Protein AF-A0A388P6Q3-F1 (afdb_monomer_lite)

Foldseek 3Di:
DDDDDDDDDPDPDPPPPPFFFAWAEAPQAPDIDQKGFPAFLKGKYFLYKAQGAAPNDGRFAQWAAKDWDFPPPQKMKMKIKRQFAADPPPRHGFADQFQQGDGAMFIKIWIARLPRSHTHDIGTLQRYLQLEQEDPPPGTGRDPHRDHQHGFHHKDFDDQLLAADPVVRFGARFTWIKTWAQPALQIWIKTATCDGDPVNHSHIYTLLLQAGGRWQYKYWQRAQDDQAAPQQSQWIKIWTWHQDQFTWIKIWIFGAGPDDHRCVNSRSQQTFMWTWKFQDFPPDDGTALEAAQVGGWGWTFTQTQDGSSPRSPDTSVSSVVSCSVSSRYIYQGWAEKDALHNQKIKTKHLWDQHPNHGHFIFIKIFRFDADNHNGGDRRGGTMDTLEGQQLAADLLRDTGGRWHAWDQEPVSWIKTWHQPAQDQDWIFIWIFNSPDPDSNNRRVRIDTGITGDCCDQHPPRPNDQGVGKTKHNWDWCCVNSPVVAPPKTKIKIKIHRQRQDDDDNSSNNGGIITIMIMMRHPDQDFDDDPLETEGERANEDEEEAEEAAGAYEAEHQGYEYAYAEEYEYAHEYAYNHEYHYHHQYEYEYNHHYHYAYEYEFSAHEYEYAEEDAEEYEYTQRYEYEYAYEYNYHYHDSHYDDDYPYDYPDDDDDDDDDDDDDDDDDDD

pLDDT: mean 90.09, std 16.13, range [23.91, 98.88]

Sequence (667 aa):
MQNITRLFLVAAATTVSLSAQSLIQGPSSSQSSYLTPTAPGWSATSLLTVGDSIGGYLMIGIPDGLGAYSNGDGTMTVLANHEIGNDFTTGVLKGTARAHGAAGGAVSKWVINTSTWQVVSGGDFVTSRLNQMMWNGTTWAAPATAYAYLRPCSADLPALSAFYDASTSTGYNGRIFLNGEETGAEGKAFAFVATGDVNEVGKAYELPHLGKYSWENAVARSNYGAIPGAANLLQTVVVGTDDSTPGEVYVYIGTKTNTGNAIQKAGLTNGTKYGIKVTSAAGYTGAVATENATGINGTFQLAQIFTNGTIAGKTGAQLQTESTVLGVTQFARPEDSQWLDTDSLIFVTTGATVNSVLVSSKIYQLDFNSDAANGILTTGGSIRVLVDSNNITGLDGQKARSFDNLTVGDDGMLYIQEDPGNSSYVAKHWIVNPTLGTQTLREQSAVQIFESDRSRFTTGATQFQTIDEEYSGIIDITSIVNDGITGSKWFLVAAQNHAAATGANAATLVEGGQFIALNYKANSASGIVSNLMTLDNGGTIVASGAAITHNVALTGTGGVFNTTAATSVSGAIGGSGGLWKNGTGTLTLTGVNTYAGNTNVEVGKLVVNGSLASSVRILKNGTLGGTVTIAGSLTNLGILAPVTRRVRSPSTATTSKPARSTLKSK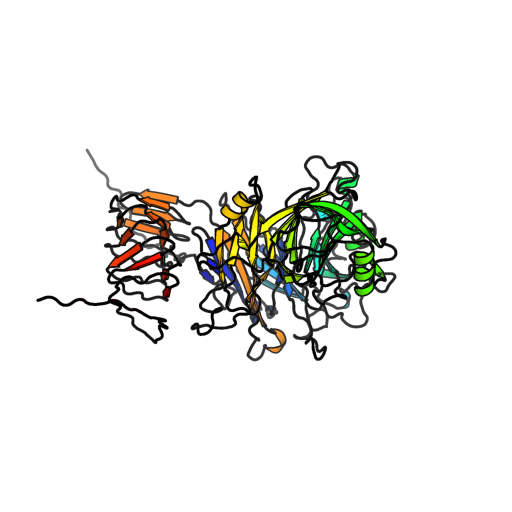G

Secondary structure (DSSP, 8-state):
---------------------SEEE-TT-SS--SEEE-STTEEEEEEEETT-EETTEE--S-EEEEEEEE-SSSEEEEEEEE---B-TTT-PBPS---TTS-SSBEEEEEEEETTT--EEEEEES--SGGGEEEE-SSSEE--SS---B--EEEEE---GGGTEETTTTEE--S-EEEEEE-SSTT-BEEEEE-SS-TTTTT-EEE-GGG-BS-EEEEEE-----SS--HHHHHEEEEEEEE-SSSEEEEEEEEE--SSSSHHHHTTSSS-EEEEEEEEEETT-SSS-SB--TT---EEEEEEEEE-HHHHTT--HHHHHHHHHHHTPPEES-EEEEEE-SSSEEEEEE--EEETTEEE--EEEEEEEEEETTTEEEEEEEEEEEEEEGGG-B-TTSPBP--EEEEEE-TTS-EEEEE---BSSSPPEEEEE-TTSSSHHHHHHT-EEEEEE-TTTSSTT-TT---SBEEEEEEEE-HHHH--S-TT-EEEEEEEEEEEEP-STTHHHH-EEEEEEEEEE----EEEEETTEEEEETTEEEEEES--B-SEEEEETT-EEEEEEE-EEE-S-EESSS-EEEESSSEEEE-S-B---S-EEEEEEEEEESEEE-S-EEEEEEEEEESSEEESS-EEESSEE-S------PPP----------PPPP--

Structure (mmCIF, N/CA/C/O backbone):
data_AF-A0A388P6Q3-F1
#
_entry.id   AF-A0A388P6Q3-F1
#
loop_
_atom_site.group_PDB
_atom_site.id
_atom_site.type_symbol
_atom_site.label_atom_id
_atom_site.label_alt_id
_atom_site.label_comp_id
_atom_site.label_asym_id
_atom_site.label_entity_id
_atom_site.label_seq_id
_atom_site.pdbx_PDB_ins_code
_atom_site.Cartn_x
_atom_site.Cartn_y
_atom_site.Cartn_z
_atom_site.occupancy
_atom_site.B_iso_or_equiv
_atom_site.auth_seq_id
_atom_site.auth_comp_id
_atom_site.auth_asym_id
_atom_site.auth_atom_id
_atom_site.pdbx_PDB_model_num
ATOM 1 N N . MET A 1 1 ? -68.942 -7.029 10.460 1.00 35.09 1 MET A N 1
ATOM 2 C CA . MET A 1 1 ? -69.061 -8.486 10.707 1.00 35.09 1 MET A CA 1
ATOM 3 C C . MET A 1 1 ? -68.584 -9.166 9.428 1.00 35.09 1 MET A C 1
ATOM 5 O O . MET A 1 1 ? -69.153 -8.850 8.404 1.00 35.09 1 MET A O 1
ATOM 9 N N . GLN A 1 2 ? -67.518 -9.957 9.341 1.00 32.31 2 GLN A N 1
ATOM 10 C CA . GLN A 1 2 ? -66.814 -10.789 10.314 1.00 32.31 2 GLN A CA 1
ATOM 11 C C . GLN A 1 2 ? -65.303 -10.824 10.020 1.00 32.31 2 GLN A C 1
ATOM 13 O O . GLN A 1 2 ? -64.869 -10.714 8.877 1.00 32.31 2 GLN A O 1
ATOM 18 N N . ASN A 1 3 ? -64.547 -11.015 11.099 1.00 34.22 3 ASN A N 1
ATOM 19 C CA . ASN A 1 3 ? -63.136 -11.378 11.149 1.00 34.22 3 ASN A CA 1
ATOM 20 C C . ASN A 1 3 ? -62.856 -12.691 10.409 1.00 34.22 3 ASN A C 1
ATOM 22 O O . ASN A 1 3 ? -63.571 -13.660 10.653 1.00 34.22 3 ASN A O 1
ATOM 26 N N . ILE A 1 4 ? -61.744 -12.775 9.671 1.00 30.64 4 ILE A N 1
ATOM 27 C CA . ILE A 1 4 ? -60.972 -14.023 9.573 1.00 30.64 4 ILE A CA 1
ATOM 28 C C . ILE A 1 4 ? -59.486 -13.699 9.740 1.00 30.64 4 ILE A C 1
ATOM 30 O O . ILE A 1 4 ? -58.812 -13.173 8.858 1.00 30.64 4 ILE A O 1
ATOM 34 N N . THR A 1 5 ? -59.015 -14.033 10.934 1.00 31.34 5 THR A N 1
ATOM 35 C CA . THR A 1 5 ? -57.637 -14.126 11.401 1.00 31.34 5 THR A CA 1
ATOM 36 C C . THR A 1 5 ? -56.812 -15.016 10.466 1.00 31.34 5 THR A C 1
ATOM 38 O O . THR A 1 5 ? -57.150 -16.184 10.278 1.00 31.34 5 THR A O 1
ATOM 41 N N . ARG A 1 6 ? -55.701 -14.512 9.913 1.00 29.78 6 ARG A N 1
ATOM 42 C CA . ARG A 1 6 ? -54.643 -15.374 9.364 1.00 29.78 6 ARG A CA 1
ATOM 43 C C . ARG A 1 6 ? -53.549 -15.545 10.407 1.00 29.78 6 ARG A C 1
ATOM 45 O O . ARG A 1 6 ? -52.720 -14.672 10.633 1.00 29.78 6 ARG A O 1
ATOM 52 N N . LEU A 1 7 ? -53.637 -16.699 11.051 1.00 26.27 7 LEU A N 1
ATOM 53 C CA . LEU A 1 7 ? -52.631 -17.344 11.875 1.00 26.27 7 LEU A CA 1
ATOM 54 C C . LEU A 1 7 ? -51.352 -17.520 11.032 1.00 26.27 7 LEU A C 1
ATOM 56 O O . LEU A 1 7 ? -51.358 -18.294 10.076 1.00 26.27 7 LEU A O 1
ATOM 60 N N . PHE A 1 8 ? -50.274 -16.796 11.343 1.00 27.70 8 PHE A N 1
ATOM 61 C CA . PHE A 1 8 ? -48.959 -17.113 10.782 1.00 27.70 8 PHE A CA 1
ATOM 62 C C . PHE A 1 8 ? -48.348 -18.250 11.598 1.00 27.70 8 PHE A C 1
ATOM 64 O O . PHE A 1 8 ? -47.999 -18.097 12.768 1.00 27.70 8 PHE A O 1
ATOM 71 N N . LEU A 1 9 ? -48.291 -19.412 10.954 1.00 23.91 9 LEU A N 1
ATOM 72 C CA . L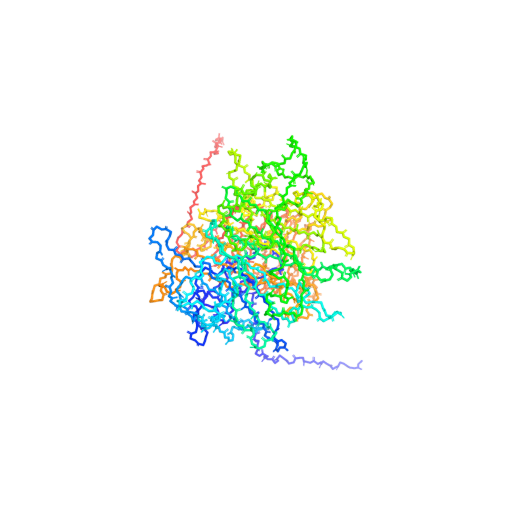EU A 1 9 ? -47.606 -20.607 11.411 1.00 23.91 9 LEU A CA 1
ATOM 73 C C . LEU A 1 9 ? -46.103 -20.296 11.505 1.00 23.91 9 LEU A C 1
ATOM 75 O O . LEU A 1 9 ? -45.480 -19.921 10.512 1.00 23.91 9 LEU A O 1
ATOM 79 N N . VAL A 1 10 ? -45.529 -20.458 12.697 1.00 31.64 10 VAL A N 1
ATOM 80 C CA . VAL A 1 10 ? -44.079 -20.478 12.910 1.00 31.64 10 VAL A CA 1
ATOM 81 C C . VAL A 1 10 ? -43.551 -21.760 12.269 1.00 31.64 10 VAL A C 1
ATOM 83 O O . VAL A 1 10 ? -43.573 -22.828 12.875 1.00 31.64 10 VAL A O 1
ATOM 86 N N . ALA A 1 11 ? -43.117 -21.666 11.015 1.00 26.70 11 ALA A N 1
ATOM 87 C CA . ALA A 1 11 ? -42.226 -22.654 10.435 1.00 26.70 11 ALA A CA 1
ATOM 88 C C . ALA A 1 11 ? -40.810 -22.291 10.884 1.00 26.70 11 ALA A C 1
ATOM 90 O O . ALA A 1 11 ? -40.303 -21.218 10.553 1.00 26.70 11 ALA A O 1
ATOM 91 N N . ALA A 1 12 ? -40.197 -23.176 11.670 1.00 34.12 12 ALA A N 1
ATOM 92 C CA . ALA A 1 12 ? -38.778 -23.146 11.977 1.00 34.12 12 ALA A CA 1
ATOM 93 C C . ALA A 1 12 ? -37.995 -23.304 10.666 1.00 34.12 12 ALA A C 1
ATOM 95 O O . ALA A 1 12 ? -37.671 -24.411 10.241 1.00 34.12 12 ALA A O 1
ATOM 96 N N . ALA A 1 13 ? -37.739 -22.183 9.996 1.00 27.14 13 ALA A N 1
ATOM 97 C CA . ALA A 1 13 ? -36.677 -22.102 9.018 1.00 27.14 13 ALA A CA 1
ATOM 98 C C . ALA A 1 13 ? -35.377 -22.336 9.784 1.00 27.14 13 ALA A C 1
ATOM 100 O O . ALA A 1 13 ? -35.102 -21.657 10.774 1.00 27.14 13 ALA A O 1
ATOM 101 N N . THR A 1 14 ? -34.606 -23.324 9.344 1.00 27.33 14 THR A N 1
ATOM 102 C CA . THR A 1 14 ? -33.192 -23.480 9.670 1.00 27.33 14 THR A CA 1
ATOM 103 C C . THR A 1 14 ? -32.506 -22.136 9.465 1.00 27.33 14 THR A C 1
ATOM 105 O O . THR A 1 14 ? -32.175 -21.754 8.344 1.00 27.33 14 THR A O 1
ATOM 108 N N . THR A 1 15 ? -32.352 -21.384 10.550 1.00 25.72 15 THR A N 1
ATOM 109 C CA . THR A 1 15 ? -31.564 -20.166 10.576 1.00 25.72 15 THR A CA 1
ATOM 110 C C . THR A 1 15 ? -30.126 -20.593 10.361 1.00 25.72 15 THR A C 1
ATOM 112 O O . THR A 1 15 ? -29.475 -21.076 11.287 1.00 25.72 15 THR A O 1
ATOM 115 N N . VAL A 1 16 ? -29.621 -20.419 9.141 1.00 24.72 16 VAL A N 1
ATOM 116 C CA . VAL A 1 16 ? -28.201 -20.128 8.982 1.00 24.72 16 VAL A CA 1
ATOM 117 C C . VAL A 1 16 ? -27.999 -18.827 9.747 1.00 24.72 16 VAL A C 1
ATOM 119 O O . VAL A 1 16 ? -28.404 -17.752 9.311 1.00 24.72 16 VAL A O 1
ATOM 122 N N . SER A 1 17 ? -27.509 -18.952 10.972 1.00 27.59 17 SER A N 1
ATOM 123 C CA . SER A 1 17 ? -27.142 -17.835 11.821 1.00 27.59 17 SER A CA 1
ATOM 124 C C . SER A 1 17 ? -25.973 -17.110 11.160 1.00 27.59 17 SER A C 1
ATOM 126 O O . SER A 1 17 ? -24.824 -17.514 11.319 1.00 27.59 17 SER A O 1
ATOM 128 N N . LEU A 1 18 ? -26.278 -16.063 10.388 1.00 29.81 18 LEU A N 1
ATOM 129 C CA . LEU A 1 18 ? -25.297 -15.085 9.923 1.00 29.81 18 LEU A CA 1
ATOM 130 C C . LEU A 1 18 ? -24.769 -14.352 11.163 1.00 29.81 18 LEU A C 1
ATOM 132 O O . LEU A 1 18 ? -25.493 -13.620 11.843 1.00 29.81 18 LEU A O 1
ATOM 136 N N . SER A 1 19 ? -23.528 -14.677 11.514 1.00 36.38 19 SER A N 1
ATOM 137 C CA . SER A 1 19 ? -22.847 -14.289 12.742 1.00 36.38 19 SER A CA 1
ATOM 138 C C . SER A 1 19 ? -22.560 -12.791 12.820 1.00 36.38 19 SER A C 1
ATOM 140 O O . SER A 1 19 ? -22.452 -12.098 11.816 1.00 36.38 19 SER A O 1
ATOM 142 N N . ALA A 1 20 ? -22.401 -12.328 14.057 1.00 40.88 20 ALA A N 1
ATOM 143 C CA . ALA A 1 20 ? -21.875 -11.033 14.477 1.00 40.88 20 ALA A CA 1
ATOM 144 C C . ALA A 1 20 ? -20.617 -10.636 13.690 1.00 40.88 20 ALA A C 1
ATOM 146 O O . ALA A 1 20 ? -19.589 -11.293 13.838 1.00 40.88 20 ALA A O 1
ATOM 147 N N . GLN A 1 21 ? -20.668 -9.593 12.859 1.00 53.31 21 GLN A N 1
ATOM 148 C CA . GLN A 1 21 ? -19.518 -9.203 12.036 1.00 53.31 21 GLN A CA 1
ATOM 149 C C . GLN A 1 21 ? -18.814 -7.982 12.624 1.00 53.31 21 GLN A C 1
ATOM 151 O O . GLN A 1 21 ? -19.234 -6.848 12.433 1.00 53.31 21 GLN A O 1
ATOM 156 N N . SER A 1 22 ? -17.702 -8.223 13.314 1.00 60.03 22 SER A N 1
ATOM 157 C CA . SER A 1 22 ? -16.646 -7.211 13.482 1.00 60.03 22 SER A CA 1
ATOM 158 C C . SER A 1 22 ? -15.255 -7.803 13.230 1.00 60.03 22 SER A C 1
ATOM 160 O O . SER A 1 22 ? -14.386 -7.118 12.710 1.00 60.03 22 SER A O 1
ATOM 162 N N . LEU A 1 23 ? -15.061 -9.092 13.519 1.00 66.38 23 LEU A N 1
ATOM 163 C CA . LEU A 1 23 ? -13.877 -9.875 13.164 1.00 66.38 23 LEU A CA 1
ATOM 164 C C . LEU A 1 23 ? -14.352 -11.203 12.585 1.00 66.38 23 LEU A C 1
ATOM 166 O O . LEU A 1 23 ? -15.015 -11.967 13.286 1.00 66.38 23 LEU A O 1
ATOM 170 N N . ILE A 1 24 ? -14.055 -11.466 11.318 1.00 76.31 24 ILE A N 1
ATOM 171 C CA . ILE A 1 24 ? -14.525 -12.656 10.613 1.00 76.31 24 ILE A CA 1
ATOM 172 C C . ILE A 1 24 ? -13.308 -13.497 10.263 1.00 76.31 24 ILE A C 1
ATOM 174 O O . ILE A 1 24 ? -12.382 -13.027 9.612 1.00 76.31 24 ILE A O 1
ATOM 178 N N . GLN A 1 25 ? -13.307 -14.748 10.705 1.00 89.44 25 GLN A N 1
ATOM 179 C CA . GLN A 1 25 ? -12.375 -15.731 10.181 1.00 89.44 25 GLN A CA 1
ATOM 180 C C . GLN A 1 25 ? -12.969 -16.292 8.892 1.00 89.44 25 GLN A C 1
ATOM 182 O O . GLN A 1 25 ? -14.016 -16.942 8.925 1.00 89.44 25 GLN A O 1
ATOM 187 N N . GLY A 1 26 ? -12.344 -15.979 7.760 1.00 91.25 26 GLY A N 1
ATOM 188 C CA . GLY A 1 26 ? -12.722 -16.527 6.465 1.00 91.25 26 GLY A CA 1
ATOM 189 C C . GLY A 1 26 ? -12.514 -18.043 6.428 1.00 91.25 26 GLY A C 1
ATOM 190 O O . GLY A 1 26 ? -11.750 -18.594 7.224 1.00 91.25 26 GLY A O 1
ATOM 191 N N . PRO A 1 27 ? -13.175 -18.747 5.499 1.00 94.50 27 PRO A N 1
ATOM 192 C CA . PRO A 1 27 ? -13.212 -20.211 5.493 1.00 94.50 27 PRO A CA 1
ATOM 193 C C . PRO A 1 27 ? -11.858 -20.861 5.167 1.00 94.50 27 PRO A C 1
ATOM 195 O O . PRO A 1 27 ? -11.693 -22.062 5.364 1.00 94.50 27 PRO A O 1
ATOM 198 N N . SER A 1 28 ? -10.897 -20.087 4.655 1.00 97.31 28 SER A N 1
ATOM 199 C CA . SER A 1 28 ? -9.545 -20.547 4.318 1.00 97.31 28 SER A CA 1
ATOM 200 C C . SER A 1 28 ? -8.476 -20.118 5.322 1.00 97.31 28 SER A C 1
ATOM 202 O O . SER A 1 28 ? -7.356 -20.605 5.220 1.00 97.31 28 SER A O 1
ATOM 204 N N . SER A 1 29 ? -8.808 -19.239 6.274 1.00 97.38 29 SER A N 1
ATOM 205 C CA . SER A 1 29 ? -7.855 -18.724 7.256 1.00 97.38 29 SER A CA 1
ATOM 206 C C . SER A 1 29 ? -7.838 -19.598 8.506 1.00 97.38 29 SER A C 1
ATOM 208 O O . SER A 1 29 ? -8.897 -19.881 9.071 1.00 97.38 29 SER A O 1
ATOM 210 N N . SER A 1 30 ? -6.664 -19.974 9.013 1.00 95.88 30 SER A N 1
ATOM 211 C CA . SER A 1 30 ? -6.529 -20.673 10.305 1.00 95.88 30 SER A CA 1
ATOM 212 C C . SER A 1 30 ? -6.641 -19.760 11.526 1.00 95.88 30 SER A C 1
ATOM 214 O O . SER A 1 30 ? -6.868 -20.254 12.633 1.00 95.88 30 SER A O 1
ATOM 216 N N . GLN A 1 31 ? -6.529 -18.440 11.348 1.00 93.81 31 GLN A N 1
ATOM 217 C CA . GLN A 1 31 ? -6.593 -17.466 12.441 1.00 93.81 31 GLN A CA 1
ATOM 218 C C . GLN A 1 31 ? -7.630 -16.367 12.191 1.00 93.81 31 GLN A C 1
ATOM 220 O O . GLN A 1 31 ? -8.000 -16.068 11.052 1.00 93.81 31 GLN A O 1
ATOM 225 N N . SER A 1 32 ? -8.090 -15.738 13.275 1.00 92.00 32 SER A N 1
ATOM 226 C CA . SER A 1 32 ? -8.878 -14.503 13.209 1.00 92.00 32 SER A CA 1
ATOM 227 C C . SER A 1 32 ? -8.051 -13.342 12.648 1.00 92.00 32 SER A C 1
ATOM 229 O O . SER A 1 32 ? -6.821 -13.386 12.681 1.00 92.00 32 SER A O 1
ATOM 231 N N . SER A 1 33 ? -8.730 -12.287 12.191 1.00 93.94 33 SER A N 1
ATOM 232 C CA . SER A 1 33 ? -8.084 -11.061 11.703 1.00 93.94 33 SER A CA 1
ATOM 233 C C . SER A 1 33 ? -7.072 -10.481 12.702 1.00 93.94 33 SER A C 1
ATOM 235 O O . SER A 1 33 ? -7.346 -10.409 13.904 1.00 93.94 33 SER A O 1
ATOM 237 N N . TYR A 1 34 ? -5.918 -10.052 12.191 1.00 95.50 34 TYR A N 1
ATOM 238 C CA . TYR A 1 34 ? -4.910 -9.273 12.915 1.00 95.50 34 TYR A CA 1
ATOM 239 C C . TYR A 1 34 ? -5.331 -7.817 13.123 1.00 95.50 34 TYR A C 1
ATOM 241 O O . TYR A 1 34 ? -4.810 -7.168 14.019 1.00 95.50 34 TYR A O 1
ATOM 249 N N . LEU A 1 35 ? -6.327 -7.332 12.380 1.00 95.00 35 LEU A N 1
ATOM 250 C CA . LEU A 1 35 ? -6.893 -5.993 12.526 1.00 95.00 35 LEU A CA 1
ATOM 251 C C . LEU A 1 35 ? -8.210 -6.019 13.288 1.00 95.00 35 LEU A C 1
ATOM 253 O O . LEU A 1 35 ? -9.101 -6.805 12.963 1.00 95.00 35 LEU A O 1
ATOM 257 N N . THR A 1 36 ? -8.353 -5.107 14.250 1.00 90.62 36 THR A N 1
ATOM 258 C CA . THR A 1 36 ? -9.579 -4.856 15.014 1.00 90.62 36 THR A CA 1
ATOM 259 C C . THR A 1 36 ? -10.246 -3.560 14.563 1.00 90.62 36 THR A C 1
ATOM 261 O O . THR A 1 36 ? -9.607 -2.511 14.661 1.00 90.62 36 THR A O 1
ATOM 264 N N . PRO A 1 37 ? -11.528 -3.578 14.137 1.00 90.06 37 PRO A N 1
ATOM 265 C CA . PRO A 1 37 ? -12.242 -2.351 13.804 1.00 90.06 37 PRO A CA 1
ATOM 266 C C . PRO A 1 37 ? -12.347 -1.420 15.008 1.00 90.06 37 PRO A C 1
ATOM 268 O O . PRO A 1 37 ? -12.648 -1.846 16.129 1.00 90.06 37 PRO A O 1
ATOM 271 N N . THR A 1 38 ? -12.138 -0.135 14.762 1.00 89.44 38 THR A N 1
ATOM 272 C CA . THR A 1 38 ? -12.200 0.931 15.770 1.00 89.44 38 THR A CA 1
ATOM 273 C C . THR A 1 38 ? -13.250 1.984 15.463 1.00 89.44 38 THR A C 1
ATOM 275 O O . THR A 1 38 ? -13.418 2.897 16.262 1.00 89.44 38 THR A O 1
ATOM 278 N N . ALA A 1 39 ? -13.967 1.835 14.350 1.00 87.00 39 ALA A N 1
ATOM 279 C CA . ALA A 1 39 ? -15.072 2.695 13.969 1.00 87.00 39 ALA A CA 1
ATOM 280 C C . ALA A 1 39 ? -16.323 1.864 13.610 1.00 87.00 39 ALA A C 1
ATOM 282 O O . ALA A 1 39 ? -16.202 0.753 13.081 1.00 87.00 39 ALA A O 1
ATOM 283 N N . PRO A 1 40 ? -17.538 2.385 13.859 1.00 82.00 40 PRO A N 1
ATOM 284 C CA . PRO A 1 40 ? -18.781 1.752 13.421 1.00 82.00 40 PRO A CA 1
ATOM 285 C C . PRO A 1 40 ? -18.854 1.586 11.893 1.00 82.00 40 PRO A C 1
ATOM 287 O O . PRO A 1 40 ? -18.313 2.398 11.148 1.00 82.00 40 PRO A O 1
ATOM 290 N N . GLY A 1 41 ? -19.564 0.556 11.424 1.00 85.56 41 GLY A N 1
ATOM 291 C CA . GLY A 1 41 ? -19.738 0.261 9.992 1.00 85.56 41 GLY A CA 1
ATOM 292 C C . GLY A 1 41 ? -18.584 -0.524 9.360 1.00 85.56 41 GLY A C 1
ATOM 293 O O . GLY A 1 41 ? -18.748 -1.051 8.261 1.00 85.56 41 GLY A O 1
ATOM 294 N N . TRP A 1 42 ? -17.452 -0.643 10.061 1.00 90.06 42 TRP A N 1
ATOM 295 C CA . TRP A 1 42 ? -16.265 -1.351 9.593 1.00 90.06 42 TRP A CA 1
ATOM 296 C C . TRP A 1 42 ? -16.174 -2.785 10.123 1.00 90.06 42 TRP A C 1
ATOM 298 O O . TRP A 1 42 ? -16.508 -3.073 11.276 1.00 90.06 42 TRP A O 1
ATOM 308 N N . SER A 1 43 ? -15.670 -3.687 9.284 1.00 89.06 43 SER A N 1
ATOM 309 C CA . SER A 1 43 ? -15.346 -5.070 9.640 1.00 89.06 43 SER A CA 1
ATOM 310 C C . SER A 1 43 ? -14.068 -5.540 8.944 1.00 89.06 43 SER A C 1
ATOM 312 O O . SER A 1 43 ? -13.687 -4.995 7.908 1.00 89.06 43 SER A O 1
ATOM 314 N N . ALA A 1 44 ? -13.410 -6.547 9.523 1.00 93.25 44 ALA A N 1
ATOM 315 C CA . ALA A 1 44 ? -12.238 -7.197 8.942 1.00 93.25 44 ALA A CA 1
ATOM 316 C C . ALA A 1 44 ? -12.456 -8.712 8.831 1.00 93.25 44 ALA A C 1
ATOM 318 O O . ALA A 1 44 ? -12.866 -9.357 9.803 1.00 93.25 44 ALA A O 1
ATOM 319 N N . THR A 1 45 ? -12.160 -9.272 7.657 1.00 93.31 45 THR A N 1
ATOM 320 C CA . THR A 1 45 ? -12.224 -10.708 7.362 1.00 93.31 45 THR A CA 1
ATOM 321 C C . THR A 1 45 ? -10.833 -11.237 7.050 1.00 93.31 45 THR A C 1
ATOM 323 O O . THR A 1 45 ? -10.262 -10.856 6.032 1.00 93.31 45 THR A O 1
ATOM 326 N N . SER A 1 46 ? -10.291 -12.136 7.871 1.00 96.25 46 SER A N 1
ATOM 327 C CA . SER A 1 46 ? -9.056 -12.842 7.522 1.00 96.25 46 SER A CA 1
ATOM 328 C C . SER A 1 46 ? -9.331 -13.860 6.422 1.00 96.25 46 SER A C 1
ATOM 330 O O . SER A 1 46 ? -10.117 -14.786 6.604 1.00 96.25 46 SER A O 1
ATOM 332 N N . LEU A 1 47 ? -8.706 -13.682 5.263 1.00 97.56 47 LEU A N 1
ATOM 333 C CA . LEU A 1 47 ? -8.891 -14.556 4.106 1.00 97.56 47 LEU A CA 1
ATOM 334 C C . LEU A 1 47 ? -7.943 -15.750 4.155 1.00 97.56 47 LEU A C 1
ATOM 336 O O . LEU A 1 47 ? -8.350 -16.872 3.867 1.00 97.56 47 LEU A O 1
ATOM 340 N N . LEU A 1 48 ? -6.689 -15.497 4.529 1.00 97.56 48 LEU A N 1
ATOM 341 C CA . LEU A 1 48 ? -5.616 -16.482 4.545 1.00 97.56 48 LEU A CA 1
ATOM 342 C C . LEU A 1 48 ? -4.537 -16.042 5.538 1.00 97.56 48 LEU A C 1
ATOM 344 O O . LEU A 1 48 ? -4.173 -14.866 5.546 1.00 97.56 48 LEU A O 1
ATOM 348 N N . THR A 1 49 ? -4.024 -16.959 6.350 1.00 97.94 49 THR A N 1
ATOM 349 C CA . THR A 1 49 ? -2.907 -16.733 7.273 1.00 97.94 49 THR A CA 1
ATOM 350 C C . THR A 1 49 ? -1.696 -17.548 6.831 1.00 97.94 49 THR A C 1
ATOM 352 O O . THR A 1 49 ? -1.819 -18.658 6.315 1.00 97.94 49 THR A O 1
ATOM 355 N N . VAL A 1 50 ? -0.498 -17.007 7.043 1.00 98.12 50 VAL A N 1
ATOM 356 C CA . VAL A 1 50 ? 0.752 -17.701 6.719 1.00 98.12 50 VAL A CA 1
ATOM 357 C C . VAL A 1 50 ? 0.794 -19.086 7.367 1.00 98.12 50 VAL A C 1
ATOM 359 O O . VAL A 1 50 ? 0.534 -19.244 8.560 1.00 98.12 50 VAL A O 1
ATOM 362 N N . GLY A 1 51 ? 1.119 -20.097 6.559 1.00 97.19 51 GLY A N 1
ATOM 363 C CA . GLY A 1 51 ? 1.035 -21.512 6.919 1.00 97.19 51 GLY A CA 1
ATOM 364 C C . GLY A 1 51 ? -0.232 -22.222 6.433 1.00 97.19 51 GLY A C 1
ATOM 365 O O . GLY A 1 51 ? -0.221 -23.453 6.352 1.00 97.19 51 GLY A O 1
ATOM 366 N N . ASP A 1 52 ? -1.284 -21.494 6.046 1.00 98.06 52 ASP A N 1
ATOM 367 C CA . ASP A 1 52 ? -2.465 -22.088 5.417 1.00 98.06 52 ASP A CA 1
ATOM 368 C C . ASP A 1 52 ? -2.119 -22.657 4.036 1.00 98.06 52 ASP A C 1
ATOM 370 O O . ASP A 1 52 ? -1.299 -22.106 3.294 1.00 98.06 52 ASP A O 1
ATOM 374 N N . SER A 1 53 ? -2.741 -23.789 3.693 1.00 96.88 53 SER A N 1
ATOM 375 C CA . SER A 1 53 ? -2.469 -24.524 2.457 1.00 96.88 53 SER A CA 1
ATOM 376 C C . SER A 1 53 ? -3.713 -24.649 1.590 1.00 96.88 53 SER A C 1
ATOM 378 O O . SER A 1 53 ? -4.727 -25.195 2.026 1.00 96.88 53 SER A O 1
ATOM 380 N N . ILE A 1 54 ? -3.613 -24.215 0.333 1.00 98.06 54 ILE A N 1
ATOM 381 C CA . ILE A 1 54 ? -4.677 -24.333 -0.669 1.00 98.06 54 ILE A CA 1
ATOM 382 C C . ILE A 1 54 ? -4.153 -25.176 -1.825 1.00 98.06 54 ILE A C 1
ATOM 384 O O . ILE A 1 54 ? -3.191 -24.804 -2.493 1.00 98.06 54 ILE A O 1
ATOM 388 N N . GLY A 1 55 ? -4.748 -26.350 -2.047 1.00 94.56 55 GLY A N 1
ATOM 389 C CA . GLY A 1 55 ? -4.288 -27.271 -3.094 1.00 94.56 55 GLY A CA 1
ATOM 390 C C . GLY A 1 55 ? -2.835 -27.742 -2.922 1.00 94.56 55 GLY A C 1
ATOM 391 O O . GLY A 1 55 ? -2.189 -28.083 -3.907 1.00 94.56 55 GLY A O 1
ATOM 392 N N . GLY A 1 56 ? -2.307 -27.735 -1.690 1.00 94.38 56 GLY A N 1
ATOM 393 C CA . GLY A 1 56 ? -0.914 -28.083 -1.382 1.00 94.38 56 GLY A CA 1
ATOM 394 C C . GLY A 1 56 ? 0.071 -26.911 -1.456 1.00 94.38 56 GLY A C 1
ATOM 395 O O . GLY A 1 56 ? 1.221 -27.068 -1.054 1.00 94.38 56 GLY A O 1
ATOM 396 N N . TYR A 1 57 ? -0.361 -25.731 -1.906 1.00 97.25 57 TYR A N 1
ATOM 397 C CA . TYR A 1 57 ? 0.461 -24.524 -1.918 1.00 97.25 57 TYR A CA 1
ATOM 398 C C . TYR A 1 57 ? 0.302 -23.746 -0.607 1.00 97.25 57 TYR A C 1
ATOM 400 O O . TYR A 1 57 ? -0.820 -23.443 -0.204 1.00 97.25 57 TYR A O 1
ATOM 408 N N . LEU A 1 58 ? 1.417 -23.458 0.071 1.00 96.62 58 LEU A N 1
ATOM 409 C CA . LEU A 1 58 ? 1.444 -22.731 1.345 1.00 96.62 58 LEU A CA 1
ATOM 410 C C . LEU A 1 58 ? 1.489 -21.217 1.121 1.00 96.62 58 LEU A C 1
ATOM 412 O O . LEU A 1 58 ? 2.286 -20.742 0.309 1.00 96.62 58 LEU A O 1
ATOM 416 N N . MET A 1 59 ? 0.718 -20.465 1.908 1.00 97.75 59 MET A N 1
ATOM 417 C CA . MET A 1 59 ? 0.973 -19.037 2.099 1.00 97.75 59 MET A CA 1
ATOM 418 C C . MET A 1 59 ? 2.276 -18.875 2.884 1.00 97.75 59 MET A C 1
ATOM 420 O O . MET A 1 59 ? 2.358 -19.328 4.026 1.00 97.75 59 MET A O 1
ATOM 424 N N . ILE A 1 60 ? 3.292 -18.279 2.260 1.00 97.50 60 ILE A N 1
ATOM 425 C CA . ILE A 1 60 ? 4.581 -17.963 2.894 1.00 97.50 60 ILE A CA 1
ATOM 426 C C . ILE A 1 60 ? 4.541 -16.582 3.556 1.00 97.50 60 ILE A C 1
ATOM 428 O O . ILE A 1 60 ? 3.637 -15.796 3.276 1.00 97.50 60 ILE A O 1
ATOM 432 N N . GLY A 1 61 ? 5.489 -16.332 4.458 1.00 97.69 61 GLY A N 1
ATOM 433 C CA . GLY A 1 61 ? 5.544 -15.147 5.308 1.00 97.69 61 GLY A CA 1
ATOM 434 C C . GLY A 1 61 ? 5.844 -13.847 4.591 1.00 97.69 61 GLY A C 1
ATOM 435 O O . GLY A 1 61 ? 6.103 -13.833 3.385 1.00 97.69 61 GLY A O 1
ATOM 436 N N . ILE A 1 62 ? 5.812 -12.780 5.391 1.00 97.56 62 ILE A N 1
ATOM 437 C CA . ILE A 1 62 ? 6.165 -11.415 4.991 1.00 97.56 62 ILE A CA 1
ATOM 438 C C . ILE A 1 62 ? 5.351 -10.961 3.756 1.00 97.56 62 ILE A C 1
ATOM 440 O O . ILE A 1 62 ? 5.937 -10.592 2.742 1.00 97.56 62 ILE A O 1
ATOM 444 N N . PRO A 1 63 ? 4.007 -11.146 3.736 1.00 98.12 63 PRO A N 1
ATOM 445 C CA . PRO A 1 63 ? 3.194 -10.691 2.617 1.00 98.12 63 PRO A CA 1
ATOM 446 C C . PRO A 1 63 ? 3.132 -9.164 2.602 1.00 98.12 63 PRO A C 1
ATOM 448 O O . PRO A 1 63 ? 2.882 -8.559 3.639 1.00 98.12 63 PRO A O 1
ATOM 451 N N . ASP A 1 64 ? 3.259 -8.585 1.418 1.00 97.62 64 ASP A N 1
ATOM 452 C CA . ASP A 1 64 ? 3.455 -7.146 1.249 1.00 97.62 64 ASP A CA 1
ATOM 453 C C . ASP A 1 64 ? 2.578 -6.622 0.092 1.00 97.62 64 ASP A C 1
ATOM 455 O O . ASP A 1 64 ? 1.432 -7.068 -0.050 1.00 97.62 64 ASP A O 1
ATOM 459 N N . GLY A 1 65 ? 3.102 -5.738 -0.761 1.00 97.50 65 GLY A N 1
ATOM 460 C CA . GLY A 1 65 ? 2.446 -5.128 -1.911 1.00 97.50 65 GLY A CA 1
ATOM 461 C C . GLY A 1 65 ? 1.487 -6.054 -2.657 1.00 97.50 65 GLY A C 1
ATOM 462 O O . GLY A 1 65 ? 1.846 -7.152 -3.107 1.00 97.50 65 GLY A O 1
ATOM 463 N N . LEU A 1 66 ? 0.244 -5.593 -2.812 1.00 98.56 66 LEU A N 1
ATOM 464 C CA . LEU A 1 66 ? -0.850 -6.355 -3.409 1.00 98.56 66 LEU A CA 1
ATOM 465 C C . LEU A 1 66 ? -1.305 -5.773 -4.747 1.00 98.56 66 LEU A C 1
ATOM 467 O O . LEU A 1 66 ? -1.237 -4.579 -5.011 1.00 98.56 66 LEU A O 1
ATOM 471 N N . GLY A 1 67 ? -1.874 -6.635 -5.586 1.00 98.19 67 GLY A N 1
ATOM 472 C CA . GLY A 1 67 ? -2.613 -6.240 -6.779 1.00 98.19 67 GLY A CA 1
ATOM 473 C C . GLY A 1 67 ? -3.757 -7.205 -7.053 1.00 98.19 67 GLY A C 1
ATOM 474 O O . GLY A 1 67 ? -3.580 -8.415 -6.933 1.00 98.19 67 GLY A O 1
ATOM 475 N N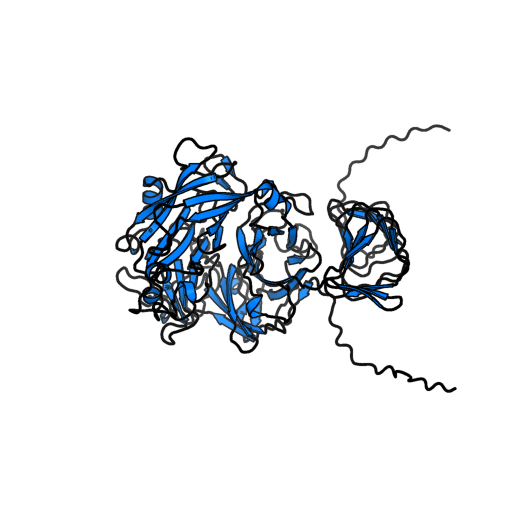 . ALA A 1 68 ? -4.934 -6.715 -7.447 1.00 98.38 68 ALA A N 1
ATOM 476 C CA . ALA A 1 68 ? -6.082 -7.581 -7.717 1.00 98.38 68 ALA A CA 1
ATOM 477 C C . ALA A 1 68 ? -6.818 -7.248 -9.018 1.00 98.38 68 ALA A C 1
ATOM 479 O O . ALA A 1 68 ? -6.896 -6.100 -9.456 1.00 98.38 68 ALA A O 1
ATOM 480 N N . TYR A 1 69 ? -7.397 -8.272 -9.643 1.00 98.19 69 TYR A N 1
ATOM 481 C CA . TYR A 1 69 ? -8.295 -8.108 -10.783 1.00 98.19 69 TYR A CA 1
ATOM 482 C C . TYR A 1 69 ? -9.415 -9.148 -10.784 1.00 98.19 69 TYR A C 1
ATOM 484 O O . TYR A 1 69 ? -9.229 -10.293 -10.373 1.00 98.19 69 TYR A O 1
ATOM 492 N N . SER A 1 70 ? -10.590 -8.746 -11.272 1.00 97.75 70 SER A N 1
ATOM 493 C CA . SER A 1 70 ? -11.722 -9.655 -11.469 1.00 97.75 70 SER A CA 1
ATOM 494 C C . SER A 1 70 ? -11.426 -10.668 -12.576 1.00 97.75 70 SER A C 1
ATOM 496 O O . SER A 1 70 ? -10.904 -10.301 -13.631 1.00 97.75 70 SER A O 1
ATOM 498 N N . ASN A 1 71 ? -11.819 -11.923 -12.357 1.00 97.56 71 ASN A N 1
ATOM 499 C CA . ASN A 1 71 ? -11.779 -12.975 -13.374 1.00 97.56 71 ASN A CA 1
ATOM 500 C C . ASN A 1 71 ? -13.079 -13.036 -14.206 1.00 97.56 71 ASN A C 1
ATOM 502 O O . ASN A 1 71 ? -13.162 -13.800 -15.163 1.00 97.56 71 ASN A O 1
ATOM 506 N N . GLY A 1 72 ? -14.096 -12.232 -13.863 1.00 96.19 72 GLY A N 1
ATOM 507 C CA . GLY A 1 72 ? -15.384 -12.186 -14.568 1.00 96.19 72 GLY A CA 1
ATOM 508 C C . GLY A 1 72 ? -16.358 -13.325 -14.236 1.00 96.19 72 GLY A C 1
ATOM 509 O O . GLY A 1 72 ? -17.435 -13.387 -14.821 1.00 96.19 72 GLY A O 1
ATOM 510 N N . ASP A 1 73 ? -16.013 -14.202 -13.294 1.00 96.38 73 ASP A N 1
ATOM 511 C CA . ASP A 1 73 ? -16.772 -15.409 -12.929 1.00 96.38 73 ASP A CA 1
ATOM 512 C C . ASP A 1 73 ? -17.188 -15.450 -11.443 1.00 96.38 73 ASP A C 1
ATOM 514 O O . ASP A 1 73 ? -17.526 -16.504 -10.907 1.00 96.38 73 ASP A O 1
ATOM 518 N N . GLY A 1 74 ? -17.159 -14.299 -10.759 1.00 95.38 74 GLY A N 1
ATOM 519 C CA . GLY A 1 74 ? -17.388 -14.210 -9.310 1.00 95.38 74 GLY A CA 1
ATOM 520 C C . GLY A 1 74 ? -16.149 -14.528 -8.463 1.00 95.38 74 GLY A C 1
ATOM 521 O O . GLY A 1 74 ? -16.240 -14.630 -7.236 1.00 95.38 74 GLY A O 1
ATOM 522 N N . THR A 1 75 ? -14.985 -14.676 -9.097 1.00 98.25 75 THR A N 1
ATOM 523 C CA . THR A 1 75 ? -13.690 -14.732 -8.419 1.00 98.25 75 THR A CA 1
ATOM 524 C C . THR A 1 75 ? -12.803 -13.547 -8.795 1.00 98.25 75 THR A C 1
ATOM 526 O O . THR A 1 75 ? -12.987 -12.885 -9.823 1.00 98.25 75 THR A O 1
ATOM 529 N N . MET A 1 76 ? -11.816 -13.282 -7.947 1.00 98.56 76 MET A N 1
ATOM 530 C CA . MET A 1 76 ? -10.723 -12.359 -8.220 1.00 98.56 76 MET A CA 1
ATOM 531 C C . MET A 1 76 ? -9.390 -13.091 -8.163 1.00 98.56 76 MET A C 1
ATOM 533 O O . MET A 1 76 ? -9.221 -14.029 -7.381 1.00 98.56 76 MET A O 1
ATOM 537 N N . THR A 1 77 ? -8.441 -12.645 -8.976 1.00 98.75 77 THR A N 1
ATOM 538 C CA . THR A 1 77 ? -7.033 -12.993 -8.813 1.00 98.75 77 THR A CA 1
ATOM 539 C C . THR A 1 77 ? -6.361 -11.925 -7.959 1.00 98.75 77 THR A C 1
ATOM 541 O O . THR A 1 77 ? -6.475 -10.744 -8.278 1.00 98.75 77 THR A O 1
ATOM 544 N N . VAL A 1 78 ? -5.636 -12.345 -6.924 1.00 98.81 78 VAL A N 1
ATOM 545 C CA . VAL A 1 78 ? -4.756 -11.508 -6.098 1.00 98.81 78 VAL A CA 1
ATOM 546 C C . VAL A 1 78 ? -3.309 -11.904 -6.364 1.00 98.81 78 VAL A C 1
ATOM 548 O O . VAL A 1 78 ? -2.971 -13.089 -6.343 1.00 98.81 78 VAL A O 1
ATOM 551 N N . LEU A 1 79 ? -2.471 -10.912 -6.624 1.00 98.81 79 LEU A N 1
ATOM 552 C CA . LEU A 1 79 ? -1.021 -11.001 -6.678 1.00 98.81 79 LEU A CA 1
ATOM 553 C C . LEU A 1 79 ? -0.470 -10.378 -5.402 1.00 98.81 79 LEU A C 1
ATOM 555 O O . LEU A 1 79 ? -0.967 -9.333 -4.989 1.00 98.81 79 LEU A O 1
ATOM 559 N N . ALA A 1 80 ? 0.506 -11.028 -4.784 1.00 98.69 80 ALA A N 1
ATOM 560 C CA . ALA A 1 80 ? 1.088 -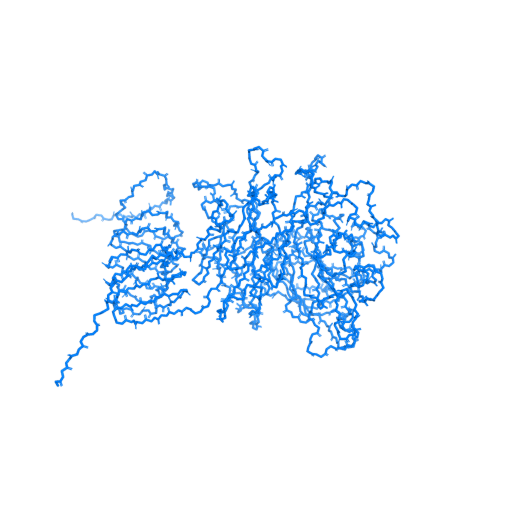10.549 -3.539 1.00 98.69 80 ALA A CA 1
ATOM 561 C C . ALA A 1 80 ? 2.598 -10.721 -3.556 1.00 98.69 80 ALA A C 1
ATOM 563 O O . ALA A 1 80 ? 3.091 -11.823 -3.833 1.00 98.69 80 ALA A O 1
ATOM 564 N N . ASN A 1 81 ? 3.307 -9.647 -3.236 1.00 98.62 81 ASN A N 1
ATOM 565 C CA . ASN A 1 81 ? 4.709 -9.721 -2.883 1.00 98.62 81 ASN A CA 1
ATOM 566 C C . ASN A 1 81 ? 4.881 -10.491 -1.573 1.00 98.62 81 ASN A C 1
ATOM 568 O O . ASN A 1 81 ? 4.016 -10.488 -0.697 1.00 98.62 81 ASN A O 1
ATOM 572 N N . HIS A 1 82 ? 6.008 -11.181 -1.481 1.00 98.31 82 HIS A N 1
ATOM 573 C CA . HIS A 1 82 ? 6.530 -11.733 -0.247 1.00 98.31 82 HIS A CA 1
ATOM 574 C C . HIS A 1 82 ? 7.926 -11.164 -0.056 1.00 98.31 82 HIS A C 1
ATOM 576 O O . HIS A 1 82 ? 8.848 -11.571 -0.776 1.00 98.31 82 HIS A O 1
ATOM 582 N N . GLU A 1 83 ? 8.075 -10.252 0.898 1.00 97.25 83 GLU A N 1
ATOM 583 C CA . GLU A 1 83 ? 9.243 -9.390 1.112 1.00 97.25 83 GLU A CA 1
ATOM 584 C C . GLU A 1 83 ? 10.420 -10.141 1.787 1.00 97.25 83 GLU A C 1
ATOM 586 O O . GLU A 1 83 ? 11.276 -9.628 2.507 1.00 97.25 83 GLU A O 1
ATOM 591 N N . ILE A 1 84 ? 10.518 -11.437 1.500 1.00 97.69 84 ILE A N 1
ATOM 592 C CA . ILE A 1 84 ? 11.593 -12.300 1.968 1.00 97.69 84 ILE A CA 1
ATOM 593 C C . ILE A 1 84 ? 12.889 -11.919 1.239 1.00 97.69 84 ILE A C 1
ATOM 595 O O . ILE A 1 84 ? 12.953 -11.817 0.014 1.00 97.69 84 ILE A O 1
ATOM 599 N N . GLY A 1 85 ? 13.962 -11.744 2.002 1.00 95.75 85 GLY A N 1
ATOM 600 C CA . GLY A 1 85 ? 15.297 -11.467 1.477 1.00 95.75 85 GLY A CA 1
ATOM 601 C C . GLY A 1 85 ? 16.323 -12.534 1.840 1.00 95.75 85 GLY A C 1
ATOM 602 O O . GLY A 1 85 ? 16.028 -13.713 2.058 1.00 95.75 85 GLY A O 1
ATOM 603 N N . ASN A 1 86 ? 17.567 -12.093 1.943 1.00 94.88 86 ASN A N 1
ATOM 604 C CA . ASN A 1 86 ? 18.648 -12.831 2.574 1.00 94.88 86 ASN A CA 1
ATOM 605 C C . ASN A 1 86 ? 18.837 -12.386 4.027 1.00 94.88 86 ASN A C 1
ATOM 607 O O . ASN A 1 86 ? 18.400 -11.322 4.454 1.00 94.88 86 ASN A O 1
ATOM 611 N N . ASP A 1 87 ? 19.539 -13.201 4.800 1.00 92.19 87 ASP A N 1
ATOM 612 C CA . ASP A 1 87 ? 20.163 -12.732 6.026 1.00 92.19 87 ASP A CA 1
ATOM 613 C C . ASP A 1 87 ? 21.237 -11.687 5.672 1.00 92.19 87 ASP A C 1
ATOM 615 O O . ASP A 1 87 ? 22.153 -11.957 4.888 1.00 92.19 87 ASP A O 1
ATOM 619 N N . PHE A 1 88 ? 21.110 -10.479 6.224 1.00 85.88 88 PHE A N 1
ATOM 620 C CA . PHE A 1 88 ? 21.991 -9.352 5.901 1.00 85.88 88 PHE A CA 1
ATOM 621 C C . PHE A 1 88 ? 23.443 -9.552 6.357 1.00 85.88 88 PHE A C 1
ATOM 623 O O . PHE A 1 88 ? 24.343 -8.906 5.828 1.00 85.88 88 PHE A O 1
ATOM 630 N N . THR A 1 89 ? 23.697 -10.443 7.322 1.00 90.00 89 THR A N 1
ATOM 631 C CA . THR A 1 89 ? 25.047 -10.677 7.861 1.00 90.00 89 THR A CA 1
ATOM 632 C C . THR A 1 89 ? 25.790 -11.744 7.064 1.00 90.00 89 THR A C 1
ATOM 634 O O . THR A 1 89 ? 26.982 -11.619 6.791 1.00 90.00 89 THR A O 1
ATOM 637 N N . THR A 1 90 ? 25.095 -12.819 6.703 1.00 93.50 90 THR A N 1
ATOM 638 C CA . THR A 1 90 ? 25.679 -14.009 6.073 1.00 93.50 90 THR A CA 1
ATOM 639 C C . THR A 1 90 ? 25.483 -14.046 4.560 1.00 93.50 90 THR A C 1
ATOM 641 O O . THR A 1 90 ? 26.167 -14.810 3.882 1.00 93.50 90 THR A O 1
ATOM 644 N N . GLY A 1 91 ? 24.546 -13.259 4.021 1.00 91.50 91 GLY A N 1
ATOM 645 C CA . GLY A 1 91 ? 24.159 -13.293 2.609 1.00 91.50 91 GLY A CA 1
ATOM 646 C C . GLY A 1 91 ? 23.349 -14.535 2.217 1.00 91.50 91 GLY A C 1
ATOM 647 O O . GLY A 1 91 ? 23.052 -14.725 1.040 1.00 91.50 91 GLY A O 1
ATOM 648 N N . VAL A 1 92 ? 22.995 -15.398 3.175 1.00 95.31 92 VAL A N 1
ATOM 649 C CA . VAL A 1 92 ? 22.239 -16.629 2.912 1.00 95.31 92 VAL A CA 1
ATOM 650 C C . VAL A 1 92 ? 20.777 -16.286 2.639 1.00 95.31 92 VAL A C 1
ATOM 652 O O . VAL A 1 92 ? 20.139 -15.605 3.440 1.00 95.31 92 VAL A O 1
ATOM 655 N N . LEU A 1 93 ? 20.236 -16.774 1.520 1.00 97.00 93 LEU A N 1
ATOM 656 C CA . LEU A 1 93 ? 18.823 -16.604 1.167 1.00 97.00 93 LEU A CA 1
ATOM 657 C C . LEU A 1 93 ? 17.917 -17.237 2.235 1.00 97.00 93 LEU A C 1
ATOM 659 O O . LEU A 1 93 ? 18.127 -18.392 2.616 1.00 97.00 93 LEU A O 1
ATOM 663 N N . LYS A 1 94 ? 16.901 -16.497 2.692 1.00 97.25 94 LYS A N 1
ATOM 664 C CA . LYS A 1 94 ? 15.843 -17.031 3.558 1.00 97.25 94 LYS A CA 1
ATOM 665 C C . LYS A 1 94 ? 14.784 -17.743 2.710 1.00 97.25 94 LYS A C 1
ATOM 667 O O . LYS A 1 94 ? 14.690 -17.542 1.500 1.00 97.25 94 LYS A O 1
ATOM 672 N N . GLY A 1 95 ? 13.954 -18.561 3.350 1.00 96.69 95 GLY A N 1
ATOM 673 C CA . GLY A 1 95 ? 12.908 -19.303 2.653 1.00 96.69 95 GLY A CA 1
ATOM 674 C C . GLY A 1 95 ? 13.412 -20.600 2.019 1.00 96.69 95 GLY A C 1
ATOM 675 O O . GLY A 1 95 ? 14.562 -21.015 2.171 1.00 96.69 95 GLY A O 1
ATOM 676 N N . THR A 1 96 ? 12.529 -21.248 1.267 1.00 95.75 96 THR A N 1
ATOM 677 C CA . THR A 1 96 ? 12.861 -22.395 0.414 1.00 95.75 96 THR A CA 1
ATOM 678 C C . THR A 1 96 ? 12.729 -22.021 -1.054 1.00 95.75 96 THR A C 1
ATOM 680 O O . THR A 1 96 ? 12.077 -21.036 -1.400 1.00 95.75 96 THR A O 1
ATOM 683 N N . ALA A 1 97 ? 13.368 -22.802 -1.930 1.00 96.75 97 ALA A N 1
ATOM 684 C CA . ALA A 1 97 ? 13.304 -22.548 -3.361 1.00 96.75 97 ALA A CA 1
ATOM 685 C C . ALA A 1 97 ? 11.854 -22.585 -3.872 1.00 96.75 97 ALA A C 1
ATOM 687 O O . ALA A 1 97 ? 11.120 -23.544 -3.623 1.00 96.75 97 ALA A O 1
ATOM 688 N N . ARG A 1 98 ? 11.464 -21.536 -4.596 1.00 96.00 98 ARG A N 1
ATOM 689 C CA . ARG A 1 98 ? 10.146 -21.370 -5.221 1.00 96.00 98 ARG A CA 1
ATOM 690 C C . ARG A 1 98 ? 10.125 -21.978 -6.621 1.00 96.00 98 ARG A C 1
ATOM 692 O O . ARG A 1 98 ? 11.159 -22.418 -7.125 1.00 96.00 98 ARG A O 1
ATOM 699 N N . ALA A 1 99 ? 8.978 -21.964 -7.296 1.00 97.00 99 ALA A N 1
ATOM 700 C CA . ALA A 1 99 ? 8.836 -22.519 -8.645 1.00 97.00 99 ALA A CA 1
ATOM 701 C C . ALA A 1 99 ? 9.794 -21.886 -9.675 1.00 97.00 99 ALA A C 1
ATOM 703 O O . ALA A 1 99 ? 10.243 -22.560 -10.602 1.00 97.00 99 ALA A O 1
ATOM 704 N N . HIS A 1 100 ? 10.180 -20.618 -9.496 1.00 96.50 100 HIS A N 1
ATOM 705 C CA . HIS A 1 100 ? 11.192 -19.978 -10.340 1.00 96.50 100 HIS A CA 1
ATOM 706 C C . HIS A 1 100 ? 12.614 -20.537 -10.124 1.00 96.50 100 HIS A C 1
ATOM 708 O O . HIS A 1 100 ? 13.479 -20.336 -10.972 1.00 96.50 100 HIS A O 1
ATOM 714 N N . GLY A 1 101 ? 12.856 -21.281 -9.042 1.00 97.38 101 GLY A N 1
ATOM 715 C CA . GLY A 1 101 ? 14.084 -22.038 -8.793 1.00 97.38 101 GLY A CA 1
ATOM 716 C C . GLY A 1 101 ? 15.056 -21.419 -7.787 1.00 97.38 101 GLY A C 1
ATOM 717 O O . GLY A 1 101 ? 16.138 -21.975 -7.608 1.00 97.38 101 GLY A O 1
ATOM 718 N N . ALA A 1 102 ? 14.704 -20.310 -7.133 1.00 97.19 102 ALA A N 1
ATOM 719 C CA . ALA A 1 102 ? 15.504 -19.685 -6.080 1.00 97.19 102 ALA A CA 1
ATOM 720 C C . ALA A 1 102 ? 14.681 -19.490 -4.797 1.00 97.19 102 ALA A C 1
ATOM 722 O O . ALA A 1 102 ? 13.451 -19.501 -4.827 1.00 97.19 102 ALA A O 1
ATOM 723 N N . ALA A 1 103 ? 15.377 -19.405 -3.661 1.00 97.56 103 ALA A N 1
ATOM 724 C CA . ALA A 1 103 ? 14.809 -18.943 -2.395 1.00 97.56 103 ALA A CA 1
ATOM 725 C C . ALA A 1 103 ? 14.856 -17.403 -2.338 1.00 97.56 103 ALA A C 1
ATOM 727 O O . ALA A 1 103 ? 15.405 -16.777 -3.246 1.00 97.56 103 ALA A O 1
ATOM 728 N N . GLY A 1 104 ? 14.322 -16.804 -1.276 1.00 96.94 104 GLY A N 1
ATOM 729 C CA . GLY A 1 104 ? 14.119 -15.361 -1.167 1.00 96.94 104 GLY A CA 1
ATOM 730 C C . GLY A 1 104 ? 12.678 -14.963 -1.480 1.00 96.94 104 GLY A C 1
ATOM 731 O O . GLY A 1 104 ? 11.740 -15.729 -1.239 1.00 96.94 104 GLY A O 1
ATOM 732 N N . GLY A 1 105 ? 12.521 -13.756 -2.006 1.00 97.06 105 GLY A N 1
ATOM 733 C CA . GLY A 1 105 ? 11.242 -13.137 -2.305 1.00 97.06 105 GLY A CA 1
ATOM 734 C C . GLY A 1 105 ? 10.540 -13.780 -3.493 1.00 97.06 105 GLY A C 1
ATOM 735 O O . GLY A 1 105 ? 11.135 -14.467 -4.333 1.00 97.06 105 GLY A O 1
ATOM 736 N N . ALA A 1 106 ? 9.234 -13.560 -3.569 1.00 97.50 106 ALA A N 1
ATOM 737 C CA . ALA A 1 106 ? 8.408 -14.061 -4.657 1.00 97.50 106 ALA A CA 1
ATOM 738 C C . ALA A 1 106 ? 7.129 -13.243 -4.807 1.00 97.50 106 ALA A C 1
ATOM 740 O O . ALA A 1 106 ? 6.681 -12.599 -3.867 1.00 97.50 106 ALA A O 1
ATOM 741 N N . VAL A 1 107 ? 6.503 -13.363 -5.976 1.00 98.69 107 VAL A N 1
ATOM 742 C CA . VAL A 1 107 ? 5.108 -12.964 -6.172 1.00 98.69 107 VAL A CA 1
ATOM 743 C C . VAL A 1 107 ? 4.254 -14.222 -6.158 1.00 98.69 107 VAL A C 1
ATOM 745 O O . VAL A 1 107 ? 4.468 -15.130 -6.970 1.00 98.69 107 VAL A O 1
ATOM 748 N N . SER A 1 108 ? 3.291 -14.296 -5.246 1.00 98.56 108 SER A N 1
ATOM 749 C CA . SER A 1 108 ? 2.280 -15.350 -5.231 1.00 98.56 108 SER A CA 1
ATOM 750 C C . SER A 1 108 ? 1.028 -14.922 -5.999 1.00 98.56 108 SER A C 1
ATOM 752 O O . SER A 1 108 ? 0.753 -13.738 -6.169 1.00 98.56 108 SER A O 1
ATOM 754 N N . LYS A 1 109 ? 0.278 -15.903 -6.506 1.00 98.62 109 LYS A N 1
ATOM 755 C CA . LYS A 1 109 ? -0.991 -15.733 -7.216 1.00 98.62 109 LYS A CA 1
ATOM 756 C C . LYS A 1 109 ? -2.070 -16.556 -6.523 1.00 98.62 109 LYS A C 1
ATOM 758 O O . LYS A 1 109 ? -1.957 -17.779 -6.438 1.00 98.62 109 LYS A O 1
ATOM 763 N N . TRP A 1 110 ? -3.148 -15.898 -6.121 1.00 98.75 110 TRP A N 1
ATOM 764 C CA . TRP A 1 110 ? -4.284 -16.501 -5.429 1.00 98.75 110 TRP A CA 1
ATOM 765 C C . TRP A 1 110 ? -5.578 -16.235 -6.181 1.00 98.75 110 TRP A C 1
ATOM 767 O O . TRP A 1 110 ? -5.772 -15.146 -6.709 1.00 98.75 110 TRP A O 1
ATOM 777 N N . VAL A 1 111 ? -6.478 -17.215 -6.215 1.00 98.75 111 VAL A N 1
ATOM 778 C CA . VAL A 1 111 ? -7.843 -17.034 -6.731 1.00 98.75 111 VAL A CA 1
ATOM 779 C C . VAL A 1 111 ? -8.803 -17.095 -5.556 1.00 98.75 111 VAL A C 1
ATOM 781 O O . VAL A 1 111 ? -8.789 -18.071 -4.809 1.00 98.75 111 VAL A O 1
ATOM 784 N N . ILE A 1 112 ? -9.625 -16.064 -5.388 1.00 98.62 112 ILE A N 1
ATOM 785 C CA . ILE A 1 112 ? -10.506 -15.892 -4.229 1.00 98.62 112 ILE A CA 1
ATOM 786 C C . ILE A 1 112 ? -11.934 -15.660 -4.714 1.00 98.62 112 ILE A C 1
ATOM 788 O O . ILE A 1 112 ? -12.171 -14.824 -5.584 1.00 98.62 112 ILE A O 1
ATOM 792 N N . ASN A 1 113 ? -12.899 -16.390 -4.154 1.00 97.50 113 ASN A N 1
ATOM 793 C CA . ASN A 1 113 ? -14.316 -16.131 -4.389 1.00 97.50 113 ASN A CA 1
ATOM 794 C C . ASN A 1 113 ? -14.745 -14.866 -3.632 1.00 97.50 113 ASN A C 1
ATOM 796 O O . ASN A 1 113 ? -14.618 -14.807 -2.409 1.00 97.50 113 ASN A O 1
ATOM 800 N N . THR A 1 114 ? -15.282 -13.873 -4.339 1.00 93.56 114 THR A N 1
ATOM 801 C CA . THR A 1 114 ? -15.575 -12.549 -3.761 1.00 93.56 114 THR A CA 1
ATOM 802 C C . THR A 1 114 ? -16.842 -12.518 -2.905 1.00 93.56 114 THR A C 1
ATOM 804 O O . THR A 1 114 ? -17.033 -11.593 -2.125 1.00 93.56 114 THR A O 1
ATOM 807 N N . SER A 1 115 ? -17.702 -13.535 -3.013 1.00 89.31 115 SER A N 1
ATOM 808 C CA . SER A 1 115 ? -18.946 -13.631 -2.236 1.00 89.31 115 SER A CA 1
ATOM 809 C C . SER A 1 115 ? -18.803 -14.460 -0.958 1.00 89.31 115 SER A C 1
ATOM 811 O O . SER A 1 115 ? -19.494 -14.205 0.027 1.00 89.31 115 SER A O 1
ATOM 813 N N . THR A 1 116 ? -17.916 -15.461 -0.964 1.00 91.38 116 THR A N 1
ATOM 814 C CA . THR A 1 116 ? -17.730 -16.389 0.164 1.00 91.38 116 THR A CA 1
ATOM 815 C C . THR A 1 116 ? -16.406 -16.212 0.890 1.00 91.38 116 THR A C 1
ATOM 817 O O . THR A 1 116 ? -16.228 -16.809 1.950 1.00 91.38 116 THR A O 1
ATOM 820 N N . TRP A 1 117 ? -15.473 -15.440 0.323 1.00 94.88 117 TRP A N 1
ATOM 821 C CA . TRP A 1 117 ? -14.103 -15.280 0.818 1.00 94.88 117 TRP A CA 1
ATOM 822 C C . TRP A 1 117 ? -13.282 -16.576 0.857 1.00 94.88 117 TRP A C 1
ATOM 824 O O . TRP A 1 117 ? -12.208 -16.621 1.450 1.00 94.88 117 TRP A O 1
ATOM 834 N N . GLN A 1 118 ? -13.757 -17.635 0.195 1.00 96.38 118 GLN A N 1
ATOM 835 C CA . GLN A 1 118 ? -13.000 -18.867 0.018 1.00 96.38 118 GLN A CA 1
ATOM 836 C C . GLN A 1 118 ? -11.851 -18.645 -0.963 1.00 96.38 118 GLN A C 1
ATOM 838 O O . GLN A 1 118 ? -12.067 -18.261 -2.115 1.00 96.38 118 GLN A O 1
ATOM 843 N N . VAL A 1 119 ? -10.638 -18.970 -0.528 1.00 98.25 119 VAL A N 1
ATOM 844 C CA . VAL A 1 119 ? -9.475 -19.089 -1.402 1.00 98.25 119 VAL A CA 1
ATOM 845 C C . VAL A 1 119 ? -9.576 -20.423 -2.145 1.00 98.25 119 VAL A C 1
ATOM 847 O O . VAL A 1 119 ? -9.702 -21.489 -1.539 1.00 98.25 119 VAL A O 1
ATOM 850 N N . VAL A 1 120 ? -9.592 -20.346 -3.473 1.00 98.25 120 VAL A N 1
ATOM 851 C CA . VAL A 1 120 ? -9.851 -21.457 -4.400 1.00 98.25 120 VAL A CA 1
ATOM 852 C C . VAL A 1 120 ? -8.550 -22.131 -4.828 1.00 98.25 120 VAL A C 1
ATOM 854 O O . VAL A 1 120 ? -8.480 -23.355 -4.909 1.00 98.25 120 VAL A O 1
ATOM 857 N N . SER A 1 121 ? -7.508 -21.343 -5.088 1.00 98.56 121 SER A N 1
ATOM 858 C CA . SER A 1 121 ? -6.187 -21.841 -5.477 1.00 98.56 121 SER A CA 1
ATOM 859 C C . SER A 1 121 ? -5.088 -20.857 -5.095 1.00 98.56 121 SER A C 1
ATOM 861 O O . SER A 1 121 ? -5.341 -19.652 -5.053 1.00 98.56 121 SER A O 1
ATOM 863 N N . GLY A 1 122 ? -3.870 -21.364 -4.910 1.00 98.25 122 GLY A N 1
ATOM 864 C CA . GLY A 1 122 ? -2.650 -20.577 -4.747 1.00 98.25 122 GLY A CA 1
ATOM 865 C C . GLY A 1 122 ? -1.493 -21.158 -5.557 1.00 98.25 122 GLY A C 1
ATOM 866 O O . GLY A 1 122 ? -1.474 -22.359 -5.833 1.00 98.25 122 GLY A O 1
ATOM 867 N N . GLY A 1 123 ? -0.536 -20.318 -5.939 1.00 98.31 123 GLY A N 1
ATOM 868 C CA . GLY A 1 123 ? 0.698 -20.732 -6.605 1.00 98.31 123 GLY A CA 1
ATOM 869 C C . GLY A 1 123 ? 1.722 -19.604 -6.690 1.00 98.31 123 GLY A C 1
ATOM 870 O O . GLY A 1 123 ? 1.389 -18.442 -6.462 1.00 98.31 123 GLY A O 1
ATOM 871 N N . ASP A 1 124 ? 2.965 -19.931 -7.041 1.00 98.44 124 ASP A N 1
ATOM 872 C CA . ASP A 1 124 ? 3.946 -18.914 -7.427 1.00 98.44 124 ASP A CA 1
ATOM 873 C C . ASP A 1 124 ? 3.540 -18.322 -8.788 1.00 98.44 124 ASP A C 1
ATOM 875 O O . ASP A 1 124 ? 3.149 -19.054 -9.702 1.00 98.44 124 ASP A O 1
ATOM 879 N N . PHE A 1 125 ? 3.653 -17.005 -8.950 1.00 98.62 125 PHE A N 1
ATOM 880 C CA . PHE A 1 125 ? 3.356 -16.343 -10.219 1.00 98.62 125 PHE A CA 1
ATOM 881 C C . PHE A 1 125 ? 4.360 -16.738 -11.310 1.00 98.62 125 PHE A C 1
ATOM 883 O O . PHE A 1 125 ? 3.976 -17.112 -12.419 1.00 98.62 125 PHE A O 1
ATOM 890 N N . VAL A 1 126 ? 5.657 -16.679 -10.987 1.00 98.44 126 VAL A N 1
ATOM 891 C CA . VAL A 1 126 ? 6.739 -17.090 -11.890 1.00 98.44 126 VAL A CA 1
ATOM 892 C C . VAL A 1 126 ? 7.039 -18.565 -11.654 1.00 98.44 126 VAL A C 1
ATOM 894 O O . VAL A 1 126 ? 7.610 -18.949 -10.636 1.00 98.44 126 VAL A O 1
ATOM 897 N N . THR A 1 127 ? 6.673 -19.401 -12.619 1.00 97.44 127 THR A N 1
ATOM 898 C CA . THR A 1 127 ? 6.700 -20.867 -12.478 1.00 97.44 127 THR A CA 1
ATOM 899 C C . THR A 1 127 ? 7.988 -21.537 -12.964 1.00 97.44 127 THR A C 1
ATOM 901 O O . THR A 1 127 ? 8.103 -22.758 -12.917 1.00 97.44 127 THR A O 1
ATOM 904 N N . SER A 1 128 ? 8.947 -20.763 -13.480 1.00 97.81 128 SER A N 1
ATOM 905 C CA . SER A 1 128 ? 10.225 -21.269 -13.990 1.00 97.81 128 SER A CA 1
ATOM 906 C C . SER A 1 128 ? 11.245 -20.142 -14.128 1.00 97.81 128 SER A C 1
ATOM 908 O O . SER A 1 128 ? 10.882 -19.034 -14.524 1.00 97.81 128 SER A O 1
ATOM 910 N N . ARG A 1 129 ? 12.540 -20.435 -13.931 1.00 97.94 129 ARG A N 1
ATOM 911 C CA . ARG A 1 129 ? 13.636 -19.499 -14.264 1.00 97.94 129 ARG A CA 1
ATOM 912 C C . ARG A 1 129 ? 13.602 -19.036 -15.721 1.00 97.94 129 ARG A C 1
ATOM 914 O O . ARG A 1 129 ? 14.109 -17.973 -16.049 1.00 97.94 129 ARG A O 1
ATOM 921 N N . LEU A 1 130 ? 13.003 -19.833 -16.611 1.00 98.19 130 LEU A N 1
ATOM 922 C CA . LEU A 1 130 ? 12.855 -19.484 -18.023 1.00 98.19 130 LEU A CA 1
ATOM 923 C C . LEU A 1 130 ? 11.855 -18.350 -18.255 1.00 98.19 130 LEU A C 1
ATOM 925 O O . LEU A 1 130 ? 11.826 -17.822 -19.357 1.00 98.19 130 LEU A O 1
ATOM 929 N N . ASN A 1 131 ? 11.072 -17.977 -17.242 1.00 98.44 131 ASN A N 1
ATOM 930 C CA . ASN A 1 131 ? 10.149 -16.845 -17.270 1.00 98.44 131 ASN A CA 1
ATOM 931 C C . ASN A 1 131 ? 10.728 -15.598 -16.578 1.00 98.44 131 ASN A C 1
ATOM 933 O O . ASN A 1 131 ? 10.088 -14.549 -16.581 1.00 98.44 131 ASN A O 1
ATOM 937 N N . GLN A 1 132 ? 11.938 -15.687 -16.016 1.00 98.56 132 GLN A N 1
ATOM 938 C CA . GLN A 1 132 ? 12.665 -14.542 -15.471 1.00 98.56 132 GLN A CA 1
ATOM 939 C C . GLN A 1 132 ? 13.423 -13.861 -16.607 1.00 98.56 132 GLN A C 1
ATOM 941 O O . GLN A 1 132 ? 14.398 -14.391 -17.119 1.00 98.56 132 GLN A O 1
ATOM 946 N N . MET A 1 133 ? 12.958 -12.707 -17.051 1.00 98.62 133 MET A N 1
ATOM 947 C CA . MET A 1 133 ? 13.510 -11.961 -18.172 1.00 98.62 133 MET A CA 1
ATOM 948 C C . MET A 1 133 ? 14.454 -10.888 -17.625 1.00 98.62 133 MET A C 1
ATOM 950 O O . MET A 1 133 ? 14.050 -9.752 -17.383 1.00 98.62 133 MET A O 1
ATOM 954 N N . MET A 1 134 ? 15.712 -11.263 -17.397 1.00 98.12 134 MET A N 1
ATOM 955 C CA . MET A 1 134 ? 16.713 -10.397 -16.765 1.00 98.12 134 MET A CA 1
ATOM 956 C C . MET A 1 134 ? 17.479 -9.592 -17.811 1.00 98.12 134 MET A C 1
ATOM 958 O O . MET A 1 134 ? 17.732 -10.081 -18.918 1.00 98.12 134 MET A O 1
ATOM 962 N N . TRP A 1 135 ? 17.868 -8.368 -17.464 1.00 96.31 135 TRP A N 1
ATOM 963 C CA . TRP A 1 135 ? 18.639 -7.517 -18.359 1.00 96.31 135 TRP A CA 1
ATOM 964 C C . TRP A 1 135 ? 20.105 -7.952 -18.383 1.00 96.31 135 TRP A C 1
ATOM 966 O O . TRP A 1 135 ? 20.762 -8.042 -17.350 1.00 96.31 135 TRP A O 1
ATOM 976 N N . ASN A 1 136 ? 20.649 -8.196 -19.576 1.00 93.75 136 ASN A N 1
ATOM 977 C CA . ASN A 1 136 ? 22.050 -8.604 -19.745 1.00 93.75 136 ASN A CA 1
ATOM 978 C C . ASN A 1 136 ? 22.967 -7.489 -20.280 1.00 93.75 136 ASN A C 1
ATOM 980 O O . ASN A 1 136 ? 24.088 -7.767 -20.702 1.00 93.75 136 ASN A O 1
ATOM 984 N N . GLY A 1 137 ? 22.486 -6.241 -20.307 1.00 91.81 137 GLY A N 1
ATOM 985 C CA . GLY A 1 137 ? 23.184 -5.105 -20.917 1.00 91.81 137 GLY A CA 1
ATOM 986 C C . GLY A 1 137 ? 22.784 -4.822 -22.368 1.00 91.81 137 GLY A C 1
ATOM 987 O O . GLY A 1 137 ? 23.164 -3.788 -22.911 1.00 91.81 137 GLY A O 1
ATOM 988 N N . THR A 1 138 ? 22.030 -5.711 -23.019 1.00 90.81 138 THR A N 1
ATOM 989 C CA . THR A 1 138 ? 21.599 -5.529 -24.419 1.00 90.81 138 THR A CA 1
ATOM 990 C C . THR A 1 138 ? 20.158 -5.963 -24.662 1.00 90.81 138 THR A C 1
ATOM 992 O O . THR A 1 138 ? 19.440 -5.323 -25.426 1.00 90.81 138 THR A O 1
ATOM 995 N N . THR A 1 139 ? 19.723 -7.053 -24.036 1.00 93.38 139 THR A N 1
ATOM 996 C CA . THR A 1 139 ? 18.370 -7.595 -24.168 1.00 93.38 139 THR A CA 1
ATOM 997 C C . THR A 1 139 ? 17.909 -8.222 -22.853 1.00 93.38 139 THR A C 1
ATOM 999 O O . THR A 1 139 ? 18.685 -8.363 -21.904 1.00 93.38 139 THR A O 1
ATOM 1002 N N . TRP A 1 140 ? 16.643 -8.625 -22.817 1.00 97.31 140 TRP A N 1
ATOM 1003 C CA . TRP A 1 140 ? 16.067 -9.414 -21.739 1.00 97.31 140 TRP A CA 1
ATOM 1004 C C . TRP A 1 140 ? 16.118 -10.895 -22.097 1.00 97.31 140 TRP A C 1
ATOM 1006 O O . TRP A 1 140 ? 15.630 -11.302 -23.154 1.00 97.31 140 TRP A O 1
ATOM 1016 N N . ALA A 1 141 ? 16.716 -11.702 -21.226 1.00 97.69 141 ALA A N 1
ATOM 1017 C CA . ALA A 1 141 ? 16.853 -13.136 -21.433 1.00 97.69 141 ALA A CA 1
ATOM 1018 C C . ALA A 1 141 ? 16.725 -13.907 -20.118 1.00 97.69 141 ALA A C 1
ATOM 1020 O O . ALA A 1 141 ? 16.998 -13.378 -19.040 1.00 97.69 141 ALA A O 1
ATOM 1021 N N . ALA A 1 142 ? 16.351 -15.183 -20.231 1.00 98.06 142 ALA A N 1
ATOM 1022 C CA . ALA A 1 142 ? 16.367 -16.100 -19.101 1.00 98.06 142 ALA A CA 1
ATOM 1023 C C . ALA A 1 142 ? 17.787 -16.218 -18.518 1.00 98.06 142 ALA A C 1
ATOM 1025 O O . ALA A 1 142 ? 18.726 -16.496 -19.275 1.00 98.06 142 ALA A O 1
ATOM 1026 N N . PRO A 1 143 ? 17.971 -16.052 -17.198 1.00 97.38 143 PRO A N 1
ATOM 1027 C CA . PRO A 1 143 ? 19.275 -16.197 -16.583 1.00 97.38 143 PRO A CA 1
ATOM 1028 C C . PRO A 1 143 ? 19.698 -17.676 -16.566 1.00 97.38 143 PRO A C 1
ATOM 1030 O O . PRO A 1 143 ? 18.874 -18.603 -16.578 1.00 97.38 143 PRO A O 1
ATOM 1033 N N . ALA A 1 144 ? 21.014 -17.906 -16.557 1.00 96.62 144 ALA A N 1
ATOM 1034 C CA . ALA A 1 144 ? 21.584 -19.254 -16.520 1.00 96.62 144 ALA A CA 1
ATOM 1035 C C . ALA A 1 144 ? 21.207 -19.987 -15.220 1.00 96.62 144 ALA A C 1
ATOM 1037 O O . ALA A 1 144 ? 20.816 -21.155 -15.247 1.00 96.62 144 ALA A O 1
ATOM 1038 N N . THR A 1 145 ? 21.270 -19.268 -14.101 1.00 96.69 145 THR A N 1
ATOM 1039 C CA . THR A 1 145 ? 20.768 -19.668 -12.784 1.00 96.69 145 THR A CA 1
ATOM 1040 C C . THR A 1 145 ? 19.508 -18.879 -12.468 1.00 96.69 145 THR A C 1
ATOM 1042 O O . THR A 1 145 ? 19.382 -17.744 -12.915 1.00 96.69 145 THR A O 1
ATOM 1045 N N . ALA A 1 146 ? 18.584 -19.457 -11.698 1.00 97.50 146 ALA A N 1
ATOM 1046 C CA . ALA A 1 146 ? 17.423 -18.708 -11.226 1.00 97.50 146 ALA A CA 1
ATOM 1047 C C . ALA A 1 146 ? 17.877 -17.434 -10.498 1.00 97.50 146 ALA A C 1
ATOM 1049 O O . ALA A 1 146 ? 18.809 -17.477 -9.692 1.00 97.50 146 ALA A O 1
ATOM 1050 N N . TYR A 1 147 ? 17.243 -16.310 -10.816 1.00 97.62 147 TYR A N 1
ATOM 1051 C CA . TYR A 1 147 ? 17.427 -15.071 -10.075 1.00 97.62 147 TYR A CA 1
ATOM 1052 C C . TYR A 1 147 ? 16.627 -15.155 -8.774 1.00 97.62 147 TYR A C 1
ATOM 1054 O O . TYR A 1 147 ? 15.460 -15.547 -8.805 1.00 97.62 147 TYR A O 1
ATOM 1062 N N . ALA A 1 148 ? 17.256 -14.818 -7.651 1.00 97.19 148 ALA A N 1
ATOM 1063 C CA . ALA A 1 148 ? 16.577 -14.670 -6.372 1.00 97.19 148 ALA A CA 1
ATOM 1064 C C . ALA A 1 148 ? 16.066 -13.235 -6.277 1.00 97.19 148 ALA A C 1
ATOM 1066 O O . ALA A 1 148 ? 16.881 -12.316 -6.267 1.00 97.19 148 ALA A O 1
ATOM 1067 N N . TYR A 1 149 ? 14.747 -13.056 -6.229 1.00 96.88 149 TYR A N 1
ATOM 1068 C CA . TYR A 1 149 ? 14.180 -11.766 -5.847 1.00 96.88 149 TYR A CA 1
ATOM 1069 C C . TYR A 1 149 ? 14.480 -11.528 -4.371 1.00 96.88 149 TYR A C 1
ATOM 1071 O O . TYR A 1 149 ? 14.421 -12.467 -3.572 1.00 96.88 149 TYR A O 1
ATOM 1079 N N . LEU A 1 150 ? 14.811 -10.300 -3.999 1.00 96.12 150 LEU A N 1
ATOM 1080 C CA . LEU A 1 150 ? 15.159 -9.963 -2.624 1.00 96.12 150 LEU A CA 1
ATOM 1081 C C . LEU A 1 150 ? 14.293 -8.809 -2.140 1.00 96.12 150 LEU A C 1
ATOM 1083 O O . LEU A 1 150 ? 14.333 -7.740 -2.732 1.00 96.12 150 LEU A O 1
ATOM 1087 N N . ARG A 1 151 ? 13.534 -9.040 -1.066 1.00 97.00 151 ARG A N 1
ATOM 1088 C CA . ARG A 1 151 ? 12.676 -8.031 -0.430 1.00 97.00 151 ARG A CA 1
ATOM 1089 C C . ARG A 1 151 ? 11.808 -7.228 -1.417 1.00 97.00 151 ARG A C 1
ATOM 1091 O O . ARG A 1 151 ? 11.950 -6.015 -1.498 1.00 97.00 151 ARG A O 1
ATOM 1098 N N . PRO A 1 152 ? 10.972 -7.872 -2.255 1.00 97.12 152 PRO A N 1
ATOM 1099 C CA . PRO A 1 152 ? 9.981 -7.114 -3.004 1.00 97.12 152 PRO A CA 1
ATOM 1100 C C . PRO A 1 152 ? 8.978 -6.503 -2.013 1.00 97.12 152 PRO A C 1
ATOM 1102 O O . PRO A 1 152 ? 8.236 -7.279 -1.414 1.00 97.12 152 PRO A O 1
ATOM 1105 N N . CYS A 1 153 ? 8.990 -5.179 -1.843 1.00 95.69 153 CYS A N 1
ATOM 1106 C CA . CYS A 1 153 ? 8.171 -4.471 -0.849 1.00 95.69 153 CYS A CA 1
ATOM 1107 C C . CYS A 1 153 ? 6.753 -4.197 -1.377 1.00 95.69 153 CYS A C 1
ATOM 1109 O O . CYS A 1 153 ? 6.045 -5.144 -1.749 1.00 95.69 153 CYS A O 1
ATOM 1111 N N . SER A 1 154 ? 6.345 -2.936 -1.512 1.00 96.19 154 SER A N 1
ATOM 1112 C CA . SER A 1 154 ? 5.055 -2.556 -2.076 1.00 96.19 154 SER A CA 1
ATOM 1113 C C . SER A 1 154 ? 4.950 -2.840 -3.592 1.00 96.19 154 SER A C 1
ATOM 1115 O O . SER A 1 154 ? 5.859 -3.352 -4.266 1.00 96.19 154 SER A O 1
ATOM 1117 N N . ALA A 1 155 ? 3.766 -2.610 -4.160 1.00 97.31 155 ALA A N 1
ATOM 1118 C CA . ALA A 1 155 ? 3.457 -2.914 -5.547 1.00 97.31 155 ALA A CA 1
ATOM 1119 C C . ALA A 1 155 ? 2.340 -2.051 -6.145 1.00 97.31 155 ALA A C 1
ATOM 1121 O O . ALA A 1 155 ? 1.511 -1.480 -5.447 1.00 97.31 155 ALA A O 1
ATOM 1122 N N . ASP A 1 156 ? 2.266 -2.054 -7.476 1.00 98.06 156 ASP A N 1
ATOM 1123 C CA . ASP A 1 156 ? 1.162 -1.477 -8.239 1.00 98.06 156 ASP A CA 1
ATOM 1124 C C . ASP A 1 156 ? 0.605 -2.495 -9.243 1.00 98.06 156 ASP A C 1
ATOM 1126 O O . ASP A 1 156 ? 1.339 -3.137 -10.002 1.00 98.06 156 ASP A O 1
ATOM 1130 N N . LEU A 1 157 ? -0.722 -2.615 -9.295 1.00 97.88 157 LEU A N 1
ATOM 1131 C CA . LEU A 1 157 ? -1.428 -3.221 -10.421 1.00 97.88 157 LEU A CA 1
ATOM 1132 C C . LEU A 1 157 ? -2.321 -2.159 -11.065 1.00 97.88 157 LEU A C 1
ATOM 1134 O O . LEU A 1 157 ? -3.533 -2.131 -10.810 1.00 97.88 157 LEU A O 1
ATOM 1138 N N . PRO A 1 158 ? -1.761 -1.313 -11.938 1.00 96.31 158 PRO A N 1
ATOM 1139 C CA . PRO A 1 158 ? -2.480 -0.167 -12.446 1.00 96.31 158 PRO A CA 1
ATOM 1140 C C . PRO A 1 158 ? -3.641 -0.600 -13.345 1.00 96.31 158 PRO A C 1
ATOM 1142 O O . PRO A 1 158 ? -3.715 -1.723 -13.873 1.00 96.31 158 PRO A O 1
ATOM 1145 N N . ALA A 1 159 ? -4.569 0.329 -13.570 1.00 94.69 159 ALA A N 1
ATOM 1146 C CA . ALA A 1 159 ? -5.581 0.145 -14.597 1.00 94.69 159 ALA A CA 1
ATOM 1147 C C . ALA A 1 159 ? -4.926 -0.024 -15.980 1.00 94.69 159 ALA A C 1
ATOM 1149 O O . ALA A 1 159 ? -3.849 0.503 -16.256 1.00 94.69 159 ALA A O 1
ATOM 1150 N N . LEU A 1 160 ? -5.619 -0.729 -16.880 1.00 94.94 160 LEU A N 1
ATOM 1151 C CA . LEU A 1 160 ? -5.125 -1.049 -18.224 1.00 94.94 160 LEU A CA 1
ATOM 1152 C C . LEU A 1 160 ? -4.657 0.196 -19.006 1.00 94.94 160 LEU A C 1
ATOM 1154 O O . LEU A 1 160 ? -3.686 0.124 -19.757 1.00 94.94 160 LEU A O 1
ATOM 1158 N N . SER A 1 161 ? -5.310 1.340 -18.784 1.00 94.50 161 SER A N 1
ATOM 1159 C CA . SER A 1 161 ? -4.991 2.624 -19.417 1.00 94.50 161 SER A CA 1
ATOM 1160 C C . SER A 1 161 ? -3.567 3.120 -19.153 1.00 94.50 161 SER A C 1
ATOM 1162 O O . SER A 1 161 ? -3.029 3.861 -19.975 1.00 94.50 161 SER A O 1
ATOM 1164 N N . ALA A 1 162 ? -2.921 2.685 -18.065 1.00 96.62 162 ALA A N 1
ATOM 1165 C CA . ALA A 1 162 ? -1.540 3.065 -17.772 1.00 96.62 162 ALA A CA 1
ATOM 1166 C C . ALA A 1 162 ? -0.559 2.597 -18.858 1.00 96.62 162 ALA A C 1
ATOM 1168 O O . ALA A 1 162 ? 0.383 3.312 -19.203 1.00 96.62 162 ALA A O 1
ATOM 1169 N N . PHE A 1 163 ? -0.816 1.429 -19.460 1.00 97.94 163 PHE A N 1
ATOM 1170 C CA . PHE A 1 163 ? 0.077 0.806 -20.445 1.00 97.94 163 PHE A CA 1
ATOM 1171 C C . PHE A 1 163 ? -0.561 0.556 -21.810 1.00 97.94 163 PHE A C 1
ATOM 1173 O O . PHE A 1 163 ? 0.150 0.171 -22.738 1.00 97.94 163 PHE A O 1
ATOM 1180 N N . TYR A 1 164 ? -1.860 0.816 -21.965 1.00 97.56 164 TYR A N 1
ATOM 1181 C CA . TYR A 1 164 ? -2.582 0.634 -23.219 1.00 97.56 164 TYR A CA 1
ATOM 1182 C C . TYR A 1 164 ? -3.594 1.744 -23.471 1.00 97.56 164 TYR A C 1
ATOM 1184 O O . TYR A 1 164 ? -4.500 1.975 -22.675 1.00 97.56 164 TYR A O 1
ATOM 1192 N N . ASP A 1 165 ? -3.483 2.381 -24.630 1.00 95.81 165 ASP A N 1
ATOM 1193 C CA . ASP A 1 165 ? -4.520 3.255 -25.152 1.00 95.81 165 ASP A CA 1
ATOM 1194 C C . ASP A 1 165 ? -5.425 2.479 -26.118 1.00 95.81 165 ASP A C 1
ATOM 1196 O O . ASP A 1 165 ? -5.027 2.103 -27.225 1.00 95.81 165 ASP A O 1
ATOM 1200 N N . ALA A 1 166 ? -6.674 2.278 -25.703 1.00 93.44 166 ALA A N 1
ATOM 1201 C CA . ALA A 1 166 ? -7.678 1.586 -26.501 1.00 93.44 166 ALA A CA 1
ATOM 1202 C C . ALA A 1 166 ? -8.095 2.374 -27.754 1.00 93.44 166 ALA A C 1
ATOM 1204 O O . ALA A 1 166 ? -8.504 1.763 -28.741 1.00 93.44 166 ALA A O 1
ATOM 1205 N N . SER A 1 167 ? -7.982 3.709 -27.745 1.00 91.56 167 SER A N 1
ATOM 1206 C CA . SER A 1 167 ? -8.448 4.545 -28.859 1.00 91.56 167 SER A CA 1
ATOM 1207 C C . SER A 1 167 ? -7.556 4.420 -30.097 1.00 91.56 167 SER A C 1
ATOM 1209 O O . SER A 1 167 ? -8.061 4.322 -31.215 1.00 91.56 167 SER A O 1
ATOM 1211 N N . THR A 1 168 ? -6.238 4.344 -29.903 1.00 92.56 168 THR A N 1
ATOM 1212 C CA . THR A 1 168 ? -5.259 4.123 -30.978 1.00 92.56 168 THR A CA 1
ATOM 1213 C C . THR A 1 168 ? -4.789 2.674 -31.082 1.00 92.56 168 THR A C 1
ATOM 1215 O O . THR A 1 168 ? -4.041 2.344 -32.000 1.00 92.56 168 THR A O 1
ATOM 1218 N N . SER A 1 169 ? -5.220 1.798 -30.165 1.00 95.12 169 SER A N 1
ATOM 1219 C CA . SER A 1 169 ? -4.686 0.439 -30.017 1.00 95.12 169 SER A CA 1
ATOM 1220 C C . SER A 1 169 ? -3.162 0.428 -29.862 1.00 95.12 169 SER A C 1
ATOM 1222 O O . SER A 1 169 ? -2.476 -0.393 -30.473 1.00 95.12 169 SER A O 1
ATOM 1224 N N . THR A 1 170 ? -2.630 1.358 -29.065 1.00 97.19 170 THR A N 1
ATOM 1225 C CA . THR A 1 170 ? -1.188 1.489 -28.827 1.00 97.19 170 THR A CA 1
ATOM 1226 C C . THR A 1 170 ? -0.829 1.100 -27.403 1.00 97.19 170 THR A C 1
ATOM 1228 O O . THR A 1 170 ? -1.409 1.610 -26.446 1.00 97.19 170 THR A O 1
ATOM 1231 N N . GLY A 1 171 ? 0.162 0.226 -27.256 1.00 98.19 171 GLY A N 1
ATOM 1232 C CA . GLY A 1 171 ? 0.682 -0.208 -25.964 1.00 98.19 171 GLY A CA 1
ATOM 1233 C C . GLY A 1 171 ? 0.411 -1.679 -25.660 1.00 98.19 171 GLY A C 1
ATOM 1234 O O . GLY A 1 171 ? 0.015 -2.459 -26.529 1.00 98.19 171 GLY A O 1
ATOM 1235 N N . TYR A 1 172 ? 0.644 -2.086 -24.413 1.00 98.50 172 TYR A N 1
ATOM 1236 C CA . TYR A 1 172 ? 0.441 -3.469 -23.989 1.00 98.50 172 TYR A CA 1
ATOM 1237 C C . TYR A 1 172 ? -0.980 -3.696 -23.474 1.00 98.50 172 TYR A C 1
ATOM 1239 O O . TYR A 1 172 ? -1.303 -3.329 -22.348 1.00 98.50 172 TYR A O 1
ATOM 1247 N N . ASN A 1 173 ? -1.820 -4.347 -24.284 1.00 97.88 173 ASN A N 1
ATOM 1248 C CA . ASN A 1 173 ? -3.183 -4.720 -23.900 1.00 97.88 173 ASN A CA 1
ATOM 1249 C C . ASN A 1 173 ? -3.198 -5.913 -22.922 1.00 97.88 173 ASN A C 1
ATOM 1251 O O . ASN A 1 173 ? -3.529 -7.045 -23.281 1.00 97.88 173 ASN A O 1
ATOM 1255 N N . GLY A 1 174 ? -2.793 -5.654 -21.685 1.00 97.62 174 GLY A N 1
ATOM 1256 C CA . GLY A 1 174 ? -2.785 -6.597 -20.580 1.00 97.62 174 GLY A CA 1
ATOM 1257 C C . GLY A 1 174 ? -2.350 -5.917 -19.285 1.00 97.62 174 GLY A C 1
ATOM 1258 O O . GLY A 1 174 ? -1.859 -4.790 -19.288 1.00 97.62 174 GLY A O 1
ATOM 1259 N N . ARG A 1 175 ? -2.553 -6.593 -18.157 1.00 98.31 175 ARG A N 1
ATOM 1260 C CA . ARG A 1 175 ? -2.167 -6.086 -16.837 1.00 98.31 175 ARG A CA 1
ATOM 1261 C C . ARG A 1 175 ? -0.715 -6.442 -16.539 1.00 98.31 175 ARG A C 1
ATOM 1263 O O . ARG A 1 175 ? -0.305 -7.580 -16.769 1.00 98.31 175 ARG A O 1
ATOM 1270 N N . ILE A 1 176 ? 0.031 -5.484 -16.000 1.00 98.75 176 ILE A N 1
ATOM 1271 C CA . ILE A 1 176 ? 1.415 -5.648 -15.550 1.00 98.75 176 ILE A CA 1
ATOM 1272 C C . ILE A 1 176 ? 1.453 -5.248 -14.079 1.00 98.75 176 ILE A C 1
ATOM 1274 O O . ILE A 1 176 ? 1.053 -4.138 -13.758 1.00 98.75 176 ILE A O 1
ATOM 1278 N N . PHE A 1 177 ? 1.897 -6.154 -13.217 1.00 98.81 177 PHE A N 1
ATOM 1279 C CA . PHE A 1 177 ? 2.123 -5.900 -11.799 1.00 98.81 177 PHE A CA 1
ATOM 1280 C C . PHE A 1 177 ? 3.557 -5.400 -11.612 1.00 98.81 177 PHE A C 1
ATOM 1282 O O . PHE A 1 177 ? 4.496 -6.075 -12.042 1.00 98.81 177 PHE A O 1
ATOM 1289 N N . LEU A 1 178 ? 3.719 -4.203 -11.063 1.00 98.81 178 LEU A N 1
ATOM 1290 C CA . LEU A 1 178 ? 5.005 -3.556 -10.835 1.00 98.81 178 LEU A CA 1
ATOM 1291 C C . LEU A 1 178 ? 5.393 -3.659 -9.364 1.00 98.81 178 LEU A C 1
ATOM 1293 O O . LEU A 1 178 ? 4.544 -3.500 -8.496 1.00 98.81 178 LEU A O 1
ATOM 1297 N N . ASN A 1 179 ? 6.673 -3.887 -9.096 1.00 98.31 179 ASN A N 1
ATOM 1298 C CA . ASN A 1 179 ? 7.266 -3.775 -7.763 1.00 98.31 179 ASN A CA 1
ATOM 1299 C C . ASN A 1 179 ? 8.766 -3.457 -7.888 1.00 98.31 179 ASN A C 1
ATOM 1301 O O . ASN A 1 179 ? 9.286 -3.308 -9.005 1.00 98.31 179 ASN A O 1
ATOM 1305 N N . GLY A 1 180 ? 9.474 -3.404 -6.764 1.00 97.81 180 GLY A N 1
ATOM 1306 C CA . GLY A 1 180 ? 10.930 -3.416 -6.757 1.00 97.81 180 GLY A CA 1
ATOM 1307 C C . GLY A 1 180 ? 11.516 -4.002 -5.479 1.00 97.81 180 GLY A C 1
ATOM 1308 O O . GLY A 1 180 ? 10.793 -4.305 -4.541 1.00 97.81 180 GLY A O 1
ATOM 1309 N N . GLU A 1 181 ? 12.826 -4.236 -5.503 1.00 98.38 181 GLU A N 1
ATOM 1310 C CA . GLU A 1 181 ? 13.591 -4.793 -4.385 1.00 98.38 181 GLU A CA 1
ATOM 1311 C C . GLU A 1 181 ? 14.024 -3.692 -3.409 1.00 98.38 181 GLU A C 1
ATOM 1313 O O . GLU A 1 181 ? 14.838 -2.830 -3.750 1.00 98.38 181 GLU A O 1
ATOM 1318 N N . GLU A 1 182 ? 13.568 -3.790 -2.169 1.00 96.62 182 GLU A N 1
ATOM 1319 C CA . GLU A 1 182 ? 13.899 -2.912 -1.048 1.00 96.62 182 GLU A CA 1
ATOM 1320 C C . GLU A 1 182 ? 15.180 -3.434 -0.369 1.00 96.62 182 GLU A C 1
ATOM 1322 O O . GLU A 1 182 ? 15.210 -4.068 0.684 1.00 96.62 182 GLU A O 1
ATOM 1327 N N . THR A 1 183 ? 16.295 -3.321 -1.097 1.00 94.44 183 THR A N 1
ATOM 1328 C CA . THR A 1 183 ? 17.595 -3.913 -0.707 1.00 94.44 183 THR A CA 1
ATOM 1329 C C . THR A 1 183 ? 18.723 -2.890 -0.659 1.00 94.44 183 THR A C 1
ATOM 1331 O O . THR A 1 183 ? 19.908 -3.224 -0.781 1.00 94.44 183 THR A O 1
ATOM 1334 N N . GLY A 1 184 ? 18.367 -1.619 -0.475 1.00 93.69 184 GLY A N 1
ATOM 1335 C CA . GLY A 1 184 ? 19.287 -0.499 -0.574 1.00 93.69 184 GLY A CA 1
ATOM 1336 C C . GLY A 1 184 ? 19.655 -0.186 -2.023 1.00 93.69 184 GLY A C 1
ATOM 1337 O O . GLY A 1 184 ? 18.927 -0.487 -2.963 1.00 93.69 184 GLY A O 1
ATOM 1338 N N . ALA A 1 185 ? 20.827 0.419 -2.220 1.00 95.06 185 ALA A N 1
ATOM 1339 C CA . ALA A 1 185 ? 21.182 1.068 -3.483 1.00 95.06 185 ALA A CA 1
ATOM 1340 C C . ALA A 1 185 ? 21.059 0.177 -4.739 1.00 95.06 185 ALA A C 1
ATOM 1342 O O . ALA A 1 185 ? 20.779 0.684 -5.816 1.00 95.06 185 ALA A O 1
ATOM 1343 N N . GLU A 1 186 ? 21.268 -1.138 -4.651 1.00 96.62 186 GLU A N 1
ATOM 1344 C CA . GLU A 1 186 ? 21.244 -2.012 -5.836 1.00 96.62 186 GLU A CA 1
ATOM 1345 C C . GLU A 1 186 ? 19.892 -2.672 -6.126 1.00 96.62 186 GLU A C 1
ATOM 1347 O O . GLU A 1 186 ? 19.817 -3.473 -7.065 1.00 96.62 186 GLU A O 1
ATOM 1352 N N . GLY A 1 187 ? 18.845 -2.312 -5.382 1.00 97.62 187 GLY A N 1
ATOM 1353 C CA . GLY A 1 187 ? 17.497 -2.818 -5.594 1.00 97.62 187 GLY A CA 1
ATOM 1354 C C . GLY A 1 187 ? 16.989 -2.561 -7.010 1.00 97.62 187 GLY A C 1
ATOM 1355 O O . GLY A 1 187 ? 17.224 -1.502 -7.599 1.00 97.62 187 GLY A O 1
ATOM 1356 N N . LYS A 1 188 ? 16.322 -3.554 -7.602 1.00 97.94 188 LYS A N 1
ATOM 1357 C CA . LYS A 1 188 ? 15.821 -3.502 -8.981 1.00 97.94 188 LYS A CA 1
ATOM 1358 C C . LYS A 1 188 ? 14.304 -3.421 -9.020 1.00 97.94 188 LYS A C 1
ATOM 1360 O O . LYS A 1 188 ? 13.632 -4.094 -8.250 1.00 97.94 188 LYS A O 1
ATOM 1365 N N . ALA A 1 189 ? 13.776 -2.698 -10.003 1.00 98.44 189 ALA A N 1
ATOM 1366 C CA . ALA A 1 189 ? 12.358 -2.749 -10.347 1.00 98.44 189 ALA A CA 1
ATOM 1367 C C . ALA A 1 189 ? 12.031 -3.926 -11.274 1.00 98.44 189 ALA A C 1
ATOM 1369 O O . ALA A 1 189 ? 12.835 -4.303 -12.139 1.00 98.44 189 ALA A O 1
ATOM 1370 N N . PHE A 1 190 ? 10.809 -4.444 -11.156 1.00 98.75 190 PHE A N 1
ATOM 1371 C CA . PHE A 1 190 ? 10.302 -5.542 -11.971 1.00 98.75 190 PHE A CA 1
ATOM 1372 C C . PHE A 1 190 ? 8.887 -5.297 -12.502 1.00 98.75 190 PHE A C 1
ATOM 1374 O O . PHE A 1 190 ? 8.085 -4.571 -11.923 1.00 98.75 190 PHE A O 1
ATOM 1381 N N . ALA A 1 191 ? 8.584 -5.955 -13.622 1.00 98.81 191 ALA A N 1
ATOM 1382 C CA . ALA A 1 191 ? 7.263 -6.029 -14.237 1.00 98.81 191 ALA A CA 1
ATOM 1383 C C . ALA A 1 191 ? 6.826 -7.488 -14.412 1.00 98.81 191 ALA A C 1
ATOM 1385 O O . ALA A 1 191 ? 7.420 -8.233 -15.194 1.00 98.81 191 ALA A O 1
ATOM 1386 N N . PHE A 1 192 ? 5.747 -7.883 -13.744 1.00 98.81 192 PHE A N 1
ATOM 1387 C CA . PHE A 1 192 ? 5.141 -9.211 -13.796 1.00 98.81 192 PHE A CA 1
ATOM 1388 C C . PHE A 1 192 ? 3.904 -9.179 -14.700 1.00 98.81 192 PHE A C 1
ATOM 1390 O O . PHE A 1 192 ? 2.896 -8.541 -14.395 1.00 98.81 192 PHE A O 1
ATOM 1397 N N . VAL A 1 193 ? 3.961 -9.859 -15.844 1.00 98.81 193 VAL A N 1
ATOM 1398 C CA . VAL A 1 193 ? 2.915 -9.785 -16.875 1.00 98.81 193 VAL A CA 1
ATOM 1399 C C . VAL A 1 193 ? 1.740 -10.695 -16.510 1.00 98.81 193 VAL A C 1
ATOM 1401 O O . VAL A 1 193 ? 1.806 -11.914 -16.669 1.00 98.81 193 VAL A O 1
ATOM 1404 N N . ALA A 1 194 ? 0.661 -10.116 -15.984 1.00 98.56 194 ALA A N 1
ATOM 1405 C CA . ALA A 1 194 ? -0.439 -10.853 -15.363 1.00 98.56 194 ALA A CA 1
ATOM 1406 C C . ALA A 1 194 ? -1.509 -11.322 -16.358 1.00 98.56 194 ALA A C 1
ATOM 1408 O O . ALA A 1 194 ? -2.056 -12.415 -16.199 1.00 98.56 194 ALA A O 1
ATOM 1409 N N . THR A 1 195 ? -1.817 -10.512 -17.373 1.00 98.62 195 THR A N 1
ATOM 1410 C CA . THR A 1 195 ? -2.802 -10.828 -18.424 1.00 98.62 195 THR A CA 1
ATOM 1411 C C . THR A 1 195 ? -2.341 -10.287 -19.781 1.00 98.62 195 THR A C 1
ATOM 1413 O O . THR A 1 195 ? -1.361 -9.543 -19.844 1.00 98.62 195 THR A O 1
ATOM 1416 N N . GLY A 1 196 ? -3.031 -10.646 -20.869 1.00 97.50 196 GLY A N 1
ATOM 1417 C CA . GLY A 1 196 ? -2.741 -10.163 -22.225 1.00 97.50 196 GLY A CA 1
ATOM 1418 C C . GLY A 1 196 ? -2.186 -11.256 -23.139 1.00 97.50 196 GLY A C 1
ATOM 1419 O O . GLY A 1 196 ? -2.767 -12.337 -23.230 1.00 97.50 196 GLY A O 1
ATOM 1420 N N . ASP A 1 197 ? -1.087 -10.966 -23.840 1.00 97.44 197 ASP A N 1
ATOM 1421 C CA . ASP A 1 197 ? -0.457 -11.885 -24.797 1.00 97.44 197 ASP A CA 1
ATOM 1422 C C . ASP A 1 197 ? -0.033 -13.188 -24.104 1.00 97.44 197 ASP A C 1
ATOM 1424 O O . ASP A 1 197 ? 0.751 -13.182 -23.156 1.00 97.44 197 ASP A O 1
ATOM 1428 N N . VAL A 1 198 ? -0.533 -14.322 -24.597 1.00 96.81 198 VAL A N 1
ATOM 1429 C CA . VAL A 1 198 ? -0.269 -15.654 -24.027 1.00 96.81 198 VAL A CA 1
ATOM 1430 C C . VAL A 1 198 ? 1.212 -16.032 -24.028 1.00 96.81 198 VAL A C 1
ATOM 1432 O O . VAL A 1 198 ? 1.617 -16.887 -23.246 1.00 96.81 198 VAL A O 1
ATOM 1435 N N . ASN A 1 199 ? 2.026 -15.407 -24.882 1.00 96.75 199 ASN A N 1
ATOM 1436 C CA . ASN A 1 199 ? 3.471 -15.621 -24.902 1.00 96.75 199 ASN A CA 1
ATOM 1437 C C . ASN A 1 199 ? 4.205 -14.792 -23.846 1.00 96.75 199 ASN A C 1
ATOM 1439 O O . ASN A 1 199 ? 5.385 -15.040 -23.613 1.00 96.75 199 ASN A O 1
ATOM 1443 N N . GLU A 1 200 ? 3.542 -13.806 -23.243 1.00 98.31 200 GLU A N 1
ATOM 1444 C CA . GLU A 1 200 ? 4.115 -12.878 -22.268 1.00 98.31 200 GLU A CA 1
ATOM 1445 C C . GLU A 1 200 ? 3.613 -13.148 -20.848 1.00 98.31 200 GLU A C 1
ATOM 1447 O O . GLU A 1 200 ? 4.372 -12.980 -19.895 1.00 98.31 200 GLU A O 1
ATOM 1452 N N . VAL A 1 201 ? 2.362 -13.597 -20.695 1.00 98.38 201 VAL A N 1
ATOM 1453 C CA . VAL A 1 201 ? 1.757 -13.889 -19.388 1.00 98.38 201 VAL A CA 1
ATOM 1454 C C . VAL A 1 201 ? 2.603 -14.880 -18.581 1.00 98.38 201 VAL A C 1
ATOM 1456 O O . VAL A 1 201 ? 3.005 -15.933 -19.073 1.00 98.38 201 VAL A O 1
ATOM 1459 N N . GLY A 1 202 ? 2.849 -14.545 -17.312 1.00 98.38 202 GLY A N 1
ATOM 1460 C CA . GLY A 1 202 ? 3.663 -15.336 -16.383 1.00 98.38 202 GLY A CA 1
ATOM 1461 C C . GLY A 1 202 ? 5.163 -15.025 -16.424 1.00 98.38 202 GLY A C 1
ATOM 1462 O O . GLY A 1 202 ? 5.916 -15.585 -15.623 1.00 98.38 202 GLY A O 1
ATOM 1463 N N . LYS A 1 203 ? 5.612 -14.129 -17.314 1.00 98.81 203 LYS A N 1
ATOM 1464 C CA . LYS A 1 203 ? 6.982 -13.601 -17.299 1.00 98.81 203 LYS A CA 1
ATOM 1465 C C . LYS A 1 203 ? 7.136 -12.460 -16.298 1.00 98.81 203 LYS A C 1
ATOM 1467 O O . LYS A 1 203 ? 6.218 -11.665 -16.097 1.00 98.81 203 LYS A O 1
ATOM 1472 N N . ALA A 1 204 ? 8.334 -12.362 -15.733 1.00 98.81 204 ALA A N 1
ATOM 1473 C CA . ALA A 1 204 ? 8.778 -11.249 -14.906 1.00 98.81 204 ALA A CA 1
ATOM 1474 C C . ALA A 1 204 ? 10.0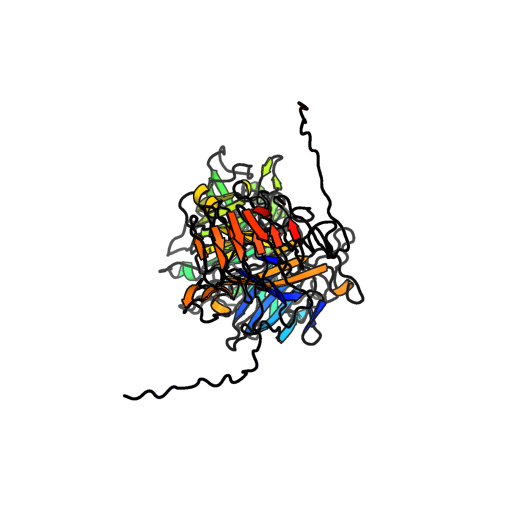00 -10.597 -15.554 1.00 98.81 204 ALA A C 1
ATOM 1476 O O . ALA A 1 204 ? 10.996 -11.277 -15.784 1.00 98.81 204 ALA A O 1
ATOM 1477 N N . TYR A 1 205 ? 9.930 -9.305 -15.855 1.00 98.88 205 TYR A N 1
ATOM 1478 C CA . TYR A 1 205 ? 11.000 -8.549 -16.499 1.00 98.88 205 TYR A CA 1
ATOM 1479 C C . TYR A 1 205 ? 11.700 -7.629 -15.510 1.00 98.88 205 TYR A C 1
ATOM 1481 O O . TYR A 1 205 ? 11.031 -6.884 -14.804 1.00 98.88 205 TYR A O 1
ATOM 1489 N N . GLU A 1 206 ? 13.032 -7.620 -15.515 1.00 98.69 206 GLU A N 1
ATOM 1490 C CA . GLU A 1 206 ? 13.811 -6.544 -14.890 1.00 98.69 206 GLU A CA 1
ATOM 1491 C C . GLU A 1 206 ? 13.584 -5.222 -15.643 1.00 98.69 206 GLU A C 1
ATOM 1493 O O . GLU A 1 206 ? 13.583 -5.193 -16.879 1.00 98.69 206 GLU A O 1
ATOM 1498 N N . LEU A 1 207 ? 13.439 -4.116 -14.912 1.00 98.31 207 LEU A N 1
ATOM 1499 C CA . LEU A 1 207 ? 13.218 -2.772 -15.450 1.00 98.31 207 LEU A CA 1
ATOM 1500 C C . LEU A 1 207 ? 14.438 -1.862 -15.210 1.00 98.31 207 LEU A C 1
ATOM 1502 O O . LEU A 1 207 ? 14.362 -0.895 -14.453 1.00 98.31 207 LEU A O 1
ATOM 1506 N N . PRO A 1 208 ? 15.576 -2.093 -15.891 1.00 96.94 208 PRO A N 1
ATOM 1507 C CA . PRO A 1 208 ? 16.822 -1.375 -15.602 1.00 96.94 208 PRO A CA 1
ATOM 1508 C C . PRO A 1 208 ? 16.738 0.124 -15.947 1.00 96.94 208 PRO A C 1
ATOM 1510 O O . PRO A 1 208 ? 17.505 0.933 -15.434 1.00 96.94 208 PRO A O 1
ATOM 1513 N N . HIS A 1 209 ? 15.790 0.512 -16.808 1.00 96.00 209 HIS A N 1
ATOM 1514 C CA . HIS A 1 209 ? 15.582 1.901 -17.216 1.00 96.00 209 HIS A CA 1
ATOM 1515 C C . HIS A 1 209 ? 14.843 2.743 -16.172 1.00 96.00 209 HIS A C 1
ATOM 1517 O O . HIS A 1 209 ? 14.827 3.969 -16.276 1.00 96.00 209 HIS A O 1
ATOM 1523 N N . LEU A 1 210 ? 14.264 2.102 -15.156 1.00 97.25 210 LEU A N 1
ATOM 1524 C CA . LEU A 1 210 ? 13.685 2.788 -14.008 1.00 97.25 210 LEU A CA 1
ATOM 1525 C C . LEU A 1 210 ? 14.749 3.115 -12.945 1.00 97.25 210 LEU A C 1
ATOM 1527 O O . LEU A 1 210 ? 14.476 3.938 -12.075 1.00 97.25 210 LEU A O 1
ATOM 1531 N N . GLY A 1 211 ? 15.965 2.570 -13.056 1.00 96.62 211 GLY A N 1
ATOM 1532 C CA . GLY A 1 211 ? 17.068 2.798 -12.121 1.00 96.62 211 GLY A CA 1
ATOM 1533 C C . GLY A 1 211 ? 17.103 1.806 -10.957 1.00 96.62 211 GLY A C 1
ATOM 1534 O O . GLY A 1 211 ? 16.232 0.946 -10.828 1.00 96.62 211 GLY A O 1
ATOM 1535 N N . LYS A 1 212 ? 18.149 1.927 -10.134 1.00 97.75 212 LYS A N 1
ATOM 1536 C CA . LYS A 1 212 ? 18.367 1.104 -8.942 1.00 97.75 212 LYS A CA 1
ATOM 1537 C C . LYS A 1 212 ? 18.481 1.962 -7.691 1.00 97.75 212 LYS A C 1
ATOM 1539 O O . LYS A 1 212 ? 19.184 2.974 -7.734 1.00 97.75 212 LYS A O 1
ATOM 1544 N N . TYR A 1 213 ? 17.783 1.550 -6.645 1.00 97.88 213 TYR A N 1
ATOM 1545 C CA . TYR A 1 213 ? 17.713 2.164 -5.318 1.00 97.88 213 TYR A CA 1
ATOM 1546 C C . TYR A 1 213 ? 16.873 1.251 -4.405 1.00 97.88 213 TYR A C 1
ATOM 1548 O O . TYR A 1 213 ? 16.473 0.175 -4.858 1.00 97.88 213 TYR A O 1
ATOM 1556 N N . SER A 1 214 ? 16.628 1.640 -3.148 1.00 97.75 214 SER A N 1
ATOM 1557 C CA . SER A 1 214 ? 15.796 0.846 -2.235 1.00 97.75 214 SER A CA 1
ATOM 1558 C C . SER A 1 214 ? 14.337 1.025 -2.638 1.00 97.75 214 SER A C 1
ATOM 1560 O O . SER A 1 214 ? 13.709 2.005 -2.268 1.00 97.75 214 SER A O 1
ATOM 1562 N N . TRP A 1 215 ? 13.835 0.179 -3.532 1.00 98.12 215 TRP A N 1
ATOM 1563 C CA . TRP A 1 215 ? 12.510 0.384 -4.107 1.00 98.12 215 TRP A CA 1
ATOM 1564 C C . TRP A 1 215 ? 11.429 0.068 -3.089 1.00 98.12 215 TRP A C 1
ATOM 1566 O O . TRP A 1 215 ? 11.231 -1.106 -2.794 1.00 98.12 215 TRP A O 1
ATOM 1576 N N . GLU A 1 216 ? 10.679 1.089 -2.686 1.00 97.38 216 GLU A N 1
ATOM 1577 C CA . GLU A 1 216 ? 9.432 0.859 -1.972 1.00 97.38 216 GLU A CA 1
ATOM 1578 C C . GLU A 1 216 ? 8.329 0.496 -2.966 1.00 97.38 216 GLU A C 1
ATOM 1580 O O . GLU A 1 216 ? 7.852 -0.637 -3.022 1.00 97.38 216 GLU A O 1
ATOM 1585 N N . ASN A 1 217 ? 7.971 1.440 -3.845 1.00 93.19 217 ASN A N 1
ATOM 1586 C CA . ASN A 1 217 ? 6.905 1.216 -4.811 1.00 93.19 217 ASN A CA 1
ATOM 1587 C C . ASN A 1 217 ? 7.201 1.758 -6.216 1.00 93.19 217 ASN A C 1
ATOM 1589 O O . ASN A 1 217 ? 8.142 2.522 -6.445 1.00 93.19 217 ASN A O 1
ATOM 1593 N N . ALA A 1 218 ? 6.417 1.301 -7.197 1.00 97.00 218 ALA A N 1
ATOM 1594 C CA . ALA A 1 218 ? 6.550 1.661 -8.608 1.00 97.00 218 ALA A CA 1
ATOM 1595 C C . ALA A 1 218 ? 5.168 1.861 -9.246 1.00 97.00 218 ALA A C 1
ATOM 1597 O O . ALA A 1 218 ? 4.587 0.923 -9.784 1.00 97.00 218 ALA A O 1
ATOM 1598 N N . VAL A 1 219 ? 4.651 3.089 -9.215 1.00 98.00 219 VAL A N 1
ATOM 1599 C CA . VAL A 1 219 ? 3.235 3.374 -9.489 1.00 98.00 219 VAL A CA 1
ATOM 1600 C C . VAL A 1 219 ? 3.036 4.064 -10.826 1.00 98.00 219 VAL A C 1
ATOM 1602 O O . VAL A 1 219 ? 3.546 5.164 -11.081 1.00 98.00 219 VAL A O 1
ATOM 1605 N N . ALA A 1 220 ? 2.241 3.439 -11.688 1.00 98.00 220 ALA A N 1
ATOM 1606 C CA . ALA A 1 220 ? 1.980 3.926 -13.028 1.00 98.00 220 ALA A CA 1
ATOM 1607 C C . ALA A 1 220 ? 0.742 4.828 -13.095 1.00 98.00 220 ALA A C 1
ATOM 1609 O O . ALA A 1 220 ? -0.340 4.521 -12.592 1.00 98.00 220 ALA A O 1
ATOM 1610 N N . ARG A 1 221 ? 0.881 5.945 -13.810 1.00 96.25 221 ARG A N 1
ATOM 1611 C CA . ARG A 1 221 ? -0.225 6.868 -14.074 1.00 96.25 221 ARG A CA 1
ATOM 1612 C C . ARG A 1 221 ? -1.251 6.203 -14.977 1.00 96.25 221 ARG A C 1
ATOM 1614 O O . ARG A 1 221 ? -0.932 5.819 -16.097 1.00 96.25 221 ARG A O 1
ATOM 1621 N N . SER A 1 222 ? -2.496 6.131 -14.519 1.00 91.38 222 SER A N 1
ATOM 1622 C CA . SER A 1 222 ? -3.590 5.502 -15.267 1.00 91.38 222 SER A CA 1
ATOM 1623 C C . SER A 1 222 ? -4.669 6.477 -15.751 1.00 91.38 222 SER A C 1
ATOM 1625 O O . SER A 1 222 ? -5.455 6.122 -16.634 1.00 91.38 222 SER A O 1
ATOM 1627 N N . ASN A 1 223 ? -4.704 7.700 -15.216 1.00 83.50 223 ASN A N 1
ATOM 1628 C CA . ASN A 1 223 ? -5.684 8.727 -15.560 1.00 83.50 223 ASN A CA 1
ATOM 1629 C C . ASN A 1 223 ? -5.022 9.881 -16.328 1.00 83.50 223 ASN A C 1
ATOM 1631 O O . ASN A 1 223 ? -4.015 10.428 -15.890 1.00 83.50 223 ASN A O 1
ATOM 1635 N N . TYR A 1 224 ? -5.611 10.255 -17.464 1.00 85.56 224 TYR A N 1
ATOM 1636 C CA . TYR A 1 224 ? -5.092 11.268 -18.393 1.00 85.56 224 TYR A CA 1
ATOM 1637 C C . TYR A 1 224 ? -6.040 12.469 -18.553 1.00 85.56 224 TYR A C 1
ATOM 1639 O O . TYR A 1 224 ? -5.801 13.349 -19.382 1.00 85.56 224 TYR A O 1
ATOM 1647 N N . GLY A 1 225 ? -7.101 12.525 -17.743 1.00 81.56 225 GLY A N 1
ATOM 1648 C CA . GLY A 1 225 ? -8.092 13.595 -17.748 1.00 81.56 225 GLY A CA 1
ATOM 1649 C C . GLY A 1 225 ? -9.228 13.336 -18.731 1.00 81.56 225 GLY A C 1
ATOM 1650 O O . GLY A 1 225 ? -9.254 12.335 -19.443 1.00 81.56 225 GLY A O 1
ATOM 1651 N N . ALA A 1 226 ? -10.204 14.248 -18.765 1.00 79.12 226 ALA A N 1
ATOM 1652 C CA . ALA A 1 226 ? -11.426 14.061 -19.550 1.00 79.12 226 ALA A CA 1
ATOM 1653 C C . ALA A 1 226 ? -11.222 14.212 -21.071 1.00 79.12 226 ALA A C 1
ATOM 1655 O O . ALA A 1 226 ? -11.980 13.636 -21.848 1.00 79.12 226 ALA A O 1
ATOM 1656 N N . ILE A 1 227 ? -10.230 15.003 -21.502 1.00 81.88 227 ILE A N 1
ATOM 1657 C CA . ILE A 1 227 ? -9.947 15.278 -22.923 1.00 81.88 227 ILE A CA 1
ATOM 1658 C C . ILE A 1 227 ? -8.424 15.274 -23.159 1.00 81.88 227 ILE A C 1
ATOM 1660 O O . ILE A 1 227 ? -7.825 16.331 -23.380 1.00 81.88 227 ILE A O 1
ATOM 1664 N N . PRO A 1 228 ? -7.756 14.110 -23.067 1.00 84.38 228 PRO A N 1
ATOM 1665 C CA . PRO A 1 228 ? -6.330 14.020 -23.348 1.00 84.38 228 PRO A CA 1
ATOM 1666 C C . PRO A 1 228 ? -6.069 14.153 -24.853 1.00 84.38 228 PRO A C 1
ATOM 1668 O O . PRO A 1 228 ? -6.821 13.634 -25.678 1.00 84.38 228 PRO A O 1
ATOM 1671 N N . GLY A 1 229 ? -4.980 14.824 -25.231 1.00 85.44 229 GLY A N 1
ATOM 1672 C CA . GLY A 1 229 ? -4.472 14.758 -26.599 1.00 85.44 229 GLY A CA 1
ATOM 1673 C C . GLY A 1 229 ? -3.699 13.462 -26.848 1.00 85.44 229 GLY A C 1
ATOM 1674 O O . GLY A 1 229 ? -3.327 12.739 -25.921 1.00 85.44 229 GLY A O 1
ATOM 1675 N N . ALA A 1 230 ? -3.434 13.173 -28.123 1.00 84.69 230 ALA A N 1
ATOM 1676 C CA . ALA A 1 230 ? -2.845 11.902 -28.547 1.00 84.69 230 ALA A CA 1
ATOM 1677 C C . ALA A 1 230 ? -1.491 11.598 -27.881 1.00 84.69 230 ALA A C 1
ATOM 1679 O O . ALA A 1 230 ? -1.247 10.457 -27.505 1.00 84.69 230 ALA A O 1
ATOM 1680 N N . ALA A 1 231 ? -0.618 12.594 -27.688 1.00 82.38 231 ALA A N 1
ATOM 1681 C CA . ALA A 1 231 ? 0.677 12.344 -27.052 1.00 82.38 231 ALA A CA 1
ATOM 1682 C C . ALA A 1 231 ? 0.553 12.074 -25.542 1.00 82.38 231 ALA A C 1
ATOM 1684 O O . ALA A 1 231 ? 1.277 11.227 -25.026 1.00 82.38 231 ALA A O 1
ATOM 1685 N N . ASN A 1 232 ? -0.399 12.715 -24.852 1.00 86.19 232 ASN A N 1
ATOM 1686 C CA . ASN A 1 232 ? -0.666 12.447 -23.436 1.00 86.19 232 ASN A CA 1
ATOM 1687 C C . ASN A 1 232 ? -1.109 10.986 -23.230 1.00 86.19 232 ASN A C 1
ATOM 1689 O O . ASN A 1 232 ? -0.562 10.295 -22.379 1.00 86.19 232 ASN A O 1
ATOM 1693 N N . LEU A 1 233 ? -2.011 10.474 -24.080 1.00 88.19 233 LEU A N 1
ATOM 1694 C CA . LEU A 1 233 ? -2.457 9.069 -24.042 1.00 88.19 233 LEU A CA 1
ATOM 1695 C C . LEU A 1 233 ? -1.311 8.063 -24.220 1.00 88.19 233 LEU A C 1
ATOM 1697 O O . LEU A 1 233 ? -1.320 6.977 -23.633 1.00 88.19 233 LEU A O 1
ATOM 1701 N N . LEU A 1 234 ? -0.305 8.421 -25.018 1.00 93.88 234 LEU A N 1
ATOM 1702 C CA . LEU A 1 234 ? 0.864 7.579 -25.255 1.00 93.88 234 LEU A CA 1
ATOM 1703 C C . LEU A 1 234 ? 1.950 7.737 -24.188 1.00 93.88 234 LEU A C 1
ATOM 1705 O O . LEU A 1 234 ? 2.868 6.921 -24.157 1.00 93.88 234 LEU A O 1
ATOM 1709 N N . GLN A 1 235 ? 1.861 8.728 -23.301 1.00 95.06 235 GLN A N 1
ATOM 1710 C CA . GLN A 1 235 ? 2.838 8.924 -22.238 1.00 95.06 235 GLN A CA 1
ATOM 1711 C C . GLN A 1 235 ? 2.714 7.805 -21.194 1.00 95.06 235 GLN A C 1
ATOM 1713 O O . GLN A 1 235 ? 1.630 7.537 -20.669 1.00 95.06 235 GLN A O 1
ATOM 1718 N N . THR A 1 236 ? 3.824 7.143 -20.883 1.00 97.12 236 THR A N 1
ATOM 1719 C CA . THR A 1 236 ? 3.922 6.205 -19.756 1.00 97.12 236 THR A CA 1
ATOM 1720 C C . THR A 1 236 ? 4.665 6.914 -18.640 1.00 97.12 236 THR A C 1
ATOM 1722 O O . THR A 1 236 ? 5.828 7.264 -18.822 1.00 97.12 236 THR A O 1
ATOM 1725 N N . VAL A 1 237 ? 4.007 7.140 -17.504 1.00 97.62 237 VAL A N 1
ATOM 1726 C CA . VAL A 1 237 ? 4.627 7.766 -16.330 1.00 97.62 237 VAL A CA 1
ATOM 1727 C C . VAL A 1 237 ? 4.618 6.763 -15.189 1.00 97.62 237 VAL A C 1
ATOM 1729 O O . VAL A 1 237 ? 3.553 6.252 -14.853 1.00 97.62 237 VAL A O 1
ATOM 1732 N N . VAL A 1 238 ? 5.787 6.492 -14.613 1.00 98.31 238 VAL A N 1
ATOM 1733 C CA . VAL A 1 238 ? 5.936 5.656 -13.414 1.00 98.31 238 VAL A CA 1
ATOM 1734 C C . VAL A 1 238 ? 6.683 6.460 -12.364 1.00 98.31 238 VAL A C 1
ATOM 1736 O O . VAL A 1 238 ? 7.777 6.960 -12.638 1.00 98.31 238 VAL A O 1
ATOM 1739 N N . VAL A 1 239 ? 6.097 6.600 -11.181 1.00 98.56 239 VAL A N 1
ATOM 1740 C CA . VAL A 1 239 ? 6.776 7.182 -10.022 1.00 98.56 239 VAL A CA 1
ATOM 1741 C C . VAL A 1 239 ? 7.321 6.051 -9.170 1.00 98.56 239 VAL A C 1
ATOM 1743 O O . VAL A 1 239 ? 6.646 5.045 -8.994 1.00 98.56 239 VAL A O 1
ATOM 1746 N N . GLY A 1 240 ? 8.553 6.201 -8.697 1.00 98.25 240 GLY A N 1
ATOM 1747 C CA . GLY A 1 240 ? 9.125 5.287 -7.724 1.00 98.25 240 GLY A CA 1
ATOM 1748 C C . GLY A 1 240 ? 9.736 6.034 -6.556 1.00 98.25 240 GLY A C 1
ATOM 1749 O O . GLY A 1 240 ? 10.312 7.114 -6.740 1.00 98.25 240 GLY A O 1
ATOM 1750 N N . THR A 1 241 ? 9.602 5.442 -5.383 1.00 98.56 241 THR A N 1
ATOM 1751 C CA . THR A 1 241 ? 10.075 5.961 -4.103 1.00 98.56 241 THR A CA 1
ATOM 1752 C C . THR A 1 241 ? 11.252 5.126 -3.612 1.00 98.56 241 THR A C 1
ATOM 1754 O O . THR A 1 241 ? 11.286 3.907 -3.787 1.00 98.56 241 THR A O 1
ATOM 1757 N N . ASP A 1 242 ? 12.283 5.819 -3.134 1.00 98.44 242 ASP A N 1
ATOM 1758 C CA . ASP A 1 242 ? 13.488 5.215 -2.572 1.00 98.44 242 ASP A CA 1
ATOM 1759 C C . ASP A 1 242 ? 13.404 5.261 -1.054 1.00 98.44 242 ASP A C 1
ATOM 1761 O O . ASP A 1 242 ? 13.627 6.332 -0.483 1.00 98.44 242 ASP A O 1
ATOM 1765 N N . ASP A 1 243 ? 13.116 4.127 -0.416 1.00 97.38 243 ASP A N 1
ATOM 1766 C CA . ASP A 1 243 ? 13.116 4.009 1.041 1.00 97.38 243 ASP A CA 1
ATOM 1767 C C . ASP A 1 243 ? 14.549 3.893 1.589 1.00 97.38 243 ASP A C 1
ATOM 1769 O O . ASP A 1 243 ? 15.023 2.905 2.148 1.00 97.38 243 ASP A O 1
ATOM 1773 N N . SER A 1 244 ? 15.306 4.957 1.367 1.00 96.56 244 SER A N 1
ATOM 1774 C CA . SER A 1 244 ? 16.589 5.187 2.008 1.00 96.56 244 SER A CA 1
ATOM 1775 C C . SER A 1 244 ? 16.441 6.292 3.056 1.00 96.56 244 SER A C 1
ATOM 1777 O O . SER A 1 244 ? 15.512 7.102 3.041 1.00 96.56 244 SER A O 1
ATOM 1779 N N . THR A 1 245 ? 17.396 6.386 3.988 1.00 94.25 245 THR A N 1
ATOM 1780 C CA . THR A 1 245 ? 17.471 7.512 4.936 1.00 94.25 245 THR A CA 1
ATOM 1781 C C . THR A 1 245 ? 18.726 8.367 4.702 1.00 94.25 245 THR A C 1
ATOM 1783 O O . THR A 1 245 ? 19.804 8.007 5.185 1.00 94.25 245 THR A O 1
ATOM 1786 N N . PRO A 1 246 ? 18.611 9.541 4.050 1.00 96.25 246 PRO A N 1
ATOM 1787 C CA . PRO A 1 246 ? 17.445 9.989 3.290 1.00 96.25 246 PRO A CA 1
ATOM 1788 C C . PRO A 1 246 ? 17.266 9.229 1.976 1.00 96.25 246 PRO A C 1
ATOM 1790 O O . PRO A 1 246 ? 18.207 8.612 1.484 1.00 96.25 246 PRO A O 1
ATOM 1793 N N . GLY A 1 247 ? 16.074 9.363 1.407 1.00 97.31 247 GLY A N 1
ATOM 1794 C CA . GLY A 1 247 ? 15.688 8.786 0.129 1.00 97.31 247 GLY A CA 1
ATOM 1795 C C . GLY A 1 247 ? 15.066 9.836 -0.780 1.00 97.31 247 GLY A C 1
ATOM 1796 O O . GLY A 1 247 ? 14.867 10.988 -0.384 1.00 97.31 247 GLY A O 1
ATOM 1797 N N . GLU A 1 248 ? 14.789 9.472 -2.022 1.00 98.25 248 GLU A N 1
ATOM 1798 C CA . GLU A 1 248 ? 14.364 10.401 -3.068 1.00 98.25 248 GLU A CA 1
ATOM 1799 C C . GLU A 1 248 ? 13.117 9.894 -3.805 1.00 98.25 248 GLU A C 1
ATOM 1801 O O . GLU A 1 248 ? 12.796 8.708 -3.814 1.00 98.25 248 GLU A O 1
ATOM 1806 N N . VAL A 1 249 ? 12.392 10.817 -4.440 1.00 98.69 249 VAL A N 1
ATOM 1807 C CA . VAL A 1 249 ? 11.239 10.485 -5.286 1.00 98.69 249 VAL A CA 1
ATOM 1808 C C . VAL A 1 249 ? 11.625 10.693 -6.737 1.00 98.69 249 VAL A C 1
ATOM 1810 O O . VAL A 1 249 ? 12.095 11.770 -7.131 1.00 98.69 249 VAL A O 1
ATOM 1813 N N . TYR A 1 250 ? 11.390 9.671 -7.552 1.00 98.38 250 TYR A N 1
ATOM 1814 C CA . TYR A 1 250 ? 11.794 9.667 -8.942 1.00 98.38 250 TYR A CA 1
ATOM 1815 C C . TYR A 1 250 ? 10.631 9.460 -9.901 1.00 98.38 250 TYR A C 1
ATOM 1817 O O . TYR A 1 250 ? 9.713 8.690 -9.646 1.00 98.38 250 TYR A O 1
ATOM 1825 N N . VAL A 1 251 ? 10.737 10.064 -11.081 1.00 98.12 251 VAL A N 1
ATOM 1826 C CA . VAL A 1 251 ? 9.737 9.981 -12.146 1.00 98.12 251 VAL A CA 1
ATOM 1827 C C . VAL A 1 251 ? 10.386 9.416 -13.402 1.00 98.12 251 VAL A C 1
ATOM 1829 O O . VAL A 1 251 ? 11.393 9.932 -13.884 1.00 98.12 251 VAL A O 1
ATOM 1832 N N . TYR A 1 252 ? 9.814 8.355 -13.949 1.00 97.81 252 TYR A N 1
ATOM 1833 C CA . TYR A 1 252 ? 10.143 7.825 -15.264 1.00 97.81 252 TYR A CA 1
ATOM 1834 C C . TYR A 1 252 ? 9.075 8.259 -16.265 1.00 97.81 252 TYR A C 1
ATOM 1836 O O . TYR A 1 252 ? 7.889 8.076 -16.003 1.00 97.81 252 TYR A O 1
ATOM 1844 N N . ILE A 1 253 ? 9.486 8.806 -17.413 1.00 96.44 253 ILE A N 1
ATOM 1845 C CA . ILE A 1 253 ? 8.574 9.209 -18.492 1.00 96.44 253 ILE A CA 1
ATOM 1846 C C . ILE A 1 253 ? 9.010 8.542 -19.796 1.00 96.44 253 ILE A C 1
ATOM 1848 O O . ILE A 1 253 ? 10.037 8.910 -20.370 1.00 96.44 253 ILE A O 1
ATOM 1852 N N . GLY A 1 254 ? 8.223 7.571 -20.257 1.00 96.00 254 GLY A N 1
ATOM 1853 C CA . GLY A 1 254 ? 8.389 6.847 -21.517 1.00 96.00 254 GLY A CA 1
ATOM 1854 C C . GLY A 1 254 ? 7.209 7.024 -22.469 1.00 96.00 254 GLY A C 1
ATOM 1855 O O . GLY A 1 254 ? 6.342 7.884 -22.285 1.00 96.00 254 GLY A O 1
ATOM 1856 N N . THR A 1 255 ? 7.177 6.214 -23.525 1.00 96.19 255 THR A N 1
ATOM 1857 C CA . THR A 1 255 ? 6.134 6.286 -24.559 1.00 96.19 255 THR A CA 1
ATOM 1858 C C . THR A 1 255 ? 5.674 4.894 -24.961 1.00 96.19 255 THR A C 1
ATOM 1860 O O . THR A 1 255 ? 6.492 4.063 -25.361 1.00 96.19 255 THR A O 1
ATOM 1863 N N . LYS A 1 256 ? 4.365 4.643 -24.893 1.00 97.56 256 LYS A N 1
ATOM 1864 C CA . LYS A 1 256 ? 3.737 3.400 -25.354 1.00 97.56 256 LYS A CA 1
ATOM 1865 C C . LYS A 1 256 ? 4.074 3.141 -26.822 1.00 97.56 256 LYS A C 1
ATOM 1867 O O . LYS A 1 256 ? 4.093 4.056 -27.645 1.00 97.56 256 LYS A O 1
ATOM 1872 N N . THR A 1 257 ? 4.311 1.880 -27.166 1.00 96.56 257 THR A N 1
ATOM 1873 C CA . THR A 1 257 ? 4.591 1.450 -28.543 1.00 96.56 257 THR A CA 1
ATOM 1874 C C . THR A 1 257 ? 3.843 0.160 -28.876 1.00 96.56 257 THR A C 1
ATOM 1876 O O . THR A 1 257 ? 3.296 -0.497 -27.997 1.00 96.56 257 THR A O 1
ATOM 1879 N N . ASN A 1 258 ? 3.835 -0.231 -30.151 1.00 96.50 258 ASN A N 1
ATOM 1880 C CA . ASN A 1 258 ? 3.264 -1.510 -30.597 1.00 96.50 258 ASN A CA 1
ATOM 1881 C C . ASN A 1 258 ? 4.320 -2.564 -30.950 1.00 96.50 258 ASN A C 1
ATOM 1883 O O . ASN A 1 258 ? 3.992 -3.621 -31.491 1.00 96.50 258 ASN A O 1
ATOM 1887 N N . THR A 1 259 ? 5.584 -2.304 -30.617 1.00 96.19 259 THR A N 1
ATOM 1888 C CA . THR A 1 259 ? 6.715 -3.142 -31.015 1.00 96.19 259 THR A CA 1
ATOM 1889 C C . THR A 1 259 ? 7.363 -3.782 -29.796 1.00 96.19 259 THR A C 1
ATOM 1891 O O . THR A 1 259 ? 7.579 -3.127 -28.781 1.00 96.19 259 THR A O 1
ATOM 1894 N N . GLY A 1 260 ? 7.734 -5.055 -29.926 1.00 96.94 260 GLY A N 1
ATOM 1895 C CA . GLY A 1 260 ? 8.493 -5.773 -28.906 1.00 96.94 260 GLY A CA 1
ATOM 1896 C C . GLY A 1 260 ? 7.631 -6.550 -27.911 1.00 96.94 260 GLY A C 1
ATOM 1897 O O . GLY A 1 260 ? 6.483 -6.903 -28.191 1.00 96.94 260 GLY A O 1
ATOM 1898 N N . ASN A 1 261 ? 8.240 -6.862 -26.772 1.00 97.81 261 ASN A N 1
ATOM 1899 C CA . ASN A 1 261 ? 7.633 -7.595 -25.662 1.00 97.81 261 ASN A CA 1
ATOM 1900 C C . ASN A 1 261 ? 6.683 -6.701 -24.833 1.00 97.81 261 ASN A C 1
ATOM 1902 O O . ASN A 1 261 ? 6.476 -5.526 -25.156 1.00 97.81 261 ASN A O 1
ATOM 1906 N N . ALA A 1 262 ? 6.091 -7.248 -23.770 1.00 98.50 262 ALA A N 1
ATOM 1907 C CA . ALA A 1 262 ? 5.106 -6.546 -22.951 1.00 98.50 262 ALA A CA 1
ATOM 1908 C C . ALA A 1 262 ? 5.619 -5.204 -22.401 1.00 98.50 262 ALA A C 1
ATOM 1910 O O . ALA A 1 262 ? 4.948 -4.184 -22.555 1.00 98.50 262 ALA A O 1
ATOM 1911 N N . ILE A 1 263 ? 6.830 -5.168 -21.835 1.00 98.56 263 ILE A N 1
ATOM 1912 C CA . ILE A 1 263 ? 7.388 -3.947 -21.230 1.00 98.56 263 ILE A CA 1
ATOM 1913 C C . ILE A 1 263 ? 7.805 -2.899 -22.273 1.00 98.56 263 ILE A C 1
ATOM 1915 O O . ILE A 1 263 ? 7.700 -1.698 -22.024 1.00 98.56 263 ILE A O 1
ATOM 1919 N N . GLN A 1 264 ? 8.220 -3.329 -23.469 1.00 98.06 264 GLN A N 1
ATOM 1920 C CA . GLN A 1 264 ? 8.543 -2.429 -24.583 1.00 98.06 264 GLN A CA 1
ATOM 1921 C C . GLN A 1 264 ? 7.280 -1.778 -25.156 1.00 98.06 264 GLN A C 1
ATOM 1923 O O . GLN A 1 264 ? 7.251 -0.569 -25.401 1.00 98.06 264 GLN A O 1
ATOM 1928 N N . LYS A 1 265 ? 6.205 -2.560 -25.308 1.00 98.56 265 LYS A N 1
ATOM 1929 C CA . LYS A 1 265 ? 4.893 -2.039 -25.704 1.00 98.56 265 LYS A CA 1
ATOM 1930 C C . LYS A 1 265 ? 4.332 -1.084 -24.650 1.00 98.56 265 LYS A C 1
ATOM 1932 O O . LYS A 1 265 ? 3.862 -0.004 -24.993 1.00 98.56 265 LYS A O 1
ATOM 1937 N N . ALA A 1 266 ? 4.470 -1.423 -23.370 1.00 98.50 266 ALA A N 1
ATOM 1938 C CA . ALA A 1 266 ? 4.060 -0.576 -22.250 1.00 98.50 266 ALA A CA 1
ATOM 1939 C C . ALA A 1 266 ? 4.839 0.751 -22.143 1.00 98.50 266 ALA A C 1
ATOM 1941 O O . ALA A 1 266 ? 4.437 1.628 -21.383 1.00 98.50 266 ALA A O 1
ATOM 1942 N N . GLY A 1 267 ? 5.934 0.926 -22.893 1.00 98.00 267 GLY A N 1
ATOM 1943 C CA . GLY A 1 267 ? 6.751 2.139 -22.849 1.00 98.00 267 GLY A CA 1
ATOM 1944 C C . GLY A 1 267 ? 7.672 2.216 -21.631 1.00 98.00 267 GLY A C 1
ATOM 1945 O O . GLY A 1 267 ? 8.064 3.310 -21.247 1.00 98.00 267 GLY A O 1
ATOM 1946 N N . LEU A 1 268 ? 8.022 1.076 -21.025 1.00 98.00 268 LEU A N 1
ATOM 1947 C CA . LEU A 1 268 ? 8.873 0.981 -19.828 1.00 98.00 268 LEU A CA 1
ATOM 1948 C C . LEU A 1 268 ? 10.375 0.860 -20.154 1.00 98.00 268 LEU A C 1
ATOM 1950 O O . LEU A 1 268 ? 11.197 0.605 -19.274 1.00 98.00 268 LEU A O 1
ATOM 1954 N N . THR A 1 269 ? 10.760 1.011 -21.426 1.00 95.94 269 THR A N 1
ATOM 1955 C CA . THR A 1 269 ? 12.141 0.777 -21.893 1.00 95.94 269 THR A CA 1
ATOM 1956 C C . THR A 1 269 ? 12.727 1.893 -22.758 1.00 95.94 269 THR A C 1
ATOM 1958 O O . THR A 1 269 ? 13.818 1.722 -23.299 1.00 95.94 269 THR A O 1
ATOM 1961 N N . ASN A 1 270 ? 11.982 2.973 -23.004 1.00 95.12 270 ASN A N 1
ATOM 1962 C CA . ASN A 1 270 ? 12.353 4.029 -23.958 1.00 95.12 270 ASN A CA 1
ATOM 1963 C C . ASN A 1 270 ? 12.309 5.449 -23.370 1.00 95.12 270 ASN A C 1
ATOM 1965 O O . ASN A 1 270 ? 12.474 6.421 -24.104 1.00 95.12 270 ASN A O 1
ATOM 1969 N N . GLY A 1 271 ? 12.074 5.556 -22.067 1.00 94.06 271 GLY A N 1
ATOM 1970 C CA . GLY A 1 271 ? 11.875 6.796 -21.341 1.00 94.06 271 GLY A CA 1
ATOM 1971 C C . GLY A 1 271 ? 13.101 7.351 -20.628 1.00 94.06 271 GLY A C 1
ATOM 1972 O O . GLY A 1 271 ? 14.178 6.758 -20.583 1.00 94.06 271 GLY A O 1
ATOM 1973 N N . THR A 1 272 ? 12.905 8.526 -20.048 1.00 95.00 272 THR A N 1
ATOM 1974 C CA . THR A 1 272 ? 13.920 9.283 -19.314 1.00 95.00 272 THR A CA 1
ATOM 1975 C C . THR A 1 272 ? 13.584 9.294 -17.825 1.00 95.00 272 THR A C 1
ATOM 1977 O O . THR A 1 272 ? 12.409 9.348 -17.454 1.00 95.00 272 THR A O 1
ATOM 1980 N N . LYS A 1 273 ? 14.615 9.251 -16.972 1.00 96.19 273 LYS A N 1
ATOM 1981 C CA . LYS A 1 273 ? 14.481 9.277 -15.510 1.00 96.19 273 LYS A CA 1
ATOM 1982 C C . LYS A 1 273 ? 14.770 10.671 -14.964 1.00 96.19 273 LYS A C 1
ATOM 1984 O O . LYS A 1 273 ? 15.773 11.298 -15.315 1.00 96.19 273 LYS A O 1
ATOM 1989 N N . TYR A 1 274 ? 13.914 11.105 -14.054 1.00 98.06 274 TYR A N 1
ATOM 1990 C CA . TYR A 1 274 ? 13.982 12.384 -13.369 1.00 98.06 274 TYR A CA 1
ATOM 1991 C C . TYR A 1 274 ? 13.900 12.188 -11.854 1.00 98.06 274 TYR A C 1
ATOM 1993 O O . TYR A 1 274 ? 13.279 11.234 -11.393 1.00 98.06 274 TYR A O 1
ATOM 2001 N N . GLY A 1 275 ? 14.481 13.109 -11.090 1.00 98.31 275 GLY A N 1
ATOM 2002 C CA . GLY A 1 275 ? 14.227 13.270 -9.658 1.00 98.31 275 GLY A CA 1
ATOM 2003 C C . GLY A 1 275 ? 13.404 14.528 -9.374 1.00 98.31 275 GLY A C 1
ATOM 2004 O O . GLY A 1 275 ? 13.462 15.506 -10.132 1.00 98.31 275 GLY A O 1
ATOM 2005 N N . ILE A 1 276 ? 12.638 14.515 -8.283 1.00 98.69 276 ILE A N 1
ATOM 2006 C CA . ILE A 1 276 ? 11.907 15.693 -7.801 1.00 98.69 276 ILE A CA 1
ATOM 2007 C C . ILE A 1 276 ? 12.894 16.685 -7.177 1.00 98.69 276 ILE A C 1
ATOM 2009 O O . ILE A 1 276 ? 13.469 16.434 -6.123 1.00 98.69 276 ILE A O 1
ATOM 2013 N N . LYS A 1 277 ? 13.074 17.847 -7.812 1.00 98.44 277 LYS A N 1
ATOM 2014 C CA . LYS A 1 277 ? 13.897 18.946 -7.292 1.00 98.44 277 LYS A CA 1
ATOM 2015 C C . LYS A 1 277 ? 13.017 20.103 -6.861 1.00 98.44 277 LYS A C 1
ATOM 2017 O O . LYS A 1 277 ? 12.518 20.848 -7.704 1.00 98.44 277 LYS A O 1
ATOM 2022 N N . VAL A 1 278 ? 12.856 20.304 -5.560 1.00 98.62 278 VAL A N 1
ATOM 2023 C CA . VAL A 1 278 ? 12.095 21.437 -5.026 1.00 98.62 278 VAL A CA 1
ATOM 2024 C C . VAL A 1 278 ? 12.941 22.705 -5.133 1.00 98.62 278 VAL A C 1
ATOM 2026 O O . VAL A 1 278 ? 13.962 22.870 -4.467 1.00 98.62 278 VAL A O 1
ATOM 2029 N N . THR A 1 279 ? 12.526 23.617 -6.005 1.00 97.94 279 THR A N 1
ATOM 2030 C CA . THR A 1 279 ? 13.278 24.829 -6.357 1.00 97.94 279 THR A CA 1
ATOM 2031 C C . THR A 1 279 ? 13.013 25.992 -5.412 1.00 97.94 279 THR A C 1
ATOM 2033 O O . THR A 1 279 ? 13.872 26.857 -5.252 1.00 97.94 279 THR A O 1
ATOM 2036 N N . SER A 1 280 ? 11.835 26.017 -4.789 1.00 97.06 280 SER A N 1
ATOM 2037 C CA . SER A 1 280 ? 11.468 26.998 -3.773 1.00 97.06 280 SER A CA 1
ATOM 2038 C C . SER A 1 280 ? 10.414 26.411 -2.844 1.00 97.06 280 SER A C 1
ATOM 2040 O O . SER A 1 280 ? 9.530 25.694 -3.306 1.00 97.06 280 SER A O 1
ATOM 2042 N N . ALA A 1 281 ? 10.497 26.703 -1.548 1.00 97.81 281 ALA A N 1
ATOM 2043 C CA . ALA A 1 281 ? 9.492 26.290 -0.575 1.00 97.81 281 ALA A CA 1
ATOM 2044 C C . ALA A 1 281 ? 9.423 27.262 0.607 1.00 97.81 281 ALA A C 1
ATOM 2046 O O . ALA A 1 281 ? 10.424 27.866 1.001 1.00 97.81 281 ALA A O 1
ATOM 2047 N N . ALA A 1 282 ? 8.236 27.397 1.195 1.00 95.12 282 ALA A N 1
ATOM 2048 C CA . ALA A 1 282 ? 8.042 28.163 2.417 1.00 95.12 282 ALA A CA 1
ATOM 2049 C C . ALA A 1 282 ? 8.886 27.564 3.554 1.00 95.12 282 ALA A C 1
ATOM 2051 O O . ALA A 1 282 ? 8.845 26.360 3.791 1.00 95.12 282 ALA A O 1
ATOM 2052 N N . GLY A 1 283 ? 9.651 28.407 4.253 1.00 92.06 283 GLY A N 1
ATOM 2053 C CA . GLY A 1 283 ? 10.545 27.970 5.332 1.00 92.06 283 GLY A CA 1
ATOM 2054 C C . GLY A 1 283 ? 11.944 27.526 4.883 1.00 92.06 283 GLY A C 1
ATOM 2055 O O . GLY A 1 283 ? 12.735 27.123 5.733 1.00 92.06 283 GLY A O 1
ATOM 2056 N N . TYR A 1 284 ? 12.276 27.643 3.592 1.00 95.25 284 TYR A N 1
ATOM 2057 C CA . TYR A 1 284 ? 13.595 27.305 3.048 1.00 95.25 284 TYR A CA 1
ATOM 2058 C C . TYR A 1 284 ? 14.249 28.505 2.359 1.00 95.25 284 TYR A C 1
ATOM 2060 O O . TYR A 1 284 ? 13.583 29.350 1.758 1.00 95.25 284 TYR A O 1
ATOM 2068 N N . THR A 1 285 ? 15.580 28.560 2.418 1.00 93.56 285 THR A N 1
ATOM 2069 C CA . THR A 1 285 ? 16.381 29.530 1.663 1.00 93.56 285 THR A CA 1
ATOM 2070 C C . THR A 1 285 ? 16.884 28.865 0.384 1.00 93.56 285 THR A C 1
ATOM 2072 O O . THR A 1 285 ? 17.820 28.072 0.431 1.00 93.56 285 THR A O 1
ATOM 2075 N N . GLY A 1 286 ? 16.285 29.206 -0.760 1.00 94.94 286 GLY A N 1
ATOM 2076 C CA . GLY A 1 286 ? 16.641 28.626 -2.060 1.00 94.94 286 GLY A CA 1
ATOM 2077 C C . GLY A 1 286 ? 16.015 27.249 -2.306 1.00 94.94 286 GLY A C 1
ATOM 2078 O O . GLY A 1 286 ? 14.930 26.957 -1.803 1.00 94.94 286 GLY A O 1
ATOM 2079 N N . ALA A 1 287 ? 16.694 26.428 -3.113 1.00 97.25 287 ALA A N 1
ATOM 2080 C CA . ALA A 1 287 ? 16.264 25.064 -3.410 1.00 97.25 287 ALA A CA 1
ATOM 2081 C C . ALA A 1 287 ? 16.385 24.162 -2.173 1.00 97.25 287 ALA A C 1
ATOM 2083 O O . ALA A 1 287 ? 17.310 24.309 -1.371 1.00 97.25 287 ALA A O 1
ATOM 2084 N N . VAL A 1 288 ? 15.464 23.210 -2.034 1.00 97.88 288 VAL A N 1
ATOM 2085 C CA . VAL A 1 288 ? 15.435 22.292 -0.894 1.00 97.88 288 VAL A CA 1
ATOM 20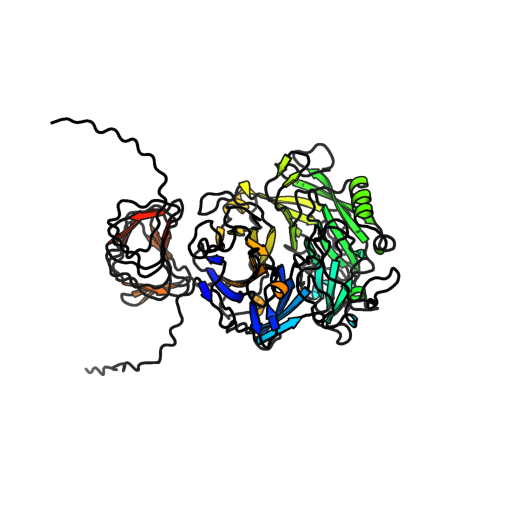86 C C . VAL A 1 288 ? 16.290 21.075 -1.206 1.00 97.88 288 VAL A C 1
ATOM 2088 O O . VAL A 1 288 ? 15.897 20.218 -1.994 1.00 97.88 288 VAL A O 1
ATOM 2091 N N . ALA A 1 289 ? 17.458 20.997 -0.571 1.00 96.19 289 ALA A N 1
ATOM 2092 C CA . ALA A 1 289 ? 18.297 19.804 -0.634 1.00 96.19 289 ALA A CA 1
ATOM 2093 C C . ALA A 1 289 ? 17.697 18.658 0.188 1.00 96.19 289 ALA A C 1
ATOM 2095 O O . ALA A 1 289 ? 17.692 17.518 -0.257 1.00 96.19 289 ALA A O 1
ATOM 2096 N N . THR A 1 290 ? 17.166 18.969 1.371 1.00 96.50 290 THR A N 1
ATOM 2097 C CA . THR A 1 290 ? 16.716 17.969 2.338 1.00 96.50 290 THR A CA 1
ATOM 2098 C C . THR A 1 290 ? 15.486 18.463 3.088 1.00 96.50 290 THR A C 1
ATOM 2100 O O . THR A 1 290 ? 15.432 19.627 3.494 1.00 96.50 290 THR A O 1
ATOM 2103 N N . GLU A 1 291 ? 14.516 17.576 3.280 1.00 96.31 291 GLU A N 1
ATOM 2104 C CA . GLU A 1 291 ? 13.330 17.793 4.101 1.00 96.31 291 GLU A CA 1
ATOM 2105 C C . GLU A 1 291 ? 13.689 18.186 5.546 1.00 96.31 291 GLU A C 1
ATOM 2107 O O . GLU A 1 291 ? 14.674 17.725 6.124 1.00 96.31 291 GLU A O 1
ATOM 2112 N N . ASN A 1 292 ? 12.863 19.043 6.148 1.00 93.12 292 ASN A N 1
ATOM 2113 C CA . ASN A 1 292 ? 12.946 19.416 7.556 1.00 93.12 292 ASN A CA 1
ATOM 2114 C C . ASN A 1 292 ? 11.637 19.110 8.309 1.00 93.12 292 ASN A C 1
ATOM 2116 O O . ASN A 1 292 ? 10.633 18.696 7.732 1.00 93.12 292 ASN A O 1
ATOM 2120 N N . ALA A 1 293 ? 11.618 19.387 9.616 1.00 93.38 293 ALA A N 1
ATOM 2121 C CA . ALA A 1 293 ? 10.472 19.098 10.481 1.00 93.38 293 ALA A CA 1
ATOM 2122 C C . ALA A 1 293 ? 9.146 19.760 10.045 1.00 93.38 293 ALA A C 1
ATOM 2124 O O . ALA A 1 293 ? 8.088 19.172 10.256 1.00 93.38 293 ALA A O 1
ATOM 2125 N N . THR A 1 294 ? 9.185 20.953 9.435 1.00 91.75 294 THR A N 1
ATOM 2126 C CA . THR A 1 294 ? 7.978 21.665 8.962 1.00 91.75 294 THR A CA 1
ATOM 2127 C C . THR A 1 294 ? 7.401 21.091 7.667 1.00 91.75 294 THR A C 1
ATOM 2129 O O . THR A 1 294 ? 6.306 21.475 7.258 1.00 91.75 294 THR A O 1
ATOM 2132 N N . GLY A 1 295 ? 8.124 20.167 7.032 1.00 95.88 295 GLY A N 1
ATOM 2133 C CA . GLY A 1 295 ? 7.816 19.638 5.715 1.00 95.88 295 GLY A CA 1
ATOM 2134 C C . GLY A 1 295 ? 8.045 20.655 4.597 1.00 95.88 295 GLY A C 1
ATOM 2135 O O . GLY A 1 295 ? 8.641 21.714 4.801 1.00 95.88 295 GLY A O 1
ATOM 2136 N N . ILE A 1 296 ? 7.608 20.312 3.390 1.00 98.19 296 ILE A N 1
ATOM 2137 C CA . ILE A 1 296 ? 7.846 21.091 2.169 1.00 98.19 296 ILE A CA 1
ATOM 2138 C C . ILE A 1 296 ? 6.521 21.552 1.550 1.00 98.19 296 ILE A C 1
ATOM 2140 O O . ILE A 1 296 ? 5.672 20.748 1.179 1.00 98.19 296 ILE A O 1
ATOM 2144 N N . ASN A 1 297 ? 6.369 22.869 1.396 1.00 98.19 297 ASN A N 1
ATOM 2145 C CA . ASN A 1 297 ? 5.267 23.493 0.661 1.00 98.19 297 ASN A CA 1
ATOM 2146 C C . ASN A 1 297 ? 5.850 24.491 -0.343 1.00 98.19 297 ASN A C 1
ATOM 2148 O O . ASN A 1 297 ? 6.402 25.515 0.065 1.00 98.19 297 ASN A O 1
ATOM 2152 N N . GLY A 1 298 ? 5.778 24.193 -1.638 1.00 98.12 298 GLY A N 1
ATOM 2153 C CA . GLY A 1 298 ? 6.564 24.909 -2.635 1.00 98.12 298 GLY A CA 1
ATOM 2154 C C . GLY A 1 298 ? 6.372 24.448 -4.074 1.00 98.12 298 GLY A C 1
ATOM 2155 O O . GLY A 1 298 ? 5.352 23.870 -4.437 1.00 98.12 298 GLY A O 1
ATOM 2156 N N . THR A 1 299 ? 7.378 24.715 -4.901 1.00 98.44 299 THR A N 1
ATOM 2157 C CA . THR A 1 299 ? 7.422 24.355 -6.322 1.00 98.44 299 THR A CA 1
ATOM 2158 C C . THR A 1 299 ? 8.593 23.433 -6.602 1.00 98.44 299 THR A C 1
ATOM 2160 O O . THR A 1 299 ? 9.678 23.622 -6.049 1.00 98.44 299 THR A O 1
ATOM 2163 N N . PHE A 1 300 ? 8.410 22.487 -7.513 1.00 98.62 300 PHE A N 1
ATOM 2164 C CA . PHE A 1 300 ? 9.465 21.586 -7.958 1.00 98.62 300 PHE A CA 1
ATOM 2165 C C . PHE A 1 300 ? 9.658 21.634 -9.472 1.00 98.62 300 PHE A C 1
ATOM 2167 O O . PHE A 1 300 ? 8.808 22.128 -10.207 1.00 98.62 300 PHE A O 1
ATOM 2174 N N . GLN A 1 301 ? 10.796 21.114 -9.918 1.00 97.94 301 GLN A N 1
ATOM 2175 C CA . GLN A 1 301 ? 11.140 20.806 -11.304 1.00 97.94 301 GLN A CA 1
ATOM 2176 C C . GLN A 1 301 ? 11.542 19.334 -11.406 1.00 97.94 301 GLN A C 1
ATOM 2178 O O . GLN A 1 301 ? 11.958 18.734 -10.412 1.00 97.94 301 GLN A O 1
ATOM 2183 N N . LEU A 1 302 ? 11.442 18.758 -12.605 1.00 98.31 302 LEU A N 1
ATOM 2184 C CA . LEU A 1 302 ? 11.968 17.422 -12.871 1.00 98.31 302 LEU A CA 1
ATOM 2185 C C . LEU A 1 302 ? 13.431 17.532 -13.301 1.00 98.31 302 LEU A C 1
ATOM 2187 O O . LEU A 1 302 ? 13.738 17.951 -14.418 1.00 98.31 302 LEU A O 1
ATOM 2191 N N . ALA A 1 303 ? 14.346 17.164 -12.406 1.00 97.88 303 ALA A N 1
ATOM 2192 C CA . ALA A 1 303 ? 15.774 17.147 -12.697 1.00 97.88 303 ALA A CA 1
ATOM 2193 C C . ALA A 1 303 ? 16.125 15.853 -13.435 1.00 97.88 303 ALA A C 1
ATOM 2195 O O . ALA A 1 303 ? 16.025 14.770 -12.867 1.00 97.88 303 ALA A O 1
ATOM 2196 N N . GLN A 1 304 ? 16.504 15.955 -14.709 1.00 96.88 304 GLN A N 1
ATOM 2197 C CA . GLN A 1 304 ? 16.869 14.787 -15.509 1.00 96.88 304 GLN A CA 1
ATOM 2198 C C . GLN A 1 304 ? 18.178 14.180 -15.002 1.00 96.88 304 GLN A C 1
ATOM 2200 O O . GLN A 1 304 ? 19.215 14.823 -15.116 1.00 96.88 304 GLN A O 1
ATOM 2205 N N . ILE A 1 305 ? 18.130 12.939 -14.517 1.00 94.69 305 ILE A N 1
ATOM 2206 C CA . ILE A 1 305 ? 19.297 12.239 -13.963 1.00 94.69 305 ILE A CA 1
ATOM 2207 C C . ILE A 1 305 ? 20.085 11.574 -15.090 1.00 94.69 305 ILE A C 1
ATOM 2209 O O . ILE A 1 305 ? 21.242 11.886 -15.347 1.00 94.69 305 ILE A O 1
ATOM 2213 N N . PHE A 1 306 ? 19.425 10.691 -15.835 1.00 89.44 306 PHE A N 1
ATOM 2214 C CA . PHE A 1 306 ? 20.030 9.964 -16.944 1.00 89.44 306 PHE A CA 1
ATOM 2215 C C . PHE A 1 306 ? 19.063 9.861 -18.117 1.00 89.44 306 PHE A C 1
ATOM 2217 O O . PHE A 1 306 ? 17.842 9.902 -17.956 1.00 89.44 306 PHE A O 1
ATOM 2224 N N . THR A 1 307 ? 19.623 9.688 -19.312 1.00 85.75 307 THR A N 1
ATOM 2225 C CA . THR A 1 307 ? 18.852 9.333 -20.505 1.00 85.75 307 THR A CA 1
ATOM 2226 C C . THR A 1 307 ? 18.623 7.824 -20.552 1.00 85.75 307 THR A C 1
ATOM 2228 O O . THR A 1 307 ? 19.367 7.053 -19.938 1.00 85.75 307 THR A O 1
ATOM 2231 N N . ASN A 1 308 ? 17.639 7.386 -21.345 1.00 81.81 308 ASN A N 1
ATOM 2232 C CA . ASN A 1 308 ? 17.350 5.964 -21.556 1.00 81.81 308 ASN A CA 1
ATOM 2233 C C . ASN A 1 308 ? 18.609 5.144 -21.896 1.00 81.81 308 ASN A C 1
ATOM 2235 O O . ASN A 1 308 ? 18.824 4.062 -21.367 1.00 81.81 308 ASN A O 1
ATOM 2239 N N . GLY A 1 309 ? 19.477 5.685 -22.759 1.00 81.81 309 GLY A N 1
ATOM 2240 C CA . GLY A 1 309 ? 20.664 4.978 -23.244 1.00 81.81 309 GLY A CA 1
ATOM 2241 C C . GLY A 1 309 ? 21.765 4.767 -22.202 1.00 81.81 309 GLY A C 1
ATOM 2242 O O . GLY A 1 309 ? 22.694 4.010 -22.471 1.00 81.81 309 GLY A O 1
ATOM 2243 N N . THR A 1 310 ? 21.703 5.427 -21.041 1.00 86.88 310 THR A N 1
ATOM 2244 C CA . THR A 1 310 ? 22.762 5.339 -20.025 1.00 86.88 310 THR A CA 1
ATOM 2245 C C . THR A 1 310 ? 22.301 4.716 -18.718 1.00 86.88 310 THR A C 1
ATOM 2247 O O . THR A 1 310 ? 23.105 4.013 -18.107 1.00 86.88 310 THR A O 1
ATOM 2250 N N . ILE A 1 311 ? 21.046 4.922 -18.300 1.00 92.62 311 ILE A N 1
ATOM 2251 C CA . ILE A 1 311 ? 20.563 4.503 -16.974 1.00 92.62 311 ILE A CA 1
ATOM 2252 C C . ILE A 1 311 ? 20.651 2.990 -16.741 1.00 92.62 311 ILE A C 1
ATOM 2254 O O . ILE A 1 311 ? 21.054 2.568 -15.662 1.00 92.62 311 ILE A O 1
ATOM 2258 N N . ALA A 1 312 ? 20.380 2.173 -17.762 1.00 93.06 312 ALA A N 1
ATOM 2259 C CA . ALA A 1 312 ? 20.333 0.718 -17.618 1.00 93.06 312 ALA A CA 1
ATOM 2260 C C . ALA A 1 312 ? 21.687 0.081 -17.251 1.00 93.06 312 ALA A C 1
ATOM 2262 O O . ALA A 1 312 ? 21.733 -1.066 -16.813 1.00 93.06 312 ALA A O 1
ATOM 2263 N N . GLY A 1 313 ? 22.793 0.806 -17.453 1.00 92.50 313 GLY A N 1
ATOM 2264 C CA . GLY A 1 313 ? 24.141 0.381 -17.075 1.00 92.50 313 GLY A CA 1
ATOM 2265 C C . GLY A 1 313 ? 24.656 1.007 -15.777 1.00 92.50 313 GLY A C 1
ATOM 2266 O O . GLY A 1 313 ? 25.839 0.850 -15.478 1.00 92.50 313 GLY A O 1
ATOM 2267 N N . LYS A 1 314 ? 23.829 1.763 -15.044 1.00 95.44 314 LYS A N 1
ATOM 2268 C CA . LYS A 1 314 ? 24.244 2.457 -13.819 1.00 95.44 314 LYS A CA 1
ATOM 2269 C C . LYS A 1 314 ? 24.028 1.599 -12.580 1.00 95.44 314 LYS A C 1
ATOM 2271 O O . LYS A 1 314 ? 23.063 0.843 -12.481 1.00 95.44 314 LYS A O 1
ATOM 2276 N N . THR A 1 315 ? 24.949 1.729 -11.633 1.00 97.12 315 THR A N 1
ATOM 2277 C CA . THR A 1 315 ? 24.757 1.250 -10.259 1.00 97.12 315 THR A CA 1
ATOM 2278 C C . THR A 1 315 ? 23.866 2.230 -9.497 1.00 97.12 315 THR A C 1
ATOM 2280 O O . THR A 1 315 ? 23.751 3.397 -9.888 1.00 97.12 315 THR A O 1
ATOM 2283 N N . GLY A 1 316 ? 23.272 1.801 -8.388 1.00 97.19 316 GLY A N 1
ATOM 2284 C CA . GLY A 1 316 ? 22.508 2.707 -7.532 1.00 97.19 316 GLY A CA 1
ATOM 2285 C C . GLY A 1 316 ? 23.366 3.802 -6.927 1.00 97.19 316 GLY A C 1
ATOM 2286 O O . GLY A 1 316 ? 22.975 4.961 -6.903 1.00 97.19 316 GLY A O 1
ATOM 2287 N N . ALA A 1 317 ? 24.606 3.478 -6.552 1.00 97.50 317 ALA A N 1
ATOM 2288 C CA . ALA A 1 317 ? 25.557 4.482 -6.071 1.00 97.50 317 ALA A CA 1
ATOM 2289 C C . ALA A 1 317 ? 25.838 5.579 -7.120 1.00 97.50 317 ALA A C 1
ATOM 2291 O O . ALA A 1 317 ? 25.974 6.754 -6.776 1.00 97.50 317 ALA A O 1
ATOM 2292 N N . GLN A 1 318 ? 25.910 5.216 -8.408 1.00 97.50 318 GLN A N 1
ATOM 2293 C CA . GLN A 1 318 ? 26.054 6.189 -9.495 1.00 97.50 318 GLN A CA 1
ATOM 2294 C C . GLN A 1 318 ? 24.788 7.028 -9.680 1.00 97.50 318 GLN A C 1
ATOM 2296 O O . GLN A 1 318 ? 24.900 8.223 -9.943 1.00 97.50 318 GLN A O 1
ATOM 2301 N N . LEU A 1 319 ? 23.609 6.418 -9.533 1.00 97.44 319 LEU A N 1
ATOM 2302 C CA . LEU A 1 319 ? 22.327 7.117 -9.583 1.00 97.44 319 LEU A CA 1
ATOM 2303 C C . LEU A 1 319 ? 22.203 8.133 -8.447 1.00 97.44 319 LEU A C 1
ATOM 2305 O O . LEU A 1 319 ? 21.991 9.309 -8.730 1.00 97.44 319 LEU A O 1
ATOM 2309 N N . GLN A 1 320 ? 22.458 7.723 -7.204 1.00 97.00 320 GLN A N 1
ATOM 2310 C CA . GLN A 1 320 ? 22.449 8.615 -6.045 1.00 97.00 320 GLN A CA 1
ATOM 2311 C C . GLN A 1 320 ? 23.450 9.765 -6.204 1.00 97.00 320 GLN A C 1
ATOM 2313 O O . GLN A 1 320 ? 23.121 10.915 -5.924 1.00 97.00 320 GLN A O 1
ATOM 2318 N N . THR A 1 321 ? 24.664 9.479 -6.686 1.00 97.50 321 THR A N 1
ATOM 2319 C CA . THR A 1 321 ? 25.689 10.514 -6.900 1.00 97.50 321 THR A CA 1
ATOM 2320 C C . THR A 1 321 ? 25.211 11.580 -7.886 1.00 97.50 321 THR A C 1
ATOM 2322 O O . THR A 1 321 ? 25.323 12.772 -7.602 1.00 97.50 321 THR A O 1
ATOM 2325 N N . GLU A 1 322 ? 24.669 11.168 -9.034 1.00 97.56 322 GLU A N 1
ATOM 2326 C CA . GLU A 1 322 ? 24.148 12.099 -10.041 1.00 97.56 322 GLU A CA 1
ATOM 2327 C C . GLU A 1 322 ? 22.951 12.889 -9.495 1.00 97.56 322 GLU A C 1
ATOM 2329 O O . GLU A 1 322 ? 22.873 14.105 -9.661 1.00 97.56 322 GLU A O 1
ATOM 2334 N N . SER A 1 323 ? 22.057 12.216 -8.772 1.00 97.69 323 SER A N 1
ATOM 2335 C CA . SER A 1 323 ? 20.888 12.835 -8.155 1.00 97.69 323 SER A CA 1
ATOM 2336 C C . SER A 1 323 ? 21.266 13.946 -7.167 1.00 97.69 323 SER A C 1
ATOM 2338 O O . SER A 1 323 ? 20.763 15.074 -7.250 1.00 97.69 323 SER A O 1
ATOM 2340 N N . THR A 1 324 ? 22.265 13.691 -6.314 1.00 96.94 324 THR A N 1
ATOM 2341 C CA . THR A 1 324 ? 22.825 14.691 -5.397 1.00 96.94 324 THR A CA 1
ATOM 2342 C C . THR A 1 324 ? 23.470 15.861 -6.146 1.00 96.94 324 THR A C 1
ATOM 2344 O O . THR A 1 324 ? 23.261 17.013 -5.767 1.00 96.94 324 THR A O 1
ATOM 2347 N N . VAL A 1 325 ? 24.217 15.606 -7.230 1.00 97.50 325 VAL A N 1
ATOM 2348 C CA . VAL A 1 325 ? 24.822 16.666 -8.067 1.00 97.50 325 VAL A CA 1
ATOM 2349 C C . VAL A 1 325 ? 23.753 17.574 -8.676 1.00 97.50 325 VAL A C 1
ATOM 2351 O O . VAL A 1 325 ? 23.923 18.795 -8.734 1.00 97.50 325 VAL A O 1
ATOM 2354 N N . LEU A 1 326 ? 22.630 16.998 -9.098 1.00 97.81 326 LEU A N 1
ATOM 2355 C CA . LEU A 1 326 ? 21.512 17.737 -9.677 1.00 97.81 326 LEU A CA 1
ATOM 2356 C C . LEU A 1 326 ? 20.667 18.470 -8.626 1.00 97.81 326 LEU A C 1
ATOM 2358 O O . LEU A 1 326 ? 19.879 19.357 -8.982 1.00 97.81 326 LEU A O 1
ATOM 2362 N N . GLY A 1 327 ? 20.870 18.167 -7.342 1.00 97.81 327 GLY A N 1
ATOM 2363 C CA . GLY A 1 327 ? 20.132 18.739 -6.223 1.00 97.81 327 GLY A CA 1
ATOM 2364 C C . GLY A 1 327 ? 18.690 18.245 -6.169 1.00 97.81 327 GLY A C 1
ATOM 2365 O O . GLY A 1 327 ? 17.792 19.051 -5.926 1.00 97.81 327 GLY A O 1
ATOM 2366 N N . VAL A 1 328 ? 18.468 16.964 -6.471 1.00 98.69 328 VAL A N 1
ATOM 2367 C CA . VAL A 1 328 ? 17.198 16.281 -6.187 1.00 98.69 328 VAL A CA 1
ATOM 2368 C C . VAL A 1 328 ? 16.945 16.325 -4.680 1.00 98.69 328 VAL A C 1
ATOM 2370 O O . VAL A 1 328 ? 17.875 16.254 -3.877 1.00 98.69 328 VAL A O 1
ATOM 2373 N N . THR A 1 329 ? 15.690 16.548 -4.299 1.00 98.69 329 THR A N 1
ATOM 2374 C CA . THR A 1 329 ? 15.310 16.734 -2.901 1.00 98.69 329 THR A CA 1
ATOM 2375 C C . THR A 1 329 ? 15.274 15.394 -2.179 1.00 98.69 329 THR A C 1
ATOM 2377 O O . THR A 1 329 ? 14.607 14.461 -2.618 1.00 98.69 329 THR A O 1
ATOM 2380 N N . GLN A 1 330 ? 15.963 15.346 -1.044 1.00 98.19 330 GLN A N 1
ATOM 2381 C CA . GLN A 1 330 ? 16.052 14.206 -0.145 1.00 98.19 330 GLN A CA 1
ATOM 2382 C C . GLN A 1 330 ? 14.997 14.287 0.964 1.00 98.19 330 GLN A C 1
ATOM 2384 O O . GLN A 1 330 ? 14.845 15.322 1.618 1.00 98.19 330 GLN A O 1
ATOM 2389 N N . PHE A 1 331 ? 14.297 13.189 1.202 1.00 98.44 331 PHE A N 1
ATOM 2390 C CA . PHE A 1 331 ? 13.153 13.070 2.100 1.00 98.44 331 PHE A CA 1
ATOM 2391 C C . PHE A 1 331 ? 13.418 12.050 3.212 1.00 98.44 331 PHE A C 1
ATOM 2393 O O . PHE A 1 331 ? 14.335 11.227 3.141 1.00 98.44 331 PHE A O 1
ATOM 2400 N N . ALA A 1 332 ? 12.607 12.118 4.263 1.00 97.81 332 ALA A N 1
ATOM 2401 C CA . ALA A 1 332 ? 12.671 11.237 5.417 1.00 97.81 332 ALA A CA 1
ATOM 2402 C C . ALA A 1 332 ? 11.993 9.889 5.155 1.00 97.81 332 ALA A C 1
ATOM 2404 O O . ALA A 1 332 ? 10.919 9.649 5.703 1.00 97.81 332 ALA A O 1
ATOM 2405 N N . ARG A 1 333 ? 12.662 9.036 4.364 1.00 97.31 333 ARG A N 1
ATOM 2406 C CA . ARG A 1 333 ? 12.191 7.702 3.956 1.00 97.31 333 ARG A CA 1
ATOM 2407 C C . ARG A 1 333 ? 10.882 7.748 3.163 1.00 97.31 333 ARG A C 1
ATOM 2409 O O . ARG A 1 333 ? 9.814 7.581 3.751 1.00 97.31 333 ARG A O 1
ATOM 2416 N N . PRO A 1 334 ? 10.928 8.146 1.876 1.00 98.44 334 PRO A N 1
ATOM 2417 C CA . PRO A 1 334 ? 9.806 7.966 0.966 1.00 98.44 334 PRO A CA 1
ATOM 2418 C C . PRO A 1 334 ? 9.355 6.514 0.941 1.00 98.44 334 PRO A C 1
ATOM 2420 O O . PRO A 1 334 ? 10.106 5.669 0.471 1.00 98.44 334 PRO A O 1
ATOM 2423 N N . GLU A 1 335 ? 8.127 6.285 1.381 1.00 97.94 335 GLU A N 1
ATOM 2424 C CA . GLU A 1 335 ? 7.490 4.986 1.262 1.00 97.94 335 GLU A CA 1
ATOM 2425 C C . GLU A 1 335 ? 6.483 5.026 0.093 1.00 97.94 335 GLU A C 1
ATOM 2427 O O . GLU A 1 335 ? 6.750 5.543 -0.995 1.00 97.94 335 GLU A O 1
ATOM 2432 N N . ASP A 1 336 ? 5.295 4.491 0.315 1.00 97.69 336 ASP A N 1
ATOM 2433 C CA . ASP A 1 336 ? 4.282 4.239 -0.674 1.00 97.69 336 ASP A CA 1
ATOM 2434 C C . ASP A 1 336 ? 3.709 5.518 -1.322 1.00 97.69 336 ASP A C 1
ATOM 2436 O O . ASP A 1 336 ? 3.635 6.617 -0.756 1.00 97.69 336 ASP A O 1
ATOM 2440 N N . SER A 1 337 ? 3.288 5.382 -2.571 1.00 97.62 337 SER A N 1
ATOM 2441 C CA . SER A 1 337 ? 2.753 6.449 -3.415 1.00 97.62 337 SER A CA 1
ATOM 2442 C C . SER A 1 337 ? 1.513 6.002 -4.184 1.00 97.62 337 SER A C 1
ATOM 2444 O O . SER A 1 337 ? 1.294 4.818 -4.391 1.00 97.62 337 SER A O 1
ATOM 2446 N N . GLN A 1 338 ? 0.670 6.947 -4.601 1.00 96.12 338 GLN A N 1
ATOM 2447 C CA . GLN A 1 338 ? -0.571 6.673 -5.331 1.00 96.12 338 GLN A CA 1
ATOM 2448 C C . GLN A 1 338 ? -0.951 7.887 -6.182 1.00 96.12 338 GLN A C 1
ATOM 2450 O O . GLN A 1 338 ? -0.843 9.034 -5.741 1.00 96.12 338 GLN A O 1
ATOM 2455 N N . TRP A 1 339 ? -1.459 7.664 -7.396 1.00 95.38 339 TRP A N 1
ATOM 2456 C CA . TRP A 1 339 ? -2.090 8.744 -8.162 1.00 95.38 339 TRP A CA 1
ATOM 2457 C C . TRP A 1 339 ? -3.437 9.106 -7.536 1.00 95.38 339 TRP A C 1
ATOM 2459 O O . TRP A 1 339 ? -4.336 8.272 -7.449 1.00 95.38 339 TRP A O 1
ATOM 2469 N N . LEU A 1 340 ? -3.577 10.361 -7.113 1.00 91.81 340 LEU A N 1
ATOM 2470 C CA . LEU A 1 340 ? -4.825 10.900 -6.576 1.00 91.81 340 LEU A CA 1
ATOM 2471 C C . LEU A 1 340 ? -5.799 11.243 -7.707 1.00 91.81 340 LEU A C 1
ATOM 2473 O O . LEU A 1 340 ? -7.003 11.025 -7.593 1.00 91.81 340 LEU A O 1
ATOM 2477 N N . ASP A 1 341 ? -5.272 11.786 -8.802 1.00 89.75 341 ASP A N 1
ATOM 2478 C CA . ASP A 1 341 ? -6.051 12.135 -9.980 1.00 89.75 341 ASP A CA 1
ATOM 2479 C C . ASP A 1 341 ? -5.191 12.085 -11.257 1.00 89.75 341 ASP A C 1
ATOM 2481 O O . ASP A 1 341 ? -4.253 11.300 -11.375 1.00 89.75 341 ASP A O 1
ATOM 2485 N N . THR A 1 342 ? -5.571 12.876 -12.259 1.00 88.62 342 THR A N 1
ATOM 2486 C CA . THR A 1 342 ? -4.884 12.957 -13.546 1.00 88.62 342 THR A CA 1
ATOM 2487 C C . THR A 1 342 ? -3.461 13.490 -13.426 1.00 88.62 342 THR A C 1
ATOM 2489 O O . THR A 1 342 ? -2.585 12.992 -14.121 1.00 88.62 342 THR A O 1
ATOM 2492 N N . ASP A 1 343 ? -3.223 14.491 -12.587 1.00 93.50 343 ASP A N 1
ATOM 2493 C CA . ASP A 1 343 ? -1.948 15.213 -12.522 1.00 93.50 343 ASP A CA 1
ATOM 2494 C C . ASP A 1 343 ? -1.403 15.316 -11.097 1.00 93.50 343 ASP A C 1
ATOM 2496 O O . ASP A 1 343 ? -0.331 15.879 -10.892 1.00 93.50 343 ASP A O 1
ATOM 2500 N N . SER A 1 344 ? -2.111 14.750 -10.123 1.00 95.94 344 SER A N 1
ATOM 2501 C CA . SER A 1 344 ? -1.707 14.735 -8.725 1.00 95.94 344 SER A CA 1
ATOM 2502 C C . SER A 1 344 ? -1.273 13.338 -8.296 1.00 95.94 344 SER A C 1
ATOM 2504 O O . SER A 1 344 ? -2.045 12.380 -8.393 1.00 95.94 344 SER A O 1
ATOM 2506 N N . LEU A 1 345 ? -0.066 13.229 -7.750 1.00 97.88 345 LEU A N 1
ATOM 2507 C CA . LEU A 1 345 ? 0.416 12.045 -7.041 1.00 97.88 345 LEU A CA 1
ATOM 2508 C C . LEU A 1 345 ? 0.555 12.383 -5.558 1.00 97.88 345 LEU A C 1
ATOM 2510 O O . LEU A 1 345 ? 1.037 13.460 -5.211 1.00 97.88 345 LEU A O 1
ATOM 2514 N N . ILE A 1 346 ? 0.175 11.462 -4.686 1.00 98.44 346 ILE A N 1
ATOM 2515 C CA . ILE A 1 346 ? 0.552 11.499 -3.279 1.00 98.44 346 ILE A CA 1
ATOM 2516 C C . ILE A 1 346 ? 1.648 10.478 -3.004 1.00 98.44 346 ILE A C 1
ATOM 2518 O O . ILE A 1 346 ? 1.674 9.419 -3.619 1.00 98.44 346 ILE A O 1
ATOM 2522 N N . PHE A 1 347 ? 2.542 10.797 -2.082 1.00 98.62 347 PHE A N 1
ATOM 2523 C CA . PHE A 1 347 ? 3.487 9.835 -1.530 1.00 98.62 347 PHE A CA 1
ATOM 2524 C C . PHE A 1 347 ? 3.679 10.117 -0.053 1.00 98.62 347 PHE A C 1
ATOM 2526 O O . PHE A 1 347 ? 3.477 11.247 0.410 1.00 98.62 347 PHE A O 1
ATOM 2533 N N . VAL A 1 348 ? 4.052 9.095 0.688 1.00 98.25 348 VAL A N 1
ATOM 2534 C CA . VAL A 1 348 ? 4.286 9.194 2.117 1.00 98.25 348 VAL A CA 1
ATOM 2535 C C . VAL A 1 348 ? 5.775 9.216 2.426 1.00 98.25 348 VAL A C 1
ATOM 2537 O O . VAL A 1 348 ? 6.604 8.703 1.683 1.00 98.25 348 VAL A O 1
ATOM 2540 N N . THR A 1 349 ? 6.121 9.870 3.524 1.00 98.25 349 THR A N 1
ATOM 2541 C CA . THR A 1 349 ? 7.386 9.680 4.215 1.00 98.25 349 THR A CA 1
ATOM 2542 C C . THR A 1 349 ? 7.081 9.029 5.558 1.00 98.25 349 THR A C 1
ATOM 2544 O O . THR A 1 349 ? 6.267 9.566 6.320 1.00 98.25 349 THR A O 1
ATOM 2547 N N . THR A 1 350 ? 7.698 7.891 5.887 1.00 97.38 350 THR A N 1
ATOM 2548 C CA . THR A 1 350 ? 7.445 7.217 7.184 1.00 97.38 350 THR A CA 1
ATOM 2549 C C . THR A 1 350 ? 8.064 7.979 8.359 1.00 97.38 350 THR A C 1
ATOM 2551 O O . THR A 1 350 ? 7.627 7.899 9.510 1.00 97.38 350 THR A O 1
ATOM 2554 N N . GLY A 1 351 ? 8.993 8.886 8.058 1.00 96.31 351 GLY A N 1
ATOM 2555 C CA . GLY A 1 351 ? 9.626 9.756 9.031 1.00 96.31 351 GLY A CA 1
ATOM 2556 C C . GLY A 1 351 ? 10.919 9.149 9.556 1.00 96.31 351 GLY A C 1
ATOM 2557 O O . GLY A 1 351 ? 11.056 7.953 9.792 1.00 96.31 351 GLY A O 1
ATOM 2558 N N . ALA A 1 352 ? 11.907 10.012 9.740 1.00 96.38 352 ALA A N 1
ATOM 2559 C CA . ALA A 1 352 ? 13.253 9.626 10.118 1.00 96.38 352 ALA A CA 1
ATOM 2560 C C . ALA A 1 352 ? 13.998 10.832 10.691 1.00 96.38 352 ALA A C 1
ATOM 2562 O O . ALA A 1 352 ? 13.536 11.976 10.635 1.00 96.38 352 ALA A O 1
ATOM 2563 N N . THR A 1 353 ? 15.191 10.586 11.230 1.00 95.88 353 THR A N 1
ATOM 2564 C CA . THR A 1 353 ? 16.139 11.676 11.466 1.00 95.88 353 THR A CA 1
ATOM 2565 C C . THR A 1 353 ? 16.926 11.919 10.189 1.00 95.88 353 THR A C 1
ATOM 2567 O O . THR A 1 353 ? 17.778 11.112 9.828 1.00 95.88 353 THR A O 1
ATOM 2570 N N . VAL A 1 354 ? 16.679 13.048 9.530 1.00 93.75 354 VAL A N 1
ATOM 2571 C CA . VAL A 1 354 ? 17.398 13.446 8.319 1.00 93.75 354 VAL A CA 1
ATOM 2572 C C . VAL A 1 354 ? 18.157 14.730 8.588 1.00 93.75 354 VAL A C 1
ATOM 2574 O O . VAL A 1 354 ? 17.617 15.669 9.168 1.00 93.75 354 VAL A O 1
ATOM 2577 N N . ASN A 1 355 ? 19.437 14.768 8.211 1.00 91.06 355 ASN A N 1
ATOM 2578 C CA . ASN A 1 355 ? 20.316 15.908 8.477 1.00 91.06 355 ASN A CA 1
ATOM 2579 C C . ASN A 1 355 ? 20.261 16.371 9.953 1.00 91.06 355 ASN A C 1
ATOM 2581 O O . ASN A 1 355 ? 20.170 17.557 10.261 1.00 91.06 355 ASN A O 1
ATOM 2585 N N . SER A 1 356 ? 20.281 15.408 10.883 1.00 93.31 356 SER A N 1
ATOM 2586 C CA . SER A 1 356 ? 20.161 15.631 12.337 1.00 93.31 356 SER A CA 1
ATOM 2587 C C . SER A 1 356 ? 18.846 16.279 12.808 1.00 93.31 356 SER A C 1
ATOM 2589 O O . SER A 1 356 ? 18.761 16.725 13.952 1.00 93.31 356 SER A O 1
ATOM 2591 N N . VAL A 1 357 ? 17.813 16.325 11.965 1.00 93.06 357 VAL A N 1
ATOM 2592 C CA . VAL A 1 357 ? 16.475 16.824 12.302 1.00 93.06 357 VAL A CA 1
ATOM 2593 C C . VAL A 1 357 ? 15.501 15.655 12.323 1.00 93.06 357 VAL A C 1
ATOM 2595 O O . VAL A 1 357 ? 15.387 14.923 11.346 1.00 93.06 357 VAL A O 1
ATOM 2598 N N . LEU A 1 358 ? 14.782 15.487 13.434 1.00 95.62 358 LEU A N 1
ATOM 2599 C CA . LEU A 1 358 ? 13.688 14.523 13.510 1.00 95.62 358 LEU A CA 1
ATOM 2600 C C . LEU A 1 358 ? 12.499 15.037 12.692 1.00 95.62 358 LEU A C 1
ATOM 2602 O O . LEU A 1 358 ? 11.946 16.099 12.992 1.00 95.62 358 LEU A O 1
ATOM 2606 N N . VAL A 1 359 ? 12.098 14.267 11.689 1.00 97.25 359 VAL A N 1
ATOM 2607 C CA . VAL A 1 359 ? 10.956 14.549 10.823 1.00 97.25 359 VAL A CA 1
ATOM 2608 C C . VAL A 1 359 ? 9.862 13.527 11.125 1.00 97.25 359 VAL A C 1
ATOM 2610 O O . VAL A 1 359 ? 10.111 12.325 11.099 1.00 97.25 359 VAL A O 1
ATOM 2613 N N . SER A 1 360 ? 8.656 14.000 11.456 1.00 97.19 360 SER A N 1
ATOM 2614 C CA . SER A 1 360 ? 7.480 13.126 11.557 1.00 97.19 360 SER A CA 1
ATOM 2615 C C . SER A 1 360 ? 7.059 12.605 10.196 1.00 97.19 360 SER A C 1
ATOM 2617 O O . SER A 1 360 ? 7.294 13.273 9.188 1.00 97.19 360 SER A O 1
ATOM 2619 N N . SER A 1 361 ? 6.352 11.479 10.208 1.00 98.12 361 SER A N 1
ATOM 2620 C CA . SER A 1 361 ? 5.696 10.956 9.022 1.00 98.12 361 SER A CA 1
ATOM 2621 C C . SER A 1 361 ? 4.738 11.975 8.397 1.00 98.12 361 SER A C 1
ATOM 2623 O O . SER A 1 361 ? 4.001 12.677 9.107 1.00 98.12 361 SER A O 1
ATOM 2625 N N . LYS A 1 362 ? 4.758 12.078 7.068 1.00 98.31 362 LYS A N 1
ATOM 2626 C CA . LYS A 1 362 ? 3.936 13.016 6.296 1.00 98.31 362 LYS A CA 1
ATOM 2627 C C . LYS A 1 362 ? 3.432 12.366 5.029 1.00 98.31 362 LYS A C 1
ATOM 2629 O O . LYS A 1 362 ? 4.083 11.506 4.464 1.00 98.31 362 LYS A O 1
ATOM 2634 N N . ILE A 1 363 ? 2.304 12.859 4.541 1.00 98.75 363 ILE A N 1
ATOM 2635 C CA . ILE A 1 363 ? 1.857 12.594 3.177 1.00 98.75 363 ILE A CA 1
ATOM 2636 C C . ILE A 1 363 ? 2.017 13.882 2.395 1.00 98.75 363 ILE A C 1
ATOM 2638 O O . ILE A 1 363 ? 1.480 14.928 2.777 1.00 98.75 363 ILE A O 1
ATOM 2642 N N . TYR A 1 364 ? 2.762 13.803 1.306 1.00 98.75 364 TYR A N 1
ATOM 2643 C CA . TYR A 1 364 ? 2.965 14.870 0.348 1.00 98.75 364 TYR A CA 1
ATOM 2644 C C . TYR A 1 364 ? 2.035 14.697 -0.841 1.00 98.75 364 TYR A C 1
ATOM 2646 O O . TYR A 1 364 ? 1.729 13.581 -1.240 1.00 98.75 364 TYR A O 1
ATOM 2654 N N . GLN A 1 365 ? 1.619 15.814 -1.429 1.00 98.62 365 GLN A N 1
ATOM 2655 C CA . GLN A 1 365 ? 0.992 15.845 -2.745 1.00 98.62 365 GLN A CA 1
ATOM 2656 C C . GLN A 1 365 ? 1.908 16.587 -3.716 1.00 98.62 365 GLN A C 1
ATOM 2658 O O . GLN A 1 365 ? 2.327 17.711 -3.430 1.00 98.62 365 GLN A O 1
ATOM 2663 N N . LEU A 1 366 ? 2.194 15.950 -4.847 1.00 98.69 366 LEU A N 1
ATOM 2664 C CA . LEU A 1 366 ? 2.833 16.510 -6.028 1.00 98.69 366 LEU A CA 1
ATOM 2665 C C . LEU A 1 366 ? 1.749 16.798 -7.064 1.00 98.69 366 LEU A C 1
ATOM 2667 O O . LEU A 1 366 ? 1.173 15.871 -7.622 1.00 98.69 366 LEU A O 1
ATOM 2671 N N . ASP A 1 367 ? 1.508 18.075 -7.336 1.00 97.94 367 ASP A N 1
ATOM 2672 C CA . ASP A 1 367 ? 0.651 18.531 -8.428 1.00 97.94 367 ASP A CA 1
ATOM 2673 C C . ASP A 1 367 ? 1.548 18.858 -9.622 1.00 97.94 367 ASP A C 1
ATOM 2675 O O . ASP A 1 367 ? 2.247 19.876 -9.616 1.00 97.94 367 ASP A O 1
ATOM 2679 N N . PHE A 1 368 ? 1.580 17.985 -10.623 1.00 97.75 368 PHE A N 1
ATOM 2680 C CA . PHE A 1 368 ? 2.401 18.160 -11.813 1.00 97.75 368 PHE A CA 1
ATOM 2681 C C . PHE A 1 368 ? 1.780 19.181 -12.772 1.00 97.75 368 PHE A C 1
ATOM 2683 O O . PHE A 1 368 ? 0.575 19.199 -13.012 1.00 97.75 368 PHE A O 1
ATOM 2690 N N . ASN A 1 369 ? 2.620 19.999 -13.399 1.00 96.12 369 ASN A N 1
ATOM 2691 C CA . ASN A 1 369 ? 2.223 20.755 -14.577 1.00 96.12 369 ASN A CA 1
ATOM 2692 C C . ASN A 1 369 ? 1.972 19.769 -15.720 1.00 96.12 369 ASN A C 1
ATOM 2694 O O . ASN A 1 369 ? 2.831 18.938 -16.031 1.00 96.12 369 ASN A O 1
ATOM 2698 N N . SER A 1 370 ? 0.828 19.900 -16.380 1.00 92.75 370 SER A N 1
ATOM 2699 C CA . SER A 1 370 ? 0.452 19.066 -17.514 1.00 92.75 370 SER A CA 1
ATOM 2700 C C . SER A 1 370 ? -0.192 19.897 -18.622 1.00 92.75 370 SER A C 1
ATOM 2702 O O . SER A 1 370 ? -0.682 21.008 -18.395 1.00 92.75 370 SER A O 1
ATOM 2704 N N . ASP A 1 371 ? -0.201 19.362 -19.840 1.00 90.19 371 ASP A N 1
ATOM 2705 C CA . ASP A 1 371 ? -1.075 19.851 -20.900 1.00 90.19 371 ASP A CA 1
ATOM 2706 C C . ASP A 1 371 ? -1.591 18.700 -21.782 1.00 90.19 371 ASP A C 1
ATOM 2708 O O . ASP A 1 371 ? -1.080 17.578 -21.766 1.00 90.19 371 ASP A O 1
ATOM 2712 N N . ALA A 1 372 ? -2.631 18.968 -22.575 1.00 86.50 372 ALA A N 1
ATOM 2713 C CA . ALA A 1 372 ? -3.228 17.949 -23.436 1.00 86.50 372 ALA A CA 1
ATOM 2714 C C . ALA A 1 372 ? -2.275 17.458 -24.543 1.00 86.50 372 ALA A C 1
ATOM 2716 O O . ALA A 1 372 ? -2.411 16.324 -25.000 1.00 86.50 372 ALA A O 1
ATOM 2717 N N . ALA A 1 373 ? -1.336 18.292 -24.994 1.00 85.94 373 ALA A N 1
ATOM 2718 C CA . ALA A 1 373 ? -0.444 17.985 -26.105 1.00 85.94 373 ALA A CA 1
ATOM 2719 C C . ALA A 1 373 ? 0.742 17.107 -25.688 1.00 85.94 373 ALA A C 1
ATOM 2721 O O . ALA A 1 373 ? 1.185 16.301 -26.497 1.00 85.94 373 ALA A O 1
ATOM 2722 N N . ASN A 1 374 ? 1.227 17.242 -24.455 1.00 84.81 374 ASN A N 1
ATOM 2723 C CA . ASN A 1 374 ? 2.484 16.667 -23.976 1.00 84.81 374 ASN A CA 1
ATOM 2724 C C . ASN A 1 374 ? 2.315 15.791 -22.726 1.00 84.81 374 ASN A C 1
ATOM 2726 O O . ASN A 1 374 ? 3.244 15.072 -22.365 1.00 84.81 374 ASN A O 1
ATOM 2730 N N . GLY A 1 375 ? 1.155 15.833 -22.067 1.00 90.44 375 GLY A N 1
ATOM 2731 C CA . GLY A 1 375 ? 0.944 15.181 -20.779 1.00 90.44 375 GLY A CA 1
ATOM 2732 C C . GLY A 1 375 ? 1.708 15.874 -19.660 1.00 90.44 375 GLY A C 1
ATOM 2733 O O . GLY A 1 375 ? 1.772 17.101 -19.633 1.00 90.44 375 GLY A O 1
ATOM 2734 N N . ILE A 1 376 ? 2.274 15.095 -18.738 1.00 92.94 376 ILE A N 1
ATOM 2735 C CA . ILE A 1 376 ? 3.102 15.605 -17.638 1.00 92.94 376 ILE A CA 1
ATOM 2736 C C . ILE A 1 376 ? 4.345 16.289 -18.211 1.00 92.94 376 ILE A C 1
ATOM 2738 O O . ILE A 1 376 ? 5.074 15.706 -19.020 1.00 92.94 376 ILE A O 1
ATOM 2742 N N . LEU A 1 377 ? 4.589 17.522 -17.774 1.00 92.12 377 LEU A N 1
ATOM 2743 C CA . LEU A 1 377 ? 5.688 18.362 -18.230 1.00 92.12 377 LEU A CA 1
ATOM 2744 C C . LEU A 1 377 ? 6.904 18.242 -17.310 1.00 92.12 377 LEU A C 1
ATOM 2746 O O . LEU A 1 377 ? 6.802 18.156 -16.088 1.00 92.12 377 LEU A O 1
ATOM 2750 N N . THR A 1 378 ? 8.098 18.357 -17.891 1.00 90.62 378 THR A N 1
ATOM 2751 C CA . THR A 1 378 ? 9.359 18.381 -17.128 1.00 90.62 378 THR A CA 1
ATOM 2752 C C . THR A 1 378 ? 9.607 19.704 -16.401 1.00 90.62 378 THR A C 1
ATOM 2754 O O . THR A 1 378 ? 10.517 19.802 -15.578 1.00 90.62 378 THR A O 1
ATOM 2757 N N . THR A 1 379 ? 8.763 20.714 -16.637 1.00 92.56 379 THR A N 1
ATOM 2758 C CA . THR A 1 379 ? 8.765 21.980 -15.889 1.00 92.56 379 THR A CA 1
ATOM 2759 C C . THR A 1 379 ? 8.384 21.801 -14.416 1.00 92.56 379 THR A C 1
ATOM 2761 O O . THR A 1 379 ? 8.544 22.744 -13.644 1.00 92.56 379 THR A O 1
ATOM 2764 N N . GLY A 1 380 ? 7.940 20.602 -14.019 1.00 94.25 380 GLY A N 1
ATOM 2765 C CA . GLY A 1 380 ? 7.665 20.216 -12.640 1.00 94.25 380 GLY A CA 1
ATOM 2766 C C . GLY A 1 380 ? 6.262 20.586 -12.209 1.00 94.25 380 GLY A C 1
ATOM 2767 O O . GLY A 1 380 ? 5.321 20.237 -12.906 1.00 94.25 380 GLY A O 1
ATOM 2768 N N . GLY A 1 381 ? 6.110 21.259 -11.074 1.00 98.12 381 GLY A N 1
ATOM 2769 C CA . GLY A 1 381 ? 4.799 21.461 -10.466 1.00 98.12 381 GLY A CA 1
ATOM 2770 C C . GLY A 1 381 ? 4.862 22.070 -9.070 1.00 98.12 381 GLY A C 1
ATOM 2771 O O . GLY A 1 381 ? 5.832 22.754 -8.725 1.00 98.12 381 GLY A O 1
ATOM 2772 N N . SER A 1 382 ? 3.841 21.817 -8.253 1.00 98.50 382 SER A N 1
ATOM 2773 C CA . SER A 1 382 ? 3.813 22.214 -6.841 1.00 98.50 382 SER A CA 1
ATOM 2774 C C . SER A 1 382 ? 3.817 21.016 -5.902 1.00 98.50 382 SER A C 1
ATOM 2776 O O . SER A 1 382 ? 3.240 19.981 -6.205 1.00 98.50 382 SER A O 1
ATOM 2778 N N . ILE A 1 383 ? 4.477 21.166 -4.760 1.00 98.75 383 ILE A N 1
ATOM 2779 C CA . ILE A 1 383 ? 4.512 20.179 -3.682 1.00 98.75 383 ILE A CA 1
ATOM 2780 C C . ILE A 1 383 ? 3.880 20.789 -2.434 1.00 98.75 383 ILE A C 1
ATOM 2782 O O . ILE A 1 383 ? 4.123 21.958 -2.121 1.00 98.75 383 ILE A O 1
ATOM 2786 N N . ARG A 1 384 ? 3.087 20.013 -1.697 1.00 98.00 384 ARG A N 1
ATOM 2787 C CA . ARG A 1 384 ? 2.558 20.424 -0.390 1.00 98.00 384 ARG A CA 1
ATOM 2788 C C . ARG A 1 384 ? 2.482 19.271 0.592 1.00 98.00 384 ARG A C 1
ATOM 2790 O O . ARG A 1 384 ? 2.261 18.132 0.189 1.00 98.00 384 ARG A O 1
ATOM 2797 N N . VAL A 1 385 ? 2.551 19.596 1.881 1.00 98.44 385 VAL A N 1
ATOM 2798 C CA . VAL A 1 385 ? 2.160 18.665 2.944 1.00 98.44 385 VAL A CA 1
ATOM 2799 C C . VAL A 1 385 ? 0.637 18.530 2.911 1.00 98.44 385 VAL A C 1
ATOM 2801 O O . VAL A 1 385 ? -0.114 19.484 3.149 1.00 98.44 385 VAL A O 1
ATOM 2804 N N . LEU A 1 386 ? 0.161 17.337 2.572 1.00 98.19 386 LEU A N 1
ATOM 2805 C CA . LEU A 1 386 ? -1.256 17.006 2.593 1.00 98.19 386 LEU A CA 1
ATOM 2806 C C . LEU A 1 386 ? -1.715 16.713 4.024 1.00 98.19 386 LEU A C 1
ATOM 2808 O O . LEU A 1 386 ? -2.738 17.263 4.445 1.00 98.19 386 LEU A O 1
ATOM 2812 N N . VAL A 1 387 ? -0.935 15.902 4.746 1.00 98.50 387 VAL A N 1
ATOM 2813 C CA . VAL A 1 387 ? -1.183 15.430 6.117 1.00 98.50 387 VAL A CA 1
ATOM 2814 C C . VAL A 1 387 ? 0.149 15.333 6.872 1.00 98.50 387 VAL A C 1
ATOM 2816 O O . VAL A 1 387 ? 1.111 14.794 6.331 1.00 98.50 387 VAL A O 1
ATOM 2819 N N . ASP A 1 388 ? 0.201 15.801 8.122 1.00 98.19 388 ASP A N 1
ATOM 2820 C CA . ASP A 1 388 ? 1.284 15.501 9.071 1.00 98.19 388 ASP A CA 1
ATOM 2821 C C . ASP A 1 388 ? 0.759 14.598 10.195 1.00 98.19 388 ASP A C 1
ATOM 2823 O O . ASP A 1 388 ? -0.220 14.927 10.879 1.00 98.19 388 ASP A O 1
ATOM 2827 N N . SER A 1 389 ? 1.424 13.462 10.413 1.00 98.06 389 SER A N 1
ATOM 2828 C CA . SER A 1 389 ? 1.009 12.472 11.409 1.00 98.06 389 SER A CA 1
ATOM 2829 C C . SER A 1 389 ? 0.960 13.054 12.832 1.00 98.06 389 SER A C 1
ATOM 2831 O O . SER A 1 389 ? 0.112 12.664 13.638 1.00 98.06 389 SER A O 1
ATOM 2833 N N . ASN A 1 390 ? 1.783 14.066 13.141 1.00 96.75 390 ASN A N 1
ATOM 2834 C CA . ASN A 1 390 ? 1.806 14.728 14.452 1.00 96.75 390 ASN A CA 1
ATOM 2835 C C . ASN A 1 390 ? 0.487 15.426 14.810 1.00 96.75 390 ASN A C 1
ATOM 2837 O O . ASN A 1 390 ? 0.194 15.652 15.994 1.00 96.75 390 ASN A O 1
ATOM 2841 N N . ASN A 1 391 ? -0.325 15.774 13.816 1.00 97.56 391 ASN A N 1
ATOM 2842 C CA . ASN A 1 391 ? -1.600 16.450 14.027 1.00 97.56 391 ASN A CA 1
ATOM 2843 C C . ASN A 1 391 ? -2.762 15.467 14.216 1.00 97.56 391 ASN A C 1
ATOM 2845 O O . ASN A 1 391 ? -3.809 15.852 14.736 1.00 97.56 391 ASN A O 1
ATOM 2849 N N . ILE A 1 392 ? -2.550 14.182 13.932 1.00 98.19 392 ILE A N 1
ATOM 2850 C CA . ILE A 1 392 ? -3.544 13.121 14.084 1.00 98.19 392 ILE A CA 1
ATOM 2851 C C . ILE A 1 392 ? -3.320 12.390 15.414 1.00 98.19 392 ILE A C 1
ATOM 2853 O O . ILE A 1 392 ? -2.194 12.122 15.832 1.00 98.19 392 ILE A O 1
ATOM 2857 N N . THR A 1 393 ? -4.401 12.118 16.149 1.00 96.38 393 THR A N 1
ATOM 2858 C CA . THR A 1 393 ? -4.338 11.486 17.479 1.00 96.38 393 THR A CA 1
ATOM 2859 C C . THR A 1 393 ? -5.271 10.286 17.542 1.00 96.38 393 THR A C 1
ATOM 2861 O O . THR A 1 393 ? -6.469 10.422 17.308 1.00 96.38 393 THR A O 1
ATOM 2864 N N . GLY A 1 394 ? -4.717 9.123 17.882 1.00 94.44 394 GLY A N 1
ATOM 2865 C CA . GLY A 1 394 ? -5.436 7.861 18.028 1.00 94.44 394 GLY A CA 1
ATOM 2866 C C . GLY A 1 394 ? -6.418 7.853 19.184 1.00 94.44 394 GLY A C 1
ATOM 2867 O O . GLY A 1 394 ? -6.376 8.683 20.096 1.00 94.44 394 GLY A O 1
ATOM 2868 N N . LEU A 1 395 ? -7.274 6.839 19.185 1.00 88.88 395 LEU A N 1
ATOM 2869 C CA . LEU A 1 395 ? -8.246 6.593 20.250 1.00 88.88 395 LEU A CA 1
ATOM 2870 C C . LEU A 1 395 ? -7.584 6.157 21.572 1.00 88.88 395 LEU A C 1
ATOM 2872 O O . LEU A 1 395 ? -8.182 6.269 22.647 1.00 88.88 395 LEU A O 1
ATOM 2876 N N . ASP A 1 396 ? -6.331 5.700 21.504 1.00 90.12 396 ASP A N 1
ATOM 2877 C CA . ASP A 1 396 ? -5.437 5.484 22.648 1.00 90.12 396 ASP A CA 1
ATOM 2878 C C . ASP A 1 396 ? -4.718 6.772 23.101 1.00 90.12 396 ASP A C 1
ATOM 2880 O O . ASP A 1 396 ? -4.017 6.798 24.114 1.00 90.12 396 ASP A O 1
ATOM 2884 N N . GLY A 1 397 ? -4.932 7.874 22.381 1.00 92.06 397 GLY A N 1
ATOM 2885 C CA . GLY A 1 397 ? -4.368 9.187 22.636 1.00 92.06 397 GLY A CA 1
ATOM 2886 C C . GLY A 1 397 ? -2.904 9.352 22.255 1.00 92.06 397 GLY A C 1
ATOM 2887 O O . GLY A 1 397 ? -2.321 10.359 22.663 1.00 92.06 397 GLY A O 1
ATOM 2888 N N . GLN A 1 398 ? -2.312 8.396 21.538 1.00 95.25 398 GLN A N 1
ATOM 2889 C CA . GLN A 1 398 ? -0.992 8.554 20.936 1.00 95.25 398 GLN A CA 1
ATOM 2890 C C . GLN A 1 398 ? -1.096 9.266 19.586 1.00 95.25 398 GLN A C 1
ATOM 2892 O O . GLN A 1 398 ? -2.120 9.191 18.911 1.00 95.25 398 GLN A O 1
ATOM 2897 N N . LYS A 1 399 ? -0.033 9.972 19.193 1.00 97.25 399 LYS A N 1
ATOM 2898 C CA . LYS A 1 399 ? 0.073 10.542 17.847 1.00 97.25 399 LYS A CA 1
ATOM 2899 C C . LYS A 1 399 ? 0.289 9.446 16.813 1.00 97.25 399 LYS A C 1
ATOM 2901 O O . LYS A 1 399 ? 1.074 8.530 17.095 1.00 97.25 399 LYS A O 1
ATOM 2906 N N . ALA A 1 400 ? -0.387 9.597 15.674 1.00 97.94 400 ALA A N 1
ATOM 2907 C CA . ALA A 1 400 ? -0.123 8.816 14.475 1.00 97.94 400 ALA A CA 1
ATOM 2908 C C . ALA A 1 400 ? 1.338 9.003 14.050 1.00 97.94 400 ALA A C 1
ATOM 2910 O O . ALA A 1 400 ? 1.949 10.048 14.320 1.00 97.94 400 ALA A O 1
ATOM 2911 N N . ARG A 1 401 ? 1.923 7.981 13.442 1.00 96.69 401 ARG A N 1
ATOM 2912 C CA . ARG A 1 401 ? 3.338 7.953 13.052 1.00 96.69 401 ARG A CA 1
ATOM 2913 C C . ARG A 1 401 ? 3.581 6.811 12.089 1.00 96.69 401 ARG A C 1
ATOM 2915 O O . ARG A 1 401 ? 2.760 5.904 12.041 1.00 96.69 401 ARG A O 1
ATOM 2922 N N . SER A 1 402 ? 4.731 6.865 11.432 1.00 96.38 402 SER A N 1
ATOM 2923 C CA . SER A 1 402 ? 5.182 5.815 10.534 1.00 96.38 402 SER A CA 1
ATOM 2924 C C . SER A 1 402 ? 4.111 5.422 9.524 1.00 96.38 402 SER A C 1
ATOM 2926 O O . SER A 1 402 ? 3.750 4.258 9.415 1.00 96.38 402 SER A O 1
ATOM 2928 N N . PHE A 1 403 ? 3.496 6.419 8.879 1.00 98.12 403 PHE A N 1
ATOM 2929 C CA . PHE A 1 403 ? 2.656 6.113 7.734 1.00 98.12 403 PHE A CA 1
ATOM 2930 C C . PHE A 1 403 ? 3.532 5.471 6.675 1.00 98.12 403 PHE A C 1
ATOM 2932 O O . PHE A 1 403 ? 4.623 5.967 6.401 1.00 98.12 403 PHE A O 1
ATOM 2939 N N . ASP A 1 404 ? 3.019 4.398 6.114 1.00 95.88 404 ASP A N 1
ATOM 2940 C CA . ASP A 1 404 ? 3.780 3.501 5.272 1.00 95.88 404 ASP A CA 1
ATOM 2941 C C . ASP A 1 404 ? 2.976 3.284 3.991 1.00 95.88 404 ASP A C 1
ATOM 2943 O O . ASP A 1 404 ? 2.987 4.123 3.100 1.00 95.88 404 ASP A O 1
ATOM 2947 N N . ASN A 1 405 ? 2.101 2.292 3.957 1.00 95.12 405 ASN A N 1
ATOM 2948 C CA . ASN A 1 405 ? 1.289 2.044 2.781 1.00 95.12 405 ASN A CA 1
ATOM 2949 C C . ASN A 1 405 ? 0.022 2.930 2.711 1.00 95.12 405 ASN A C 1
ATOM 2951 O O . ASN A 1 405 ? -0.596 3.285 3.729 1.00 95.12 405 ASN A O 1
ATOM 2955 N N . LEU A 1 406 ? -0.422 3.286 1.498 1.00 97.25 406 LEU A N 1
ATOM 2956 C CA . LEU A 1 406 ? -1.624 4.105 1.296 1.00 97.25 406 LEU A CA 1
ATOM 2957 C C . LEU A 1 406 ? -2.423 3.742 0.042 1.00 97.25 406 LEU A C 1
ATOM 2959 O O . LEU A 1 406 ? -1.934 3.148 -0.908 1.00 97.25 406 LEU A O 1
ATOM 2963 N N . THR A 1 407 ? -3.696 4.134 0.017 1.00 96.75 407 THR A N 1
ATOM 2964 C CA . THR A 1 407 ? -4.498 4.083 -1.210 1.00 96.75 407 THR A CA 1
ATOM 2965 C C . THR A 1 407 ? -5.574 5.156 -1.223 1.00 96.75 407 THR A C 1
ATOM 2967 O O . THR A 1 407 ? -5.950 5.710 -0.187 1.00 96.75 407 THR A O 1
ATOM 2970 N N . VAL A 1 408 ? -6.090 5.449 -2.411 1.00 95.50 408 VAL A N 1
ATOM 2971 C CA . VAL A 1 408 ? -7.249 6.325 -2.596 1.00 95.50 408 VAL A CA 1
ATOM 2972 C C . VAL A 1 408 ? -8.408 5.453 -3.048 1.00 95.50 408 VAL A C 1
ATOM 2974 O O . VAL A 1 408 ? -8.318 4.806 -4.091 1.00 95.50 408 VAL A O 1
ATOM 2977 N N . GLY A 1 409 ? -9.475 5.422 -2.252 1.00 93.75 409 GLY A N 1
ATOM 2978 C CA . GLY A 1 409 ? -10.682 4.681 -2.603 1.00 93.75 409 GLY A CA 1
ATOM 2979 C C . GLY A 1 409 ? -11.447 5.341 -3.750 1.00 93.75 409 GLY A C 1
ATOM 2980 O O . GLY A 1 409 ? -11.271 6.522 -4.053 1.00 93.75 409 GLY A O 1
ATOM 2981 N N . ASP A 1 410 ? -12.370 4.605 -4.357 1.00 91.56 410 ASP A N 1
ATOM 2982 C CA . ASP A 1 410 ? -13.303 5.106 -5.373 1.00 91.56 410 ASP A CA 1
ATOM 2983 C C . ASP A 1 410 ? -14.268 6.197 -4.846 1.00 91.56 410 ASP A C 1
ATOM 2985 O O . ASP A 1 410 ? -14.969 6.849 -5.620 1.00 91.56 410 ASP A O 1
ATOM 2989 N N . ASP A 1 411 ? -14.298 6.419 -3.528 1.00 91.94 411 ASP A N 1
ATOM 2990 C CA . ASP A 1 411 ? -14.943 7.548 -2.854 1.00 91.94 411 ASP A CA 1
ATOM 2991 C C . ASP A 1 411 ? -14.078 8.816 -2.787 1.00 91.94 411 ASP A C 1
ATOM 2993 O O . ASP A 1 411 ? -14.550 9.853 -2.314 1.00 91.94 411 ASP A O 1
ATOM 2997 N N . GLY A 1 412 ? -12.832 8.751 -3.259 1.00 93.31 412 GLY A N 1
ATOM 2998 C CA . GLY A 1 412 ? -11.855 9.833 -3.191 1.00 93.31 412 GLY A CA 1
ATOM 2999 C C . GLY A 1 412 ? -11.263 10.047 -1.796 1.00 93.31 412 GLY A C 1
ATOM 3000 O O . GLY A 1 412 ? -10.593 11.058 -1.579 1.00 93.31 412 GLY A O 1
ATOM 3001 N N . MET A 1 413 ? -11.510 9.144 -0.844 1.00 96.50 413 MET A N 1
ATOM 3002 C CA . MET A 1 413 ? -10.923 9.206 0.492 1.00 96.50 413 MET A CA 1
ATOM 3003 C C . MET A 1 413 ? -9.533 8.571 0.495 1.00 96.50 413 MET A C 1
ATOM 3005 O O . MET A 1 413 ? -9.272 7.596 -0.208 1.00 96.50 413 MET A O 1
ATOM 3009 N N . LEU A 1 414 ? -8.643 9.133 1.309 1.00 97.88 414 LEU A N 1
ATOM 3010 C CA . LEU A 1 414 ? -7.288 8.640 1.507 1.00 97.88 414 LEU A CA 1
ATOM 3011 C C . LEU A 1 414 ? -7.274 7.654 2.672 1.00 97.88 414 LEU A C 1
ATOM 3013 O O . LEU A 1 414 ? -7.615 8.031 3.794 1.00 97.88 414 LEU A O 1
ATOM 3017 N N . TYR A 1 415 ? -6.855 6.425 2.406 1.00 98.44 415 TYR A N 1
ATOM 3018 C CA . TYR A 1 415 ? -6.689 5.357 3.381 1.00 98.44 415 TYR A CA 1
ATOM 3019 C C . TYR A 1 415 ? -5.200 5.145 3.645 1.00 98.44 415 TYR A C 1
ATOM 3021 O O . TYR A 1 415 ? -4.416 5.066 2.704 1.00 98.44 415 TYR A O 1
ATOM 3029 N N . ILE A 1 416 ? -4.816 5.093 4.918 1.00 98.50 416 ILE A N 1
ATOM 3030 C CA . ILE A 1 416 ? -3.415 5.124 5.356 1.00 98.50 416 ILE A CA 1
ATOM 3031 C C . ILE A 1 416 ? -3.186 3.988 6.346 1.00 98.50 416 ILE A C 1
ATOM 3033 O O . ILE A 1 416 ? -3.996 3.801 7.263 1.00 98.50 416 ILE A O 1
ATOM 3037 N N . GLN A 1 417 ? -2.084 3.269 6.180 1.00 98.19 417 GLN A N 1
ATOM 3038 C CA . GLN A 1 417 ? -1.604 2.228 7.080 1.00 98.19 417 GLN A CA 1
ATOM 3039 C C . GLN A 1 417 ? -0.340 2.704 7.801 1.00 98.19 417 GLN A C 1
ATOM 3041 O O . GLN A 1 417 ? 0.345 3.614 7.336 1.00 98.19 417 GLN A O 1
ATOM 3046 N N . GLU A 1 418 ? -0.087 2.146 8.982 1.00 98.00 418 GLU A N 1
ATOM 3047 C CA . GLU A 1 418 ? 1.104 2.459 9.772 1.00 98.00 418 GLU A CA 1
ATOM 3048 C C . GLU A 1 418 ? 2.021 1.233 9.832 1.00 98.00 418 GLU A C 1
ATOM 3050 O O . GLU A 1 418 ? 1.534 0.137 10.123 1.00 98.00 418 GLU A O 1
ATOM 3055 N N . ASP A 1 419 ? 3.322 1.460 9.655 1.00 95.88 419 ASP A N 1
ATOM 3056 C CA . ASP A 1 419 ? 4.410 0.540 9.989 1.00 95.88 419 ASP A CA 1
ATOM 3057 C C . ASP A 1 419 ? 5.213 1.082 11.185 1.00 95.88 419 ASP A C 1
ATOM 3059 O O . ASP A 1 419 ? 6.175 1.840 11.044 1.00 95.88 419 ASP A O 1
ATOM 3063 N N . PRO A 1 420 ? 4.838 0.765 12.428 1.00 94.12 420 PRO A N 1
ATOM 3064 C CA . PRO A 1 420 ? 5.614 1.212 13.573 1.00 94.12 420 PRO A CA 1
ATOM 3065 C C . PRO A 1 420 ? 6.973 0.508 13.724 1.00 94.12 420 PRO A C 1
ATOM 3067 O O . PRO A 1 420 ? 7.728 0.915 14.622 1.00 94.12 420 PRO A O 1
ATOM 3070 N N . GLY A 1 421 ? 7.267 -0.517 12.915 1.00 91.38 421 GLY A N 1
ATOM 3071 C CA . GLY A 1 421 ? 8.372 -1.450 13.093 1.00 91.38 421 GLY A CA 1
ATOM 3072 C C . GLY A 1 421 ? 8.386 -2.072 14.490 1.00 91.38 421 GLY A C 1
ATOM 3073 O O . GLY A 1 421 ? 7.375 -2.126 15.193 1.00 91.38 421 GLY A O 1
ATOM 3074 N N . ASN A 1 422 ? 9.574 -2.467 14.951 1.00 93.75 422 ASN A N 1
ATOM 3075 C CA . ASN A 1 422 ? 9.787 -3.114 16.248 1.00 93.75 422 ASN A CA 1
ATOM 3076 C C . ASN A 1 422 ? 9.587 -2.151 17.439 1.00 93.75 422 ASN A C 1
ATOM 3078 O O . ASN A 1 422 ? 10.536 -1.678 18.081 1.00 93.75 422 ASN A O 1
ATOM 3082 N N . SER A 1 423 ? 8.330 -1.843 17.742 1.00 93.50 423 SER A N 1
ATOM 3083 C CA . SER A 1 423 ? 7.910 -0.781 18.644 1.00 93.50 423 SER A CA 1
ATOM 3084 C C . SER A 1 423 ? 6.699 -1.208 19.462 1.00 93.50 423 SER A C 1
ATOM 3086 O O . SER A 1 423 ? 5.746 -1.787 18.972 1.00 93.50 423 SER A O 1
ATOM 3088 N N . SER A 1 424 ? 6.640 -0.824 20.741 1.00 93.19 424 SER A N 1
ATOM 3089 C CA . SER A 1 424 ? 5.451 -1.093 21.575 1.00 93.19 424 SER A CA 1
ATOM 3090 C C . SER A 1 424 ? 4.196 -0.292 21.174 1.00 93.19 424 SER A C 1
ATOM 3092 O O . SER A 1 424 ? 3.192 -0.296 21.892 1.00 93.19 424 SER A O 1
ATOM 3094 N N . TYR A 1 425 ? 4.284 0.501 20.107 1.00 95.50 425 TYR A N 1
ATOM 3095 C CA . TYR A 1 425 ? 3.174 1.256 19.554 1.00 95.50 425 TYR A CA 1
ATOM 3096 C C . TYR A 1 425 ? 2.315 0.336 18.683 1.00 95.50 425 TYR A C 1
ATOM 3098 O O . TYR A 1 425 ? 2.822 -0.311 17.788 1.00 95.50 425 TYR A O 1
ATOM 3106 N N . VAL A 1 426 ? 1.005 0.334 18.927 1.00 95.31 426 VAL A N 1
ATOM 3107 C CA . VAL A 1 426 ? 0.048 -0.462 18.148 1.00 95.31 426 VAL A CA 1
ATOM 3108 C C . VAL A 1 426 ? -0.311 0.292 16.873 1.00 95.31 426 VAL A C 1
ATOM 3110 O O . VAL A 1 426 ? -0.879 1.395 16.980 1.00 95.31 426 VAL A O 1
ATOM 3113 N N . ALA A 1 427 ? -0.019 -0.308 15.719 1.00 97.38 427 ALA A N 1
ATOM 3114 C CA . ALA A 1 427 ? -0.303 0.270 14.408 1.00 97.38 427 ALA A CA 1
ATOM 3115 C C . ALA A 1 427 ? -1.802 0.545 14.204 1.00 97.38 427 ALA A C 1
ATOM 3117 O O . ALA A 1 427 ? -2.675 -0.128 14.774 1.00 97.38 427 ALA A O 1
ATOM 3118 N N . LYS A 1 428 ? -2.117 1.569 13.410 1.00 97.50 428 LYS A N 1
ATOM 3119 C CA . LYS A 1 428 ? -3.484 2.036 13.151 1.00 97.50 428 LYS A CA 1
ATOM 3120 C C . LYS A 1 428 ? -3.711 2.240 11.668 1.00 97.50 428 LYS A C 1
ATOM 3122 O O . LYS A 1 428 ? -2.805 2.608 10.936 1.00 97.50 428 LYS A O 1
ATOM 3127 N N . HIS A 1 429 ? -4.960 2.061 11.253 1.00 98.31 429 HIS A N 1
ATOM 3128 C CA . HIS A 1 429 ? -5.396 2.456 9.919 1.00 98.31 429 HIS A CA 1
ATOM 3129 C C . HIS A 1 429 ? -6.283 3.686 10.007 1.00 98.31 429 HIS A C 1
ATOM 3131 O O . HIS A 1 429 ? -7.159 3.782 10.880 1.00 98.31 429 HIS A O 1
ATOM 3137 N N . TRP A 1 430 ? -6.089 4.592 9.062 1.00 98.44 430 TRP A N 1
ATOM 3138 C CA . TRP A 1 430 ? -6.740 5.889 9.026 1.00 98.44 430 TRP A CA 1
ATOM 3139 C C . TRP A 1 430 ? -7.464 6.110 7.710 1.00 98.44 430 TRP A C 1
ATOM 3141 O O . TRP A 1 430 ? -7.055 5.614 6.667 1.00 98.44 430 TRP A O 1
ATOM 3151 N N . ILE A 1 431 ? -8.519 6.909 7.777 1.00 98.12 431 ILE A N 1
ATOM 3152 C CA . ILE A 1 431 ? -9.187 7.508 6.623 1.00 98.12 431 ILE A CA 1
ATOM 3153 C C . ILE A 1 431 ? -9.146 9.021 6.807 1.00 98.12 431 ILE A C 1
ATOM 3155 O O . ILE A 1 431 ? -9.477 9.524 7.882 1.00 98.12 431 ILE A O 1
ATOM 3159 N N . VAL A 1 432 ? -8.753 9.737 5.760 1.00 98.25 432 VAL A N 1
ATOM 3160 C CA . VAL A 1 432 ? -8.658 11.198 5.699 1.00 98.25 432 VAL A CA 1
ATOM 3161 C C . VAL A 1 432 ? -9.390 11.680 4.453 1.00 98.25 432 VAL A C 1
ATOM 3163 O O . VAL A 1 432 ? -9.306 11.048 3.405 1.00 98.25 432 VAL A O 1
ATOM 3166 N N . ASN A 1 433 ? -10.097 12.809 4.535 1.00 97.31 433 ASN A N 1
ATOM 3167 C CA . ASN A 1 433 ? -10.620 13.483 3.349 1.00 97.31 433 ASN A CA 1
ATOM 3168 C C . ASN A 1 433 ? -9.508 14.352 2.733 1.00 97.31 433 ASN A C 1
ATOM 3170 O O . ASN A 1 433 ? -9.192 15.400 3.309 1.00 97.31 433 ASN A O 1
ATOM 3174 N N . PRO A 1 434 ? -8.923 13.982 1.577 1.00 95.88 434 PRO A N 1
ATOM 3175 C CA . PRO A 1 434 ? -7.815 14.732 0.996 1.00 95.88 434 PRO A CA 1
ATOM 3176 C C . PRO A 1 434 ? -8.270 16.013 0.278 1.00 95.88 434 PRO A C 1
ATOM 3178 O O . PRO A 1 434 ? -7.442 16.875 -0.007 1.00 95.88 434 PRO A O 1
ATOM 3181 N N . THR A 1 435 ? -9.569 16.190 0.007 1.00 94.06 435 THR A N 1
ATOM 3182 C CA . THR A 1 435 ? -10.088 17.298 -0.812 1.00 94.06 435 THR A CA 1
ATOM 3183 C C . THR A 1 435 ? -10.423 18.554 -0.004 1.00 94.06 435 THR A C 1
ATOM 3185 O O . THR A 1 435 ? -10.816 19.572 -0.576 1.00 94.06 435 THR A O 1
ATOM 3188 N N . LEU A 1 436 ? -10.319 18.513 1.330 1.00 96.19 436 LEU A N 1
ATOM 3189 C CA . LEU A 1 436 ? -10.594 19.680 2.174 1.00 96.19 436 LEU A CA 1
ATOM 3190 C C . LEU A 1 436 ? -9.534 20.771 1.962 1.00 96.19 436 LEU A C 1
ATOM 3192 O O . LEU A 1 436 ? -8.343 20.493 1.834 1.00 96.19 436 LEU A O 1
ATOM 3196 N N . GLY A 1 437 ? -9.973 22.034 1.952 1.00 94.69 437 GLY A N 1
ATOM 3197 C CA . GLY A 1 437 ? -9.176 23.159 1.443 1.00 94.69 437 GLY A CA 1
ATOM 3198 C C . GLY A 1 437 ? -7.917 23.531 2.239 1.00 94.69 437 GLY A C 1
ATOM 3199 O O . GLY A 1 437 ? -7.057 24.227 1.707 1.00 94.69 437 GLY A O 1
ATOM 3200 N N . THR A 1 438 ? -7.762 23.080 3.488 1.00 96.94 438 THR A N 1
ATOM 3201 C CA . THR A 1 438 ? -6.571 23.360 4.313 1.00 96.94 438 THR A CA 1
ATOM 3202 C C . THR A 1 438 ? -6.029 22.087 4.955 1.00 96.94 438 THR A C 1
ATOM 3204 O O . THR A 1 438 ? -6.792 21.163 5.232 1.00 96.94 438 THR A O 1
ATOM 3207 N N . GLN A 1 439 ? -4.720 22.053 5.234 1.00 97.06 439 GLN A N 1
ATOM 3208 C CA . GLN A 1 439 ? -4.067 20.922 5.910 1.00 97.06 439 GLN A CA 1
ATOM 3209 C C . GLN A 1 439 ? -4.758 20.586 7.236 1.00 97.06 439 GLN A C 1
ATOM 3211 O O . GLN A 1 439 ? -5.137 19.443 7.458 1.00 97.06 439 GLN A O 1
ATOM 3216 N N . THR A 1 440 ? -5.033 21.599 8.060 1.00 98.06 440 THR A N 1
ATOM 3217 C CA . THR A 1 440 ? -5.717 21.418 9.346 1.00 98.06 440 THR A CA 1
ATOM 3218 C C . THR A 1 440 ? -7.096 20.774 9.202 1.00 98.06 440 THR A C 1
ATOM 3220 O O . THR A 1 440 ? -7.446 19.923 10.012 1.00 98.06 440 THR A O 1
ATOM 3223 N N . LEU A 1 441 ? -7.889 21.146 8.188 1.00 98.31 441 LEU A N 1
ATOM 3224 C CA . LEU A 1 441 ? -9.202 20.529 7.972 1.00 98.31 441 LEU A CA 1
ATOM 3225 C C . LEU A 1 441 ? -9.076 19.065 7.530 1.00 98.31 441 LEU A C 1
ATOM 3227 O O . LEU A 1 441 ? -9.853 18.232 7.991 1.00 98.31 441 LEU A O 1
ATOM 3231 N N . ARG A 1 442 ? -8.087 18.741 6.686 1.00 98.06 442 ARG A N 1
ATOM 3232 C CA . ARG A 1 442 ? -7.788 17.354 6.291 1.00 98.06 442 ARG A CA 1
ATOM 3233 C C . ARG A 1 442 ? -7.402 16.518 7.508 1.00 98.06 442 ARG A C 1
ATOM 3235 O O . ARG A 1 442 ? -8.025 15.496 7.769 1.00 98.06 442 ARG A O 1
ATOM 3242 N N . GLU A 1 443 ? -6.474 16.996 8.325 1.00 98.31 443 GLU A N 1
ATOM 3243 C CA . GLU A 1 443 ? -6.044 16.307 9.549 1.00 98.31 443 GLU A CA 1
ATOM 3244 C C . GLU A 1 443 ? -7.182 16.156 10.574 1.00 98.31 443 GLU A C 1
ATOM 3246 O O . GLU A 1 443 ? -7.307 15.112 11.207 1.00 98.31 443 GLU A O 1
ATOM 3251 N N . GLN A 1 444 ? -8.065 17.152 10.707 1.00 97.44 444 GLN A N 1
ATOM 3252 C CA . GLN A 1 444 ? -9.262 17.066 11.558 1.00 97.44 444 GLN A CA 1
ATOM 3253 C C . GLN A 1 444 ? -10.309 16.072 11.044 1.00 97.44 444 GLN A C 1
ATOM 3255 O O . GLN A 1 444 ? -11.144 15.617 11.825 1.00 97.44 444 GLN A O 1
ATOM 3260 N N . SER A 1 445 ? -10.283 15.743 9.751 1.00 97.75 445 SER A N 1
ATOM 3261 C CA . SER A 1 445 ? -11.154 14.722 9.167 1.00 97.75 445 SER A CA 1
ATOM 3262 C C . SER A 1 445 ? -10.657 13.293 9.397 1.00 97.75 445 SER A C 1
ATOM 3264 O O . SER A 1 445 ? -11.383 12.358 9.069 1.00 97.75 445 SER A O 1
ATOM 3266 N N . ALA A 1 446 ? -9.449 13.118 9.949 1.00 98.12 446 ALA A N 1
ATOM 3267 C CA . ALA A 1 446 ? -8.861 11.807 10.177 1.00 98.12 446 ALA A CA 1
ATOM 3268 C C . ALA A 1 446 ? -9.710 10.962 11.139 1.00 98.12 446 ALA A C 1
ATOM 3270 O O . ALA A 1 446 ? -10.003 11.376 12.265 1.00 98.12 446 ALA A O 1
ATOM 3271 N N . VAL A 1 447 ? -10.057 9.746 10.720 1.00 95.75 447 VAL A N 1
ATOM 3272 C CA . VAL A 1 447 ? -10.765 8.760 11.545 1.00 95.75 447 VAL A CA 1
ATOM 3273 C C . VAL A 1 447 ? -9.940 7.481 11.623 1.00 95.75 447 VAL A C 1
ATOM 3275 O O . VAL A 1 447 ? -9.560 6.919 10.599 1.00 95.75 447 VAL A O 1
ATOM 3278 N N . GLN A 1 448 ? -9.683 7.009 12.846 1.00 96.69 448 GLN A N 1
ATOM 3279 C CA . GLN A 1 448 ? -9.065 5.705 13.083 1.00 96.69 448 GLN A CA 1
ATOM 3280 C C . GLN A 1 448 ? -10.103 4.606 12.815 1.00 96.69 448 GLN A C 1
ATOM 3282 O O . GLN A 1 448 ? -11.072 4.478 13.569 1.00 96.69 448 GLN A O 1
ATOM 3287 N N . ILE A 1 449 ? -9.905 3.795 11.778 1.00 95.62 449 ILE A N 1
ATOM 3288 C CA . ILE A 1 449 ? -10.857 2.745 11.371 1.00 95.62 449 ILE A CA 1
ATOM 3289 C C . ILE A 1 449 ? -10.456 1.346 11.822 1.00 95.62 449 ILE A C 1
ATOM 3291 O O . ILE A 1 449 ? -11.340 0.535 12.109 1.00 95.62 449 ILE A O 1
ATOM 3295 N N . PHE A 1 450 ? -9.157 1.089 11.971 1.00 96.31 450 PHE A N 1
ATOM 3296 C CA . PHE A 1 450 ? -8.639 -0.149 12.545 1.00 96.31 450 PHE A CA 1
ATOM 3297 C C . PHE A 1 450 ? -7.419 0.109 13.434 1.00 96.31 450 PHE A C 1
ATOM 3299 O O . PHE A 1 450 ? -6.813 1.182 13.415 1.00 96.31 450 PHE A O 1
ATOM 3306 N N . GLU A 1 451 ? -7.061 -0.899 14.221 1.00 95.56 451 GLU A N 1
ATOM 3307 C CA . GLU A 1 451 ? -5.740 -1.045 14.837 1.00 95.56 451 GLU A CA 1
ATOM 3308 C C . GLU A 1 451 ? -5.323 -2.517 14.875 1.00 95.56 451 GLU A C 1
ATOM 3310 O O . GLU A 1 451 ? -6.194 -3.394 14.799 1.00 95.56 451 GLU A O 1
ATOM 3315 N N . SER A 1 452 ? -4.032 -2.788 15.077 1.00 95.62 452 SER A N 1
ATOM 3316 C CA . SER A 1 452 ? -3.550 -4.145 15.350 1.00 95.62 452 SER A CA 1
ATOM 3317 C C . SER A 1 452 ? -4.251 -4.748 16.569 1.00 95.62 452 SER A C 1
ATOM 3319 O O . SER A 1 452 ? -4.509 -4.078 17.577 1.00 95.62 452 SER A O 1
ATOM 3321 N N . ASP A 1 453 ? -4.559 -6.043 16.506 1.00 92.75 453 ASP A N 1
ATOM 3322 C CA . ASP A 1 453 ? -5.136 -6.790 17.618 1.00 92.75 453 ASP A CA 1
ATOM 3323 C C . ASP A 1 453 ? -4.153 -6.817 18.791 1.00 92.75 453 ASP A C 1
ATOM 3325 O O . ASP A 1 453 ? -3.204 -7.602 18.847 1.00 92.75 453 ASP A O 1
ATOM 3329 N N . ARG A 1 454 ? -4.442 -5.981 19.788 1.00 90.94 454 ARG A N 1
ATOM 3330 C CA . ARG A 1 454 ? -3.663 -5.850 21.025 1.00 90.94 454 ARG A CA 1
ATOM 3331 C C . ARG A 1 454 ? -3.478 -7.165 21.783 1.00 90.94 454 ARG A C 1
ATOM 3333 O O . ARG A 1 454 ? -2.606 -7.249 22.637 1.00 90.94 454 ARG A O 1
ATOM 3340 N N . SER A 1 455 ? -4.289 -8.193 21.528 1.00 89.19 455 SER A N 1
ATOM 3341 C CA . SER A 1 455 ? -4.076 -9.507 22.138 1.00 89.19 455 SER A CA 1
ATOM 3342 C C . SER A 1 455 ? -2.852 -10.245 21.578 1.00 89.19 455 SER A C 1
ATOM 3344 O O . SER A 1 455 ? -2.323 -11.114 22.277 1.00 89.19 455 SER A O 1
ATOM 3346 N N . ARG A 1 456 ? -2.405 -9.877 20.368 1.00 92.25 456 ARG A N 1
ATOM 3347 C CA . ARG A 1 456 ? -1.243 -10.422 19.644 1.00 92.25 456 ARG A CA 1
ATOM 3348 C C . ARG A 1 456 ? -0.057 -9.467 19.622 1.00 92.25 456 ARG A C 1
ATOM 3350 O O . ARG A 1 456 ? 1.072 -9.916 19.793 1.00 92.25 456 ARG A O 1
ATOM 3357 N N . PHE A 1 457 ? -0.336 -8.171 19.509 1.00 95.00 457 PHE A N 1
ATOM 3358 C CA . PHE A 1 457 ? 0.661 -7.130 19.248 1.00 95.00 457 PHE A CA 1
ATOM 3359 C C . PHE A 1 457 ? 0.905 -6.212 20.451 1.00 95.00 457 PHE A C 1
ATOM 3361 O O . PHE A 1 457 ? 0.996 -4.991 20.371 1.00 95.00 457 PHE A O 1
ATOM 3368 N N . THR A 1 458 ? 0.886 -6.781 21.655 1.00 93.12 458 THR A N 1
ATOM 3369 C CA . THR A 1 458 ? 1.208 -6.046 22.882 1.00 93.12 458 THR A CA 1
ATOM 3370 C C . THR A 1 458 ? 1.907 -6.976 23.858 1.00 93.12 458 THR A C 1
ATOM 3372 O O . THR A 1 458 ? 1.381 -8.033 24.212 1.00 93.12 458 THR A O 1
ATOM 3375 N N . THR A 1 459 ? 3.089 -6.575 24.324 1.00 93.56 459 THR A N 1
ATOM 3376 C CA . THR A 1 459 ? 3.910 -7.368 25.244 1.00 93.56 459 THR A CA 1
ATOM 3377 C C . THR A 1 459 ? 3.114 -7.847 26.457 1.00 93.56 459 THR A C 1
ATOM 3379 O O . THR A 1 459 ? 2.481 -7.061 27.164 1.00 93.56 459 THR A O 1
ATOM 3382 N N . GLY A 1 460 ? 3.177 -9.153 26.722 1.00 90.25 460 GLY A N 1
ATOM 3383 C CA . GLY A 1 460 ? 2.494 -9.785 27.854 1.00 90.25 460 GLY A CA 1
ATOM 3384 C C . GLY A 1 460 ? 1.002 -10.057 27.635 1.00 90.25 460 GLY A C 1
ATOM 3385 O O . GLY A 1 460 ? 0.342 -10.546 28.554 1.00 90.25 460 GLY A O 1
ATOM 3386 N N . ALA A 1 461 ? 0.461 -9.771 26.448 1.00 87.81 461 ALA A N 1
ATOM 3387 C CA . ALA A 1 461 ? -0.884 -10.185 26.083 1.00 87.81 461 ALA A CA 1
ATOM 3388 C C . ALA A 1 461 ? -0.991 -11.714 25.938 1.00 87.81 461 ALA A C 1
ATOM 3390 O O . ALA A 1 461 ? -0.020 -12.424 25.687 1.00 87.81 461 ALA A O 1
ATOM 3391 N N . THR A 1 462 ? -2.205 -12.239 26.093 1.00 81.44 462 THR A N 1
ATOM 3392 C CA . THR A 1 462 ? -2.475 -13.687 26.143 1.00 81.44 462 THR A CA 1
ATOM 3393 C C . THR A 1 462 ? -2.134 -14.452 24.864 1.00 81.44 462 THR A C 1
ATOM 3395 O O . THR A 1 462 ? -1.908 -15.654 24.932 1.00 81.44 462 THR A O 1
ATOM 3398 N N . GLN A 1 463 ? -2.142 -13.780 23.711 1.00 89.62 463 GLN A N 1
ATOM 3399 C CA . GLN A 1 463 ? -1.796 -14.354 22.410 1.00 89.62 463 GLN A CA 1
ATOM 3400 C C . GLN A 1 463 ? -0.578 -13.637 21.820 1.00 89.62 463 GLN A C 1
ATOM 3402 O O . GLN A 1 463 ? -0.462 -13.565 20.602 1.00 89.62 463 GLN A O 1
ATOM 3407 N N . PHE A 1 464 ? 0.284 -13.061 22.668 1.00 94.50 464 PHE A N 1
ATOM 3408 C CA . PHE A 1 464 ? 1.422 -12.265 22.223 1.00 94.50 464 PHE A CA 1
ATOM 3409 C C . PHE A 1 464 ? 2.268 -13.027 21.197 1.00 94.50 464 PHE A C 1
ATOM 3411 O O . PHE A 1 464 ? 2.675 -14.164 21.446 1.00 94.50 464 PHE A O 1
ATOM 3418 N N . GLN A 1 465 ? 2.513 -12.387 20.058 1.00 94.50 465 GLN A N 1
ATOM 3419 C CA . GLN A 1 465 ? 3.307 -12.918 18.953 1.00 94.50 465 GLN A CA 1
ATOM 3420 C C . GLN A 1 465 ? 4.559 -12.066 18.754 1.00 94.50 465 GLN A C 1
ATOM 3422 O O . GLN A 1 465 ? 5.668 -12.589 18.823 1.00 94.50 465 GLN A O 1
ATOM 3427 N N . THR A 1 466 ? 4.380 -10.759 18.568 1.00 95.88 466 THR A N 1
ATOM 3428 C CA . THR A 1 466 ? 5.460 -9.796 18.336 1.00 95.88 466 THR A CA 1
ATOM 3429 C C . THR A 1 466 ? 4.995 -8.374 18.685 1.00 95.88 466 THR A C 1
ATOM 3431 O O . THR A 1 466 ? 3.818 -8.168 18.971 1.00 95.88 466 THR A O 1
ATOM 3434 N N . ILE A 1 467 ? 5.917 -7.415 18.712 1.00 96.00 467 ILE A N 1
ATOM 3435 C CA . ILE A 1 467 ? 5.644 -5.960 18.682 1.00 96.00 467 ILE A CA 1
ATOM 3436 C C . ILE A 1 467 ? 6.145 -5.330 17.372 1.00 96.00 467 ILE A C 1
ATOM 3438 O O . ILE A 1 467 ? 6.411 -4.139 17.308 1.00 96.00 467 ILE A O 1
ATOM 3442 N N . ASP A 1 468 ? 6.424 -6.186 16.400 1.00 95.75 468 ASP A N 1
ATOM 3443 C CA . ASP A 1 468 ? 6.992 -5.860 15.104 1.00 95.75 468 ASP A CA 1
ATOM 3444 C C . ASP A 1 468 ? 5.948 -6.302 14.078 1.00 95.75 468 ASP A C 1
ATOM 3446 O O . ASP A 1 468 ? 6.010 -7.395 13.505 1.00 95.75 468 ASP A O 1
ATOM 3450 N N . GLU A 1 469 ? 4.852 -5.546 14.057 1.00 94.88 469 GLU A N 1
ATOM 3451 C CA . GLU A 1 469 ? 3.735 -5.734 13.147 1.00 94.88 469 GLU A CA 1
ATOM 3452 C C . GLU A 1 469 ? 3.619 -4.557 12.199 1.00 94.88 469 GLU A C 1
ATOM 3454 O O . GLU A 1 469 ? 3.755 -3.408 12.612 1.00 94.88 469 GLU A O 1
ATOM 3459 N N . GLU A 1 470 ? 3.271 -4.868 10.962 1.00 93.69 470 GLU A N 1
ATOM 3460 C CA . GLU A 1 470 ? 3.271 -3.922 9.858 1.00 93.69 470 GLU A CA 1
ATOM 3461 C C . GLU A 1 470 ? 2.076 -4.219 8.945 1.00 93.69 470 GLU A C 1
ATOM 3463 O O . GLU A 1 470 ? 1.561 -5.347 8.899 1.00 93.69 470 GLU A O 1
ATOM 3468 N N . TYR A 1 471 ? 1.605 -3.201 8.226 1.00 94.19 471 TYR A N 1
ATOM 3469 C CA . TYR A 1 471 ? 0.542 -3.359 7.247 1.00 94.19 471 TYR A CA 1
ATOM 3470 C C . TYR A 1 471 ? 0.865 -2.640 5.947 1.00 94.19 471 TYR A C 1
ATOM 3472 O O . TYR A 1 471 ? 1.001 -1.421 5.930 1.00 94.19 471 TYR A O 1
ATOM 3480 N N . SER A 1 472 ? 0.818 -3.408 4.865 1.00 91.50 472 SER A N 1
ATOM 3481 C CA . SER A 1 472 ? 1.081 -2.951 3.509 1.00 91.50 472 SER A CA 1
ATOM 3482 C C . SER A 1 472 ? -0.036 -3.398 2.548 1.00 91.50 472 SER A C 1
ATOM 3484 O O . SER A 1 472 ? -1.039 -4.023 2.939 1.00 91.50 472 SER A O 1
ATOM 3486 N N . GLY A 1 473 ? 0.090 -3.035 1.276 1.00 89.75 473 GLY A N 1
ATOM 3487 C CA . GLY A 1 473 ? -0.717 -3.528 0.174 1.00 89.75 473 GLY A CA 1
ATOM 3488 C C . GLY A 1 473 ? -2.207 -3.207 0.276 1.00 89.75 473 GLY A C 1
ATOM 3489 O O . GLY A 1 473 ? -3.019 -4.000 -0.203 1.00 89.75 473 GLY A O 1
ATOM 3490 N N . ILE A 1 474 ? -2.608 -2.088 0.895 1.00 97.31 474 ILE A N 1
ATOM 3491 C CA . ILE A 1 474 ? -4.009 -1.656 0.845 1.00 97.31 474 ILE A CA 1
ATOM 3492 C C . ILE A 1 474 ? -4.421 -1.336 -0.591 1.00 97.31 474 ILE A C 1
ATOM 3494 O O . ILE A 1 474 ? -3.968 -0.374 -1.199 1.00 97.31 474 ILE A O 1
ATOM 3498 N N . ILE A 1 475 ? -5.339 -2.127 -1.135 1.00 97.56 475 ILE A N 1
ATOM 3499 C CA . ILE A 1 475 ? -5.896 -1.903 -2.469 1.00 97.56 475 ILE A CA 1
ATOM 3500 C C . ILE A 1 475 ? -7.416 -1.835 -2.411 1.00 97.56 475 ILE A C 1
ATOM 3502 O O . ILE A 1 475 ? -8.065 -2.642 -1.740 1.00 97.56 475 ILE A O 1
ATOM 3506 N N . ASP A 1 476 ? -7.996 -0.882 -3.138 1.00 97.31 476 ASP A N 1
ATOM 3507 C CA . ASP A 1 476 ? -9.442 -0.807 -3.327 1.00 97.31 476 ASP A CA 1
ATOM 3508 C C . ASP A 1 476 ? -9.912 -1.928 -4.268 1.00 97.31 476 ASP A C 1
ATOM 3510 O O . ASP A 1 476 ? -9.529 -2.010 -5.438 1.00 97.31 476 ASP A O 1
ATOM 3514 N N . ILE A 1 477 ? -10.771 -2.802 -3.747 1.00 97.44 477 ILE A N 1
ATOM 3515 C CA . ILE A 1 477 ? -11.399 -3.906 -4.480 1.00 97.44 477 ILE A CA 1
ATOM 3516 C C . ILE A 1 477 ? -12.923 -3.739 -4.573 1.00 97.44 477 ILE A C 1
ATOM 3518 O O . ILE A 1 477 ? -13.624 -4.675 -4.961 1.00 97.44 477 ILE A O 1
ATOM 3522 N N . THR A 1 478 ? -13.458 -2.558 -4.255 1.00 96.19 478 THR A N 1
ATOM 3523 C CA . THR A 1 478 ? -14.896 -2.244 -4.243 1.00 96.19 478 THR A CA 1
ATOM 3524 C C . THR A 1 478 ? -15.556 -2.603 -5.569 1.00 96.19 478 THR A C 1
ATOM 3526 O O . THR A 1 478 ? -16.568 -3.307 -5.593 1.00 96.19 478 THR A O 1
ATOM 3529 N N . SER A 1 479 ? -14.938 -2.212 -6.687 1.00 94.25 479 SER A N 1
ATOM 3530 C CA . SER A 1 479 ? -15.444 -2.516 -8.033 1.00 94.25 479 SER A CA 1
ATOM 3531 C C . SER A 1 479 ? -15.350 -4.001 -8.419 1.00 94.25 479 SER A C 1
ATOM 3533 O O . SER A 1 479 ? -16.115 -4.459 -9.267 1.00 94.25 479 SER A O 1
ATOM 3535 N N . ILE A 1 480 ? -14.441 -4.763 -7.798 1.00 96.25 480 ILE A N 1
ATOM 3536 C CA . ILE A 1 480 ? -14.251 -6.201 -8.041 1.00 96.25 480 ILE A CA 1
ATOM 3537 C C . ILE A 1 480 ? -15.284 -7.018 -7.261 1.00 96.25 480 ILE A C 1
ATOM 3539 O O . ILE A 1 480 ? -15.852 -7.966 -7.805 1.00 96.25 480 ILE A O 1
ATOM 3543 N N . VAL A 1 481 ? -15.516 -6.664 -5.994 1.00 93.50 481 VAL A N 1
ATOM 3544 C CA . VAL A 1 481 ? -16.475 -7.355 -5.122 1.00 93.50 481 VAL A CA 1
ATOM 3545 C C . VAL A 1 481 ? -17.901 -7.043 -5.549 1.00 93.50 481 VAL A C 1
ATOM 3547 O O . VAL A 1 481 ? -18.683 -7.975 -5.719 1.00 93.50 481 VAL A O 1
ATOM 3550 N N . ASN A 1 482 ? -18.216 -5.754 -5.738 1.00 84.31 482 ASN A N 1
ATOM 3551 C CA . ASN A 1 482 ? -19.531 -5.248 -6.131 1.00 84.31 482 ASN A CA 1
ATOM 3552 C C . ASN A 1 482 ? -20.685 -6.008 -5.448 1.00 84.31 482 ASN A C 1
ATOM 3554 O O . ASN A 1 482 ? -21.474 -6.702 -6.090 1.00 84.31 482 ASN A O 1
ATOM 3558 N N . ASP A 1 483 ? -20.777 -5.875 -4.124 1.00 86.00 483 ASP A N 1
ATOM 3559 C CA . ASP A 1 483 ? -21.761 -6.568 -3.277 1.00 86.00 483 ASP A CA 1
ATOM 3560 C C . ASP A 1 483 ? -23.228 -6.147 -3.527 1.00 86.00 483 ASP A C 1
ATOM 3562 O O . ASP A 1 483 ? -24.144 -6.636 -2.862 1.00 86.00 483 ASP A O 1
ATOM 3566 N N . GLY A 1 484 ? -23.466 -5.242 -4.483 1.00 84.88 484 GLY A N 1
ATOM 3567 C CA . GLY A 1 484 ? -24.777 -4.689 -4.806 1.00 84.88 484 GLY A CA 1
ATOM 3568 C C . GLY A 1 484 ? -25.289 -3.670 -3.785 1.00 84.88 484 GLY A C 1
ATOM 3569 O O . GLY A 1 484 ? -26.437 -3.235 -3.888 1.00 84.88 484 GLY A O 1
ATOM 3570 N N . ILE A 1 485 ? -24.471 -3.274 -2.806 1.00 83.56 485 ILE A N 1
ATOM 3571 C CA . ILE A 1 485 ? -24.833 -2.323 -1.758 1.00 83.56 485 ILE A CA 1
ATOM 3572 C C . ILE A 1 485 ? -24.217 -0.963 -2.090 1.00 83.56 485 ILE A C 1
ATOM 3574 O O . ILE A 1 485 ? -23.021 -0.728 -1.936 1.00 83.56 485 ILE A O 1
ATOM 3578 N N . THR A 1 486 ? -25.058 -0.024 -2.528 1.00 85.69 486 THR A N 1
ATOM 3579 C CA . THR A 1 486 ? -24.617 1.340 -2.846 1.00 85.69 486 THR A CA 1
ATOM 3580 C C . THR A 1 486 ? -23.917 1.992 -1.654 1.00 85.69 486 THR A C 1
ATOM 3582 O O . THR A 1 486 ? -24.499 2.119 -0.579 1.00 85.69 486 THR A O 1
ATOM 3585 N N . GLY A 1 487 ? -22.681 2.444 -1.878 1.00 86.31 487 GLY A N 1
ATOM 3586 C CA . GLY A 1 487 ? -21.854 3.138 -0.892 1.00 86.31 487 GLY A CA 1
ATOM 3587 C C . GLY A 1 487 ? -20.950 2.231 -0.057 1.00 86.31 487 GLY A C 1
ATOM 3588 O O . GLY A 1 487 ? -20.100 2.764 0.654 1.00 86.31 487 GLY A O 1
ATOM 3589 N N . SER A 1 488 ? -21.107 0.901 -0.118 1.00 89.25 488 SER A N 1
ATOM 3590 C CA . SER A 1 488 ? -20.174 -0.011 0.550 1.00 89.25 488 SER A CA 1
ATOM 3591 C C . SER A 1 488 ? -18.786 0.109 -0.066 1.00 89.25 488 SER A C 1
ATOM 3593 O O . SER A 1 488 ? -18.657 0.369 -1.263 1.00 89.25 488 SER A O 1
ATOM 3595 N N . LYS A 1 489 ? -17.758 -0.102 0.755 1.00 94.00 489 LYS A N 1
ATOM 3596 C CA . LYS A 1 489 ? -16.355 -0.115 0.336 1.00 94.00 489 LYS A CA 1
ATOM 3597 C C . LYS A 1 489 ? -15.699 -1.420 0.724 1.00 94.00 489 LYS A C 1
ATOM 3599 O O . LYS A 1 489 ? -15.993 -1.972 1.788 1.00 94.00 489 LYS A O 1
ATOM 3604 N N . TRP A 1 490 ? -14.804 -1.889 -0.129 1.00 95.75 490 TRP A N 1
ATOM 3605 C CA . TRP A 1 490 ? -14.016 -3.086 0.098 1.00 95.75 490 TRP A CA 1
ATOM 3606 C C . TRP A 1 490 ? -12.555 -2.812 -0.210 1.00 95.75 490 TRP A C 1
ATOM 3608 O O . TRP A 1 490 ? -12.221 -2.362 -1.302 1.00 95.75 490 TRP A O 1
ATOM 3618 N N . PHE A 1 491 ? -11.694 -3.156 0.738 1.00 98.12 491 PHE A N 1
ATOM 3619 C CA . PHE A 1 491 ? -10.249 -3.083 0.580 1.00 98.12 491 PHE A CA 1
ATOM 3620 C C . PHE A 1 491 ? -9.640 -4.442 0.889 1.00 98.12 491 PHE A C 1
ATOM 3622 O O . PHE A 1 491 ? -10.170 -5.192 1.712 1.00 98.12 491 PHE A O 1
ATOM 3629 N N . LEU A 1 492 ? -8.527 -4.761 0.246 1.00 98.12 492 LEU A N 1
ATOM 3630 C CA . LEU A 1 492 ? -7.676 -5.883 0.622 1.00 98.12 492 LEU A CA 1
ATOM 3631 C C . LEU A 1 492 ? -6.383 -5.331 1.209 1.00 98.12 492 LEU A C 1
ATOM 3633 O O . LEU A 1 492 ? -5.889 -4.334 0.706 1.00 98.12 492 LEU A O 1
ATOM 3637 N N . VAL A 1 493 ? -5.873 -5.970 2.257 1.00 97.94 493 VAL A N 1
ATOM 3638 C CA . VAL A 1 493 ? -4.646 -5.588 2.965 1.00 97.94 493 VAL A CA 1
ATOM 3639 C C . VAL A 1 493 ? -3.767 -6.815 3.178 1.00 97.94 493 VAL A C 1
ATOM 3641 O O . VAL A 1 493 ? -4.287 -7.900 3.476 1.00 97.94 493 VAL A O 1
ATOM 3644 N N . ALA A 1 494 ? -2.452 -6.625 3.092 1.00 97.88 494 ALA A N 1
ATOM 3645 C CA . ALA A 1 494 ? -1.459 -7.549 3.613 1.00 97.88 494 ALA A CA 1
ATOM 3646 C C . ALA A 1 494 ? -1.005 -7.089 5.007 1.00 97.88 494 ALA A C 1
ATOM 3648 O O . ALA A 1 494 ? -0.705 -5.922 5.238 1.00 97.88 494 ALA A O 1
ATOM 3649 N N . ALA A 1 495 ? -1.017 -8.007 5.966 1.00 97.38 495 ALA A N 1
ATOM 3650 C CA . ALA A 1 495 ? -0.492 -7.773 7.303 1.00 97.38 495 ALA A CA 1
ATOM 3651 C C . ALA A 1 495 ? 0.776 -8.598 7.483 1.00 97.38 495 ALA A C 1
ATOM 3653 O O . ALA A 1 495 ? 0.730 -9.822 7.296 1.00 97.38 495 ALA A O 1
ATOM 3654 N N . GLN A 1 496 ? 1.855 -7.957 7.912 1.00 96.62 496 GLN A N 1
ATOM 3655 C CA . GLN A 1 496 ? 3.083 -8.624 8.306 1.00 96.62 496 GLN A CA 1
ATOM 3656 C C . GLN A 1 496 ? 3.074 -8.892 9.806 1.00 96.62 496 GLN A C 1
ATOM 3658 O O . GLN A 1 496 ? 2.520 -8.155 10.624 1.00 96.62 496 GLN A O 1
ATOM 3663 N N . ASN A 1 497 ? 3.668 -10.016 10.174 1.00 95.31 497 ASN A N 1
ATOM 3664 C CA . ASN A 1 497 ? 3.877 -10.379 11.560 1.00 95.31 497 ASN A CA 1
ATOM 3665 C C . ASN A 1 497 ? 5.287 -10.937 11.652 1.00 95.31 497 ASN A C 1
ATOM 3667 O O . ASN A 1 497 ? 5.488 -12.123 11.376 1.00 95.31 497 ASN A O 1
ATOM 3671 N N . HIS A 1 498 ? 6.241 -10.104 12.065 1.00 96.06 498 HIS A N 1
ATOM 3672 C CA . HIS A 1 498 ? 7.659 -10.467 12.131 1.00 96.06 498 HIS A CA 1
ATOM 3673 C C . HIS A 1 498 ? 7.991 -11.433 13.284 1.00 96.06 498 HIS A C 1
ATOM 3675 O O . HIS A 1 498 ? 9.138 -11.579 13.711 1.00 96.06 498 HIS A O 1
ATOM 3681 N N . ALA A 1 499 ? 6.999 -12.157 13.813 1.00 95.81 499 ALA A N 1
ATOM 3682 C CA . ALA A 1 499 ? 7.261 -13.352 14.596 1.00 95.81 499 ALA A CA 1
ATOM 3683 C C . ALA A 1 499 ? 7.843 -14.446 13.688 1.00 95.81 499 ALA A C 1
ATOM 3685 O O . ALA A 1 499 ? 7.201 -14.901 12.737 1.00 95.81 499 ALA A O 1
ATOM 3686 N N . ALA A 1 500 ? 9.039 -14.925 14.036 1.00 95.50 500 ALA A N 1
ATOM 3687 C CA . ALA A 1 500 ? 9.665 -16.050 13.353 1.00 95.50 500 ALA A CA 1
ATOM 3688 C C . ALA A 1 500 ? 8.720 -17.263 13.305 1.00 95.50 500 ALA A C 1
ATOM 3690 O O . ALA A 1 500 ? 8.150 -17.681 14.322 1.00 95.50 500 ALA A O 1
ATOM 3691 N N . ALA A 1 501 ? 8.580 -17.857 12.121 1.00 95.56 501 ALA A N 1
ATOM 3692 C CA . ALA A 1 501 ? 7.748 -19.034 11.944 1.00 95.56 501 ALA A CA 1
ATOM 3693 C C . ALA A 1 501 ? 8.292 -20.224 12.754 1.00 95.56 501 ALA A C 1
ATOM 3695 O O . ALA A 1 501 ? 9.498 -20.394 12.940 1.00 95.56 501 ALA A O 1
ATOM 3696 N N . THR A 1 502 ? 7.393 -21.096 13.216 1.00 92.94 502 THR A N 1
ATOM 3697 C CA . THR A 1 502 ? 7.747 -22.282 14.013 1.00 92.94 502 THR A CA 1
ATOM 3698 C C . THR A 1 502 ? 7.211 -23.569 13.381 1.00 92.94 502 THR A C 1
ATOM 3700 O O . THR A 1 502 ? 6.359 -23.550 12.493 1.00 92.94 502 THR A O 1
ATOM 3703 N N . GLY A 1 503 ? 7.729 -24.718 13.825 1.00 93.75 503 GLY A N 1
ATOM 3704 C CA . GLY A 1 503 ? 7.295 -26.035 13.352 1.00 93.75 503 GLY A CA 1
ATOM 3705 C C . GLY A 1 503 ? 7.979 -26.503 12.064 1.00 93.75 503 GLY A C 1
ATOM 3706 O O . GLY A 1 503 ? 8.978 -25.942 11.621 1.00 93.75 503 GLY A O 1
ATOM 3707 N N . ALA A 1 504 ? 7.452 -27.579 11.471 1.00 92.62 504 ALA A N 1
ATOM 3708 C CA . ALA A 1 504 ? 8.108 -28.299 10.373 1.00 92.62 504 ALA A CA 1
ATOM 3709 C C . ALA A 1 504 ? 8.323 -27.455 9.101 1.00 92.62 504 ALA A C 1
ATOM 3711 O O . ALA A 1 504 ? 9.271 -27.700 8.361 1.00 92.62 504 ALA A O 1
ATOM 3712 N N . ASN A 1 505 ? 7.477 -26.445 8.873 1.00 95.44 505 ASN A N 1
ATOM 3713 C CA . ASN A 1 505 ? 7.550 -25.570 7.702 1.00 95.44 505 ASN A CA 1
ATOM 3714 C C . ASN A 1 505 ? 8.260 -24.234 7.980 1.00 95.44 505 ASN A C 1
ATOM 3716 O O . ASN A 1 505 ? 8.293 -23.392 7.087 1.00 95.44 505 ASN A O 1
ATOM 3720 N N . ALA A 1 506 ? 8.844 -24.027 9.169 1.00 96.19 506 ALA A N 1
ATOM 3721 C CA . ALA A 1 506 ? 9.421 -22.741 9.580 1.00 96.19 506 ALA A CA 1
ATOM 3722 C C . ALA A 1 506 ? 10.380 -22.141 8.538 1.00 96.19 506 ALA A C 1
ATOM 3724 O O . ALA A 1 506 ? 10.252 -20.976 8.184 1.00 96.19 506 ALA A O 1
ATOM 3725 N N . ALA A 1 507 ? 11.271 -22.957 7.967 1.00 94.31 507 ALA A N 1
ATOM 3726 C CA . ALA A 1 507 ? 12.213 -22.502 6.944 1.00 94.31 507 ALA A CA 1
ATOM 3727 C C . ALA A 1 507 ? 11.536 -22.019 5.648 1.00 94.31 507 ALA A C 1
ATOM 3729 O O . ALA A 1 507 ? 12.088 -21.170 4.967 1.00 94.31 507 ALA A O 1
ATOM 3730 N N . THR A 1 508 ? 10.363 -22.556 5.295 1.00 96.19 508 THR A N 1
ATOM 3731 C CA . THR A 1 508 ? 9.589 -22.118 4.116 1.00 96.19 508 THR A CA 1
ATOM 3732 C C . THR A 1 508 ? 8.769 -20.870 4.413 1.00 96.19 508 THR A C 1
ATOM 3734 O O . THR A 1 508 ? 8.638 -20.012 3.549 1.00 96.19 508 THR A O 1
ATOM 3737 N N . LEU A 1 509 ? 8.194 -20.791 5.615 1.00 97.62 509 LEU A N 1
ATOM 3738 C CA . LEU A 1 509 ? 7.312 -19.696 6.009 1.00 97.62 509 LEU A CA 1
ATOM 3739 C C . LEU A 1 509 ? 8.095 -18.430 6.367 1.00 97.62 509 LEU A C 1
ATOM 3741 O O . LEU A 1 509 ? 7.619 -17.349 6.065 1.00 97.62 509 LEU A O 1
ATOM 3745 N N . VAL A 1 510 ? 9.300 -18.569 6.928 1.00 97.62 510 VAL A N 1
ATOM 3746 C CA . VAL A 1 510 ? 10.162 -17.480 7.419 1.00 97.62 510 VAL A CA 1
ATOM 3747 C C . VAL A 1 510 ? 9.550 -16.764 8.627 1.00 97.62 510 VAL A C 1
ATOM 3749 O O . VAL A 1 510 ? 10.016 -16.965 9.747 1.00 97.62 510 VAL A O 1
ATOM 3752 N N . GLU A 1 511 ? 8.470 -16.022 8.426 1.00 97.31 511 GLU A N 1
ATOM 3753 C CA . GLU A 1 511 ? 7.764 -15.213 9.429 1.00 97.31 511 GLU A CA 1
ATOM 3754 C C . GLU A 1 511 ? 6.245 -15.351 9.244 1.00 97.31 511 GLU A C 1
ATOM 3756 O O . GLU A 1 511 ? 5.787 -16.177 8.454 1.00 97.31 511 GLU A O 1
ATOM 3761 N N . GLY A 1 512 ? 5.446 -14.624 10.022 1.00 97.25 512 GLY A N 1
ATOM 3762 C CA . GLY A 1 512 ? 3.989 -14.633 9.940 1.00 97.25 512 GLY A CA 1
ATOM 3763 C C . GLY A 1 512 ? 3.420 -13.632 8.930 1.00 97.25 512 GLY A C 1
ATOM 3764 O O . GLY A 1 512 ? 4.133 -12.901 8.251 1.00 97.25 512 GLY A O 1
ATOM 3765 N N . GLY A 1 513 ? 2.090 -13.616 8.832 1.00 97.50 513 GLY A N 1
ATOM 3766 C CA . GLY A 1 513 ? 1.348 -12.644 8.031 1.00 97.50 513 GLY A CA 1
ATOM 3767 C C . GLY A 1 513 ? -0.084 -13.085 7.722 1.00 97.50 513 GLY A C 1
ATOM 3768 O O . GLY A 1 513 ? -0.487 -14.201 8.081 1.00 97.50 513 GLY A O 1
ATOM 3769 N N . GLN A 1 514 ? -0.872 -12.211 7.098 1.00 97.81 514 GLN A N 1
ATOM 3770 C CA . GLN A 1 514 ? -2.278 -12.469 6.778 1.00 97.81 514 GLN A CA 1
ATOM 3771 C C . GLN A 1 514 ? -2.782 -11.604 5.611 1.00 97.81 514 GLN A C 1
ATOM 3773 O O . GLN A 1 514 ? -2.420 -10.439 5.508 1.00 97.81 514 GLN A O 1
ATOM 3778 N N . PHE A 1 515 ? -3.678 -12.145 4.779 1.00 98.44 515 PHE A N 1
ATOM 3779 C CA . PHE A 1 515 ? -4.521 -11.343 3.884 1.00 98.44 515 PHE A CA 1
ATOM 3780 C C . PHE A 1 515 ? -5.850 -11.031 4.558 1.00 98.44 515 PHE A C 1
ATOM 3782 O O . PHE A 1 515 ? -6.521 -11.937 5.066 1.00 98.44 515 PHE A O 1
ATOM 3789 N N . ILE A 1 516 ? -6.254 -9.763 4.541 1.00 98.19 516 ILE A N 1
ATOM 3790 C CA . ILE A 1 516 ? -7.442 -9.287 5.252 1.00 98.19 516 ILE A CA 1
ATOM 3791 C C . ILE A 1 516 ? -8.313 -8.460 4.307 1.00 98.19 516 ILE A C 1
ATOM 3793 O O . ILE A 1 516 ? -7.868 -7.446 3.778 1.00 98.19 516 ILE A O 1
ATOM 3797 N N . ALA A 1 517 ? -9.572 -8.863 4.125 1.00 97.25 517 ALA A N 1
ATOM 3798 C CA . ALA A 1 517 ? -10.576 -8.026 3.477 1.00 97.25 517 ALA A CA 1
ATOM 3799 C C . ALA A 1 517 ? -11.205 -7.082 4.507 1.00 97.25 517 ALA A C 1
ATOM 3801 O O . ALA A 1 517 ? -11.820 -7.530 5.481 1.00 97.25 517 ALA A O 1
ATOM 3802 N N . LEU A 1 518 ? -11.069 -5.780 4.284 1.00 95.88 518 LEU A N 1
ATOM 3803 C CA . LEU A 1 518 ? -11.727 -4.735 5.055 1.00 95.88 518 LEU A CA 1
ATOM 3804 C C . LEU A 1 518 ? -13.011 -4.328 4.343 1.00 95.88 518 LEU A C 1
ATOM 3806 O O . LEU A 1 518 ? -13.025 -4.146 3.127 1.00 95.88 518 LEU A O 1
ATOM 3810 N N . ASN A 1 519 ? -14.082 -4.147 5.105 1.00 92.25 519 ASN A N 1
ATOM 3811 C CA . ASN A 1 519 ? -15.351 -3.688 4.567 1.00 92.25 519 ASN A CA 1
ATOM 3812 C C . ASN A 1 519 ? -15.904 -2.534 5.377 1.00 92.25 519 ASN A C 1
ATOM 3814 O O . ASN A 1 519 ? -16.059 -2.659 6.593 1.00 92.25 519 ASN A O 1
ATOM 3818 N N . TYR A 1 520 ? -16.273 -1.469 4.676 1.00 91.25 520 TYR A N 1
ATOM 3819 C CA . TYR A 1 520 ? -17.247 -0.509 5.159 1.00 91.25 520 TYR A CA 1
ATOM 3820 C C . TYR A 1 520 ? -18.599 -0.848 4.547 1.00 91.25 520 TYR A C 1
ATOM 3822 O O . TYR A 1 520 ? -18.762 -0.812 3.326 1.00 91.25 520 TYR A O 1
ATOM 3830 N N . LYS A 1 521 ? -19.582 -1.167 5.384 1.00 85.19 521 LYS A N 1
ATOM 3831 C CA . LYS A 1 521 ? -20.924 -1.488 4.909 1.00 85.19 521 LYS A CA 1
ATOM 3832 C C . LYS A 1 521 ? -21.810 -0.253 4.946 1.00 85.19 521 LYS A C 1
ATOM 3834 O O . LYS A 1 521 ? -22.166 0.226 6.024 1.00 85.19 521 LYS A O 1
ATOM 3839 N N . ALA A 1 522 ? -22.200 0.237 3.771 1.00 71.38 522 ALA A N 1
ATOM 3840 C CA . ALA A 1 522 ? -23.157 1.332 3.680 1.00 71.38 522 ALA A CA 1
ATOM 3841 C C . ALA A 1 522 ? -24.579 0.873 4.034 1.00 71.38 522 ALA A C 1
ATOM 3843 O O . ALA A 1 522 ? -24.896 -0.318 4.019 1.00 71.38 522 ALA A O 1
ATOM 3844 N N . ASN A 1 523 ? -25.445 1.849 4.327 1.00 66.31 523 ASN A N 1
ATOM 3845 C CA . ASN A 1 523 ? -26.795 1.695 4.891 1.00 66.31 523 ASN A CA 1
ATOM 3846 C C . ASN A 1 523 ? -26.825 1.449 6.404 1.00 66.31 523 ASN A C 1
ATOM 3848 O O . ASN A 1 523 ? -27.449 0.502 6.885 1.00 66.31 523 ASN A O 1
ATOM 3852 N N . SER A 1 524 ? -26.209 2.353 7.169 1.00 67.25 524 SER A N 1
ATOM 3853 C CA . SER A 1 524 ? -26.470 2.474 8.603 1.00 67.25 524 SER A CA 1
ATOM 3854 C C . SER A 1 524 ? -27.955 2.788 8.830 1.00 67.25 524 SER A C 1
ATOM 3856 O O . SER A 1 524 ? -28.398 3.922 8.642 1.00 67.25 524 SER A O 1
ATOM 3858 N N . ALA A 1 525 ? -28.747 1.783 9.197 1.00 64.81 525 ALA A N 1
ATOM 3859 C CA . ALA A 1 525 ? -30.182 1.940 9.401 1.00 64.81 525 ALA A CA 1
ATOM 3860 C C . ALA A 1 525 ? -30.504 2.035 10.895 1.00 64.81 525 ALA A C 1
ATOM 3862 O O . ALA A 1 525 ? -30.060 1.208 11.691 1.00 64.81 525 ALA A O 1
ATOM 3863 N N . SER A 1 526 ? -31.323 3.028 11.245 1.00 72.06 526 SER A N 1
ATOM 3864 C CA . SER A 1 526 ? -32.018 3.121 12.529 1.00 72.06 526 SER A CA 1
ATOM 3865 C C . SER A 1 526 ? -33.516 3.135 12.245 1.00 72.06 526 SER A C 1
ATOM 3867 O O . SER A 1 526 ? -34.023 4.080 11.641 1.00 72.06 526 SER A O 1
ATOM 3869 N N . GLY A 1 527 ? -34.237 2.093 12.654 1.00 73.69 527 GLY A N 1
ATOM 3870 C CA . GLY A 1 527 ? -35.674 1.973 12.391 1.00 73.69 527 GLY A CA 1
ATOM 3871 C C . GLY A 1 527 ? -36.432 1.377 13.565 1.00 73.69 527 GLY A C 1
ATOM 3872 O O . GLY A 1 527 ? -35.895 0.538 14.281 1.00 73.69 527 GLY A O 1
ATOM 3873 N N . ILE A 1 528 ? -37.683 1.796 13.760 1.00 81.31 528 ILE A N 1
ATOM 3874 C CA . ILE A 1 528 ? -38.587 1.209 14.756 1.00 81.31 528 ILE A CA 1
ATOM 3875 C C . ILE A 1 528 ? -39.671 0.430 14.016 1.00 81.31 528 ILE A C 1
ATOM 3877 O O . ILE A 1 528 ? -40.442 1.004 13.250 1.00 81.31 528 ILE A O 1
ATOM 3881 N N . VAL A 1 529 ? -39.755 -0.873 14.274 1.00 76.06 529 VAL A N 1
ATOM 3882 C CA . VAL A 1 529 ? -40.881 -1.711 13.852 1.00 76.06 529 VAL A CA 1
ATOM 3883 C C . VAL A 1 529 ? -41.562 -2.217 15.112 1.00 76.06 529 VAL A C 1
ATOM 3885 O O . VAL A 1 529 ? -40.980 -2.980 15.883 1.00 76.06 529 VAL A O 1
ATOM 3888 N N . SER A 1 530 ? -42.810 -1.801 15.334 1.00 83.56 530 SER A N 1
ATOM 3889 C CA . SER A 1 530 ? -43.542 -2.029 16.589 1.00 83.56 530 SER A CA 1
ATOM 3890 C C . SER A 1 530 ? -42.774 -1.493 17.811 1.00 83.56 530 SER A C 1
ATOM 3892 O O . SER A 1 530 ? -42.554 -0.291 17.896 1.00 83.56 530 SER A O 1
ATOM 3894 N N . ASN A 1 531 ? -42.350 -2.361 18.736 1.00 85.31 531 ASN A N 1
ATOM 3895 C CA . ASN A 1 531 ? -41.566 -2.008 19.923 1.00 85.31 531 ASN A CA 1
ATOM 3896 C C . ASN A 1 531 ? -40.062 -2.350 19.798 1.00 85.31 531 ASN A C 1
ATOM 3898 O O . ASN A 1 531 ? -39.342 -2.346 20.799 1.00 85.31 531 ASN A O 1
ATOM 3902 N N . LEU A 1 532 ? -39.590 -2.698 18.595 1.00 89.19 532 LEU A N 1
ATOM 3903 C CA . LEU A 1 532 ? -38.192 -3.040 18.332 1.00 89.19 532 LEU A CA 1
ATOM 3904 C C . LEU A 1 532 ? -37.525 -1.942 17.506 1.00 89.19 532 LEU A C 1
ATOM 3906 O O . LEU A 1 532 ? -37.898 -1.704 16.358 1.00 89.19 532 LEU A O 1
ATOM 3910 N N . MET A 1 533 ? -36.513 -1.310 18.086 1.00 91.38 533 MET A N 1
ATOM 3911 C CA . MET A 1 533 ? -35.579 -0.444 17.383 1.00 91.38 533 MET A CA 1
ATOM 3912 C C . MET A 1 533 ? -34.424 -1.293 16.844 1.00 91.38 533 MET A C 1
ATOM 3914 O O . MET A 1 533 ? -33.762 -1.978 17.612 1.00 91.38 533 MET A O 1
ATOM 3918 N N . THR A 1 534 ? -34.168 -1.270 15.543 1.00 90.31 534 THR A N 1
ATOM 3919 C CA . THR A 1 534 ? -33.026 -1.970 14.935 1.00 90.31 534 THR A CA 1
ATOM 3920 C C . THR A 1 534 ? -31.953 -0.958 14.570 1.00 90.31 534 THR A C 1
ATOM 3922 O O . THR A 1 534 ? -32.267 0.032 13.908 1.00 90.31 534 THR A O 1
ATOM 3925 N N . LEU A 1 535 ? -30.722 -1.210 15.016 1.00 88.75 535 LEU A N 1
ATOM 3926 C CA . LEU A 1 535 ? -29.516 -0.503 14.600 1.00 88.75 535 LEU A CA 1
ATOM 3927 C C . LEU A 1 535 ? -28.625 -1.477 13.833 1.00 88.75 535 LEU A C 1
ATOM 3929 O O . LEU A 1 535 ? -28.180 -2.483 14.392 1.00 88.75 535 LEU A O 1
ATOM 3933 N N . ASP A 1 536 ? -28.366 -1.160 12.572 1.00 84.75 536 ASP A N 1
ATOM 3934 C CA . ASP A 1 536 ? -27.554 -1.986 11.682 1.00 84.75 536 ASP A CA 1
ATOM 3935 C C . ASP A 1 536 ? -26.369 -1.197 11.129 1.00 84.75 536 ASP A C 1
ATOM 3937 O O . ASP A 1 536 ? -26.506 -0.006 10.852 1.00 84.75 536 ASP A O 1
ATOM 3941 N N . ASN A 1 537 ? -25.225 -1.861 10.950 1.00 81.50 537 ASN A N 1
ATOM 3942 C CA . ASN A 1 537 ? -24.032 -1.334 10.267 1.00 81.50 537 ASN A CA 1
ATOM 3943 C C . ASN A 1 537 ? -23.631 0.095 10.689 1.00 81.50 537 ASN A C 1
ATOM 3945 O O . ASN A 1 537 ? -23.453 0.984 9.860 1.00 81.50 537 ASN A O 1
ATOM 3949 N N . GLY A 1 538 ? -23.551 0.351 11.996 1.00 82.81 538 GLY A N 1
ATOM 3950 C CA . GLY A 1 538 ? -23.236 1.675 12.547 1.00 82.81 538 GLY A CA 1
ATOM 3951 C C . GLY A 1 538 ? -24.437 2.619 12.684 1.00 82.81 538 GLY A C 1
ATOM 3952 O O . GLY A 1 538 ? -24.254 3.803 12.976 1.00 82.81 538 GLY A O 1
ATOM 3953 N N . GLY A 1 539 ? -25.666 2.115 12.527 1.00 87.25 539 GLY A N 1
ATOM 3954 C CA . GLY A 1 539 ? -26.905 2.849 12.797 1.00 87.25 539 GLY A CA 1
ATOM 3955 C C . GLY A 1 539 ? -26.845 3.564 14.147 1.00 87.25 539 GLY A C 1
ATOM 3956 O O . GLY A 1 539 ? -26.483 2.966 15.161 1.00 87.25 539 GLY A O 1
ATOM 3957 N N . THR A 1 540 ? -27.140 4.865 14.155 1.00 88.19 540 THR A N 1
ATOM 3958 C CA . THR A 1 540 ? -26.908 5.734 15.317 1.00 88.19 540 THR A CA 1
ATOM 3959 C C . THR A 1 540 ? -28.213 6.174 15.975 1.00 88.19 540 THR A C 1
ATOM 3961 O O . THR A 1 540 ? -29.175 6.549 15.302 1.00 88.19 540 THR A O 1
ATOM 3964 N N . ILE A 1 541 ? -28.215 6.192 17.307 1.00 89.56 541 ILE A N 1
ATOM 3965 C CA . ILE A 1 541 ? -29.173 6.906 18.152 1.00 89.56 541 ILE A CA 1
ATOM 3966 C C . ILE A 1 541 ? -28.451 8.102 18.765 1.00 89.56 541 ILE A C 1
ATOM 3968 O O . ILE A 1 541 ? -27.467 7.928 19.486 1.00 89.56 541 ILE A O 1
ATOM 3972 N N . VAL A 1 542 ? -28.969 9.308 18.534 1.00 89.06 542 VAL A N 1
ATOM 3973 C CA . VAL A 1 542 ? -28.530 10.516 19.243 1.00 89.06 542 VAL A CA 1
ATOM 3974 C C . VAL A 1 542 ? -29.522 10.806 20.365 1.00 89.06 542 VAL A C 1
ATOM 3976 O O . VAL A 1 542 ? -30.683 11.108 20.102 1.00 89.06 542 VAL A O 1
ATOM 3979 N N . ALA A 1 543 ? -29.082 10.703 21.620 1.00 88.50 543 ALA A N 1
ATOM 3980 C CA . ALA A 1 543 ? -29.942 10.885 22.788 1.00 88.50 543 ALA A CA 1
ATOM 3981 C C . ALA A 1 543 ? -29.424 11.986 23.722 1.00 88.50 543 ALA A C 1
ATOM 3983 O O . ALA A 1 543 ? -28.265 11.995 24.139 1.00 88.50 543 ALA A O 1
ATOM 3984 N N . SER A 1 544 ? -30.311 12.906 24.101 1.00 92.19 544 SER A N 1
ATOM 3985 C CA . SER A 1 544 ? -30.006 14.024 25.001 1.00 92.19 544 SER A CA 1
ATOM 3986 C C . SER A 1 544 ? -30.841 13.950 26.283 1.00 92.19 544 SER A C 1
ATOM 3988 O O . SER A 1 544 ? -31.579 14.863 26.632 1.00 92.19 544 SER A O 1
ATOM 3990 N N . GLY A 1 545 ? -30.756 12.814 26.980 1.00 89.88 545 GLY A N 1
ATOM 3991 C CA . GLY A 1 545 ? -31.342 12.633 28.313 1.00 89.88 545 GLY A CA 1
ATOM 3992 C C . GLY A 1 545 ? -32.705 11.938 28.354 1.00 89.88 545 GLY A C 1
ATOM 3993 O O . GLY A 1 545 ? -33.175 11.569 29.427 1.00 89.88 545 GLY A O 1
ATOM 3994 N N . ALA A 1 546 ? -33.337 11.717 27.200 1.00 89.81 546 ALA A N 1
ATOM 3995 C CA . ALA A 1 546 ? -34.577 10.951 27.110 1.00 89.81 546 ALA A CA 1
ATOM 3996 C C . ALA A 1 546 ? -34.317 9.451 27.327 1.00 89.81 546 ALA A C 1
ATOM 3998 O O . ALA A 1 546 ? -33.416 8.888 26.711 1.00 89.81 546 ALA A O 1
ATOM 3999 N N . ALA A 1 547 ? -35.122 8.798 28.168 1.00 92.50 547 ALA A N 1
ATOM 4000 C CA . ALA A 1 547 ? -35.041 7.352 28.369 1.00 92.50 547 ALA A CA 1
ATOM 4001 C C . ALA A 1 547 ? -35.515 6.582 27.123 1.00 92.50 547 ALA A C 1
ATOM 4003 O O . ALA A 1 547 ? -36.525 6.928 26.511 1.00 92.50 547 ALA A O 1
ATOM 4004 N N . ILE A 1 548 ? -34.811 5.503 26.783 1.00 91.44 548 ILE A N 1
ATOM 4005 C CA . ILE A 1 548 ? -35.136 4.593 25.684 1.00 91.44 548 ILE A CA 1
ATOM 4006 C C . ILE A 1 548 ? -35.767 3.334 26.281 1.00 91.44 548 ILE A C 1
ATOM 4008 O O . ILE A 1 548 ? -35.106 2.531 26.941 1.00 91.44 548 ILE A O 1
ATOM 4012 N N . THR A 1 549 ? -37.065 3.162 26.055 1.00 92.81 549 THR A N 1
ATOM 4013 C CA . THR A 1 549 ? -37.844 2.029 26.583 1.00 92.81 549 THR A CA 1
ATOM 4014 C C . THR A 1 549 ? -38.063 0.909 25.565 1.00 92.81 549 THR A C 1
ATOM 4016 O O . THR A 1 549 ? -38.517 -0.171 25.936 1.00 92.81 549 THR A O 1
ATOM 4019 N N . HIS A 1 550 ? -37.738 1.152 24.294 1.00 92.31 550 HIS A N 1
ATOM 4020 C CA . HIS A 1 550 ? -37.845 0.168 23.219 1.00 92.31 550 HIS A CA 1
ATOM 4021 C C . HIS A 1 550 ? -36.784 -0.920 23.371 1.00 92.31 550 HIS A C 1
ATOM 4023 O O . HIS A 1 550 ? -35.659 -0.641 23.794 1.00 92.31 550 HIS A O 1
ATOM 4029 N N . ASN A 1 551 ? -37.119 -2.144 22.961 1.00 94.31 551 ASN A N 1
ATOM 4030 C CA . ASN A 1 551 ? -36.097 -3.164 22.757 1.00 94.31 551 ASN A CA 1
ATOM 4031 C C . ASN A 1 551 ? -35.195 -2.729 21.598 1.00 94.31 551 ASN A C 1
ATOM 4033 O O . ASN A 1 551 ? -35.683 -2.130 20.638 1.00 94.31 551 ASN A O 1
ATOM 4037 N N . VAL A 1 552 ? -33.905 -3.045 21.673 1.00 94.62 552 VAL A N 1
ATOM 4038 C CA . VAL A 1 552 ? -32.931 -2.713 20.631 1.00 94.62 552 VAL A CA 1
ATOM 4039 C C . VAL A 1 552 ? -32.332 -3.992 20.048 1.00 94.62 552 VAL A C 1
ATOM 4041 O O . VAL A 1 552 ? -31.786 -4.817 20.777 1.00 94.62 552 VAL A O 1
ATOM 4044 N N . ALA A 1 553 ? -32.411 -4.156 18.732 1.00 93.75 553 ALA A N 1
ATOM 4045 C CA . ALA A 1 553 ? -31.657 -5.158 17.990 1.00 93.75 553 ALA A CA 1
ATOM 4046 C C . ALA A 1 553 ? -30.421 -4.502 17.370 1.00 93.75 553 ALA A C 1
ATOM 4048 O O . ALA A 1 553 ? -30.545 -3.565 16.587 1.00 93.75 553 ALA A O 1
ATOM 4049 N N . LEU A 1 554 ? -29.238 -5.001 17.715 1.00 91.88 554 LEU A N 1
ATOM 4050 C CA . LEU A 1 554 ? -27.973 -4.656 17.078 1.00 91.88 554 LEU A CA 1
ATOM 4051 C C . LEU A 1 554 ? -27.675 -5.737 16.043 1.00 91.88 554 LEU A C 1
ATOM 4053 O O . LEU A 1 554 ? -27.551 -6.913 16.392 1.00 91.88 554 LEU A O 1
ATOM 4057 N N . THR A 1 555 ? -27.581 -5.372 14.772 1.00 87.25 555 THR A N 1
ATOM 4058 C CA . THR A 1 555 ? -27.299 -6.309 13.673 1.00 87.25 555 THR A CA 1
ATOM 4059 C C . THR A 1 555 ? -26.059 -5.874 12.898 1.00 87.25 555 THR A C 1
ATOM 4061 O O . THR A 1 555 ? -25.505 -4.806 13.166 1.00 87.25 555 THR A O 1
ATOM 4064 N N . GLY A 1 556 ? -25.570 -6.729 11.993 1.00 80.88 556 GLY A N 1
ATOM 4065 C CA . GLY A 1 556 ? -24.401 -6.417 11.167 1.00 80.88 556 GLY A CA 1
ATOM 4066 C C . GLY A 1 556 ? -23.180 -6.064 12.019 1.00 80.88 556 GLY A C 1
ATOM 4067 O O . GLY A 1 556 ? -22.839 -6.807 12.945 1.00 80.88 556 GLY A O 1
ATOM 4068 N N . THR A 1 557 ? -22.561 -4.909 11.752 1.00 79.62 557 THR A N 1
ATOM 4069 C CA . THR A 1 557 ? -21.428 -4.393 12.550 1.00 79.62 557 THR A CA 1
ATOM 4070 C C . THR A 1 557 ? -21.839 -3.700 13.858 1.00 79.62 557 THR A C 1
ATOM 4072 O O . THR A 1 557 ? -20.994 -3.148 14.568 1.00 79.62 557 THR A O 1
ATOM 4075 N N . GLY A 1 558 ? -23.129 -3.699 14.201 1.00 87.81 558 GLY A N 1
ATOM 4076 C CA . GLY A 1 558 ? -23.660 -3.108 15.425 1.00 87.81 558 GLY A CA 1
ATOM 4077 C C . GLY A 1 558 ? -24.232 -1.703 15.275 1.00 87.81 558 GLY A C 1
ATOM 4078 O O . GLY A 1 558 ? -24.434 -1.206 14.170 1.00 87.81 558 GLY A O 1
ATOM 4079 N N . GLY A 1 559 ? -24.494 -1.064 16.416 1.00 89.69 559 GLY A N 1
ATOM 4080 C CA . GLY A 1 559 ? -25.142 0.246 16.497 1.00 89.69 559 GLY A CA 1
ATOM 4081 C C . GLY A 1 559 ? -24.477 1.199 17.485 1.00 89.69 559 GLY A C 1
ATOM 4082 O O . GLY A 1 559 ? -23.827 0.779 18.446 1.00 89.69 559 GLY A O 1
ATOM 4083 N N . VAL A 1 560 ? -24.660 2.496 17.245 1.00 92.00 560 VAL A N 1
ATOM 4084 C CA . VAL A 1 560 ? -24.060 3.589 18.015 1.00 92.00 560 VAL A CA 1
ATOM 4085 C C . VAL A 1 560 ? -25.100 4.247 18.911 1.00 92.00 560 VAL A C 1
ATOM 4087 O O . VAL A 1 560 ? -26.139 4.716 18.457 1.00 92.00 560 VAL A O 1
ATOM 4090 N N . PHE A 1 561 ? -24.780 4.364 20.192 1.00 94.06 561 PHE A N 1
ATOM 4091 C CA . PHE A 1 561 ? -25.484 5.205 21.147 1.00 94.06 561 PHE A CA 1
ATOM 4092 C C . PHE A 1 561 ? -24.640 6.451 21.409 1.00 94.06 561 PHE A C 1
ATOM 4094 O O . PHE A 1 561 ? -23.702 6.425 22.211 1.00 94.06 561 PHE A O 1
ATOM 4101 N N . ASN A 1 562 ? -24.978 7.549 20.738 1.00 92.38 562 ASN A N 1
ATOM 4102 C CA . ASN A 1 562 ? -24.365 8.854 20.936 1.00 92.38 562 ASN A CA 1
ATOM 4103 C C . ASN A 1 562 ? -25.183 9.657 21.958 1.00 92.38 562 ASN A C 1
ATOM 4105 O O . ASN A 1 562 ? -26.212 10.251 21.632 1.00 92.38 562 ASN A O 1
ATOM 4109 N N . THR A 1 563 ? -24.753 9.650 23.219 1.00 94.62 563 THR A N 1
ATOM 4110 C CA . THR A 1 563 ? -25.473 10.339 24.299 1.00 94.62 563 THR A CA 1
ATOM 4111 C C . THR A 1 563 ? -24.793 11.652 24.672 1.00 94.62 563 THR A C 1
ATOM 4113 O O . THR A 1 563 ? -23.612 11.633 25.015 1.00 94.62 563 THR A O 1
ATOM 4116 N N . THR A 1 564 ? -25.524 12.765 24.723 1.00 94.38 564 THR A N 1
ATOM 4117 C CA . THR A 1 564 ? -25.004 14.074 25.186 1.00 94.38 564 THR A CA 1
ATOM 4118 C C . THR A 1 564 ? -25.421 14.426 26.616 1.00 94.38 564 THR A C 1
ATOM 4120 O O . THR A 1 564 ? -24.809 15.283 27.245 1.00 94.38 564 THR A O 1
ATOM 4123 N N . ALA A 1 565 ? -26.412 13.722 27.169 1.00 94.50 565 ALA A N 1
ATOM 4124 C CA . ALA A 1 565 ? -26.840 13.817 28.565 1.00 94.50 565 ALA A CA 1
ATOM 4125 C C . ALA A 1 565 ? -27.166 12.422 29.131 1.00 94.50 565 ALA A C 1
ATOM 4127 O O . ALA A 1 565 ? -27.140 11.425 28.405 1.00 94.50 565 ALA A O 1
ATOM 4128 N N . ALA A 1 566 ? -27.439 12.335 30.437 1.00 96.88 566 ALA A N 1
ATOM 4129 C CA . ALA A 1 566 ? -27.711 11.070 31.121 1.00 96.88 566 ALA A CA 1
ATOM 4130 C C . ALA A 1 566 ? -28.967 10.377 30.563 1.00 96.88 566 ALA A C 1
ATOM 4132 O O . ALA A 1 566 ? -30.078 10.849 30.761 1.00 96.88 566 ALA A O 1
ATOM 4133 N N . THR A 1 567 ? -28.774 9.248 29.888 1.00 96.31 567 THR A N 1
ATOM 4134 C CA . THR A 1 567 ? -29.790 8.497 29.143 1.00 96.31 567 THR A CA 1
ATOM 4135 C C . THR A 1 567 ? -29.845 7.066 29.670 1.00 96.31 567 THR A C 1
ATOM 4137 O O . THR A 1 567 ? -28.804 6.424 29.807 1.00 96.31 567 THR A O 1
ATOM 4140 N N . SER A 1 568 ? -31.034 6.540 29.964 1.00 95.81 568 SER A N 1
ATOM 4141 C CA . SER A 1 568 ? -31.219 5.131 30.336 1.00 95.81 568 SER A CA 1
ATOM 4142 C C . SER A 1 568 ? -31.833 4.325 29.193 1.00 95.81 568 SER A C 1
ATOM 4144 O O . SER A 1 568 ? -32.677 4.834 28.462 1.00 95.81 568 SER A O 1
ATOM 4146 N N . VAL A 1 569 ? -31.424 3.062 29.055 1.00 95.31 569 VAL A N 1
ATOM 4147 C CA . VAL A 1 569 ? -32.050 2.079 28.161 1.00 95.31 569 VAL A CA 1
ATOM 4148 C C . VAL A 1 569 ? -32.592 0.944 29.017 1.00 95.31 569 VAL A C 1
ATOM 4150 O O . VAL A 1 569 ? -31.821 0.184 29.611 1.00 95.31 569 VAL A O 1
ATOM 4153 N N . SER A 1 570 ? -33.917 0.866 29.120 1.00 93.94 570 SER A N 1
ATOM 4154 C CA . SER A 1 570 ? -34.607 -0.162 29.907 1.00 93.94 570 SER A CA 1
ATOM 4155 C C . SER A 1 570 ? -35.125 -1.326 29.068 1.00 93.94 570 SER A C 1
ATOM 4157 O O . SER A 1 570 ? -35.373 -2.397 29.621 1.00 93.94 570 SER A O 1
ATOM 4159 N N . GLY A 1 571 ? -35.261 -1.143 27.752 1.00 92.69 571 GLY A N 1
ATOM 4160 C CA . GLY A 1 571 ? -35.554 -2.241 26.835 1.00 92.69 571 GLY A CA 1
ATOM 4161 C C . GLY A 1 571 ? -34.402 -3.243 26.754 1.00 92.69 571 GLY A C 1
ATOM 4162 O O . GLY A 1 571 ? -33.249 -2.920 27.051 1.00 92.69 571 GLY A O 1
ATOM 4163 N N . ALA A 1 572 ? -34.714 -4.478 26.363 1.00 93.62 572 ALA A N 1
ATOM 4164 C CA . ALA A 1 572 ? -33.693 -5.497 26.144 1.00 93.62 572 ALA A CA 1
ATOM 4165 C C . ALA A 1 572 ? -32.863 -5.154 24.900 1.00 93.62 572 ALA A C 1
ATOM 4167 O O . ALA A 1 572 ? -33.424 -4.749 23.881 1.00 93.62 572 ALA A O 1
ATOM 4168 N N . ILE A 1 573 ? -31.545 -5.349 24.970 1.00 94.81 573 ILE A N 1
ATOM 4169 C CA . ILE A 1 573 ? -30.639 -5.182 23.828 1.00 94.81 573 ILE A CA 1
ATOM 4170 C C . ILE A 1 573 ? -30.148 -6.563 23.397 1.00 94.81 573 ILE A C 1
ATOM 4172 O O . ILE A 1 573 ? -29.563 -7.290 24.200 1.00 94.81 573 ILE A O 1
ATOM 4176 N N . GLY A 1 574 ? -30.376 -6.943 22.146 1.00 93.31 574 GLY A N 1
ATOM 4177 C CA . GLY A 1 574 ? -29.982 -8.245 21.600 1.00 93.31 574 GLY A CA 1
ATOM 4178 C C . GLY A 1 574 ? -29.488 -8.146 20.162 1.00 93.31 574 GLY A C 1
ATOM 4179 O O . GLY A 1 574 ? -29.375 -7.054 19.617 1.00 93.31 574 GLY A O 1
ATOM 4180 N N . GLY A 1 575 ? -29.217 -9.293 19.544 1.00 91.12 575 GLY A N 1
ATOM 4181 C CA . GLY A 1 575 ? -28.785 -9.383 18.147 1.00 91.12 575 GLY A CA 1
ATOM 4182 C C . GLY A 1 575 ? -27.306 -9.724 17.980 1.00 91.12 575 GLY A C 1
ATOM 4183 O O . GLY A 1 575 ? -26.578 -9.963 18.942 1.00 91.12 575 GLY A O 1
ATOM 4184 N N . SER A 1 576 ? -26.870 -9.828 16.731 1.00 85.88 576 SER A N 1
ATOM 4185 C CA . SER A 1 576 ? -25.510 -10.244 16.406 1.00 85.88 576 SER A CA 1
ATOM 4186 C C . SER A 1 576 ? -24.498 -9.094 16.507 1.00 85.88 576 SER A C 1
ATOM 4188 O O . SER A 1 576 ? -23.356 -9.327 16.873 1.00 85.88 576 SER A O 1
ATOM 4190 N N . GLY A 1 577 ? -24.895 -7.849 16.255 1.00 87.19 577 GLY A N 1
ATOM 4191 C CA . GLY A 1 577 ? -23.997 -6.693 16.229 1.00 87.19 577 GLY A CA 1
ATOM 4192 C C . GLY A 1 577 ? -23.461 -6.255 17.601 1.00 87.19 577 GLY A C 1
ATOM 4193 O O . GLY A 1 577 ? -23.928 -6.695 18.653 1.00 87.19 577 GLY A O 1
ATOM 4194 N N . GLY A 1 578 ? -22.455 -5.374 17.583 1.00 90.12 578 GLY A N 1
ATOM 4195 C CA . GLY A 1 578 ? -21.858 -4.766 18.779 1.00 90.12 578 GLY A CA 1
ATOM 4196 C C . GLY A 1 578 ? -22.500 -3.441 19.197 1.00 90.12 578 GLY A C 1
ATOM 4197 O O . GLY A 1 578 ? -23.262 -2.832 18.445 1.00 90.12 578 GLY A O 1
ATOM 4198 N N . LEU A 1 579 ? -22.169 -2.974 20.402 1.00 94.12 579 LEU A N 1
ATOM 4199 C CA . LEU A 1 579 ? -22.619 -1.686 20.934 1.00 94.12 579 LEU A CA 1
ATOM 4200 C C . LEU A 1 579 ? -21.462 -0.693 20.948 1.00 94.12 579 LEU A C 1
ATOM 4202 O O . LEU A 1 579 ? -20.450 -0.934 21.600 1.00 94.12 579 LEU A O 1
ATOM 4206 N N . TRP A 1 580 ? -21.655 0.464 20.322 1.00 93.25 580 TRP A N 1
ATOM 4207 C CA . TRP A 1 580 ? -20.723 1.586 20.375 1.00 93.25 580 TRP A CA 1
ATOM 4208 C C . TRP A 1 580 ? -21.304 2.703 21.239 1.00 93.25 580 TRP A C 1
ATOM 4210 O O . TRP A 1 580 ? -22.324 3.299 20.905 1.00 93.25 580 TRP A O 1
ATOM 4220 N N . LYS A 1 581 ? -20.670 2.998 22.372 1.00 94.94 581 LYS A N 1
ATOM 4221 C CA . LYS A 1 581 ? -21.008 4.134 23.227 1.00 94.94 581 LYS A CA 1
ATOM 4222 C C . LYS A 1 581 ? -20.126 5.323 22.858 1.00 94.94 581 LYS A C 1
ATOM 4224 O O . LYS A 1 581 ? -18.926 5.318 23.127 1.00 94.94 581 LYS A O 1
ATOM 4229 N N . ASN A 1 582 ? -20.764 6.366 22.336 1.00 92.12 582 ASN A N 1
ATOM 4230 C CA . ASN A 1 582 ? -20.144 7.643 21.996 1.00 92.12 582 ASN A CA 1
ATOM 4231 C C . ASN A 1 582 ? -20.901 8.813 22.672 1.00 92.12 582 ASN A C 1
ATOM 4233 O O . ASN A 1 582 ? -21.907 8.615 23.369 1.00 92.12 582 ASN A O 1
ATOM 4237 N N . GLY A 1 583 ? -20.402 10.036 22.523 1.00 93.06 583 GLY A N 1
ATOM 4238 C CA . GLY A 1 583 ? -20.930 11.244 23.148 1.00 93.06 583 GLY A CA 1
ATOM 4239 C C . GLY A 1 583 ? -20.539 11.381 24.623 1.00 93.06 583 GLY A C 1
ATOM 4240 O O . GLY A 1 583 ? -20.316 10.404 25.338 1.00 93.06 583 GLY A O 1
ATOM 4241 N N . THR A 1 584 ? -20.465 12.620 25.104 1.00 95.75 584 THR A N 1
ATOM 4242 C CA . THR A 1 584 ? -19.959 12.970 26.446 1.00 95.75 584 THR A CA 1
ATOM 4243 C C . THR A 1 584 ? -20.879 12.553 27.600 1.00 95.75 584 THR A C 1
ATOM 4245 O O . THR A 1 584 ? -20.449 12.506 28.752 1.00 95.75 584 THR A O 1
ATOM 4248 N N . GLY A 1 585 ? -22.138 12.226 27.310 1.00 96.62 585 GLY A N 1
ATOM 4249 C CA . GLY A 1 585 ? -23.147 11.823 28.283 1.00 96.62 585 GLY A CA 1
ATOM 4250 C C . GLY A 1 585 ? -22.938 10.426 28.879 1.00 96.62 585 GLY A C 1
ATOM 4251 O O . GLY A 1 585 ? -22.060 9.651 28.481 1.00 96.62 585 GLY A O 1
ATOM 4252 N N . THR A 1 586 ? -23.794 10.102 29.854 1.00 97.31 586 THR A N 1
ATOM 4253 C CA . THR A 1 586 ? -23.864 8.771 30.476 1.00 97.31 586 THR A CA 1
ATOM 4254 C C . THR A 1 586 ? -24.967 7.941 29.822 1.00 97.31 586 THR A C 1
ATOM 4256 O O . THR A 1 586 ? -26.110 8.385 29.791 1.00 97.31 586 THR A O 1
ATOM 4259 N N . LEU A 1 587 ? -24.648 6.728 29.373 1.00 97.56 587 LEU A N 1
ATOM 4260 C CA . LEU A 1 587 ? -25.612 5.706 28.966 1.00 97.56 587 LEU A CA 1
ATOM 4261 C C . LEU A 1 587 ? -25.737 4.668 30.082 1.00 97.56 587 LEU A C 1
ATOM 4263 O O . LEU A 1 587 ? -24.744 4.036 30.434 1.00 97.56 587 LEU A O 1
ATOM 4267 N N . THR A 1 588 ? -26.935 4.475 30.623 1.00 96.50 588 THR A N 1
ATOM 4268 C CA . THR A 1 588 ? -27.206 3.470 31.660 1.00 96.50 588 THR A CA 1
ATOM 4269 C C . THR A 1 588 ? -28.060 2.347 31.087 1.00 96.50 588 THR A C 1
ATOM 4271 O O . THR A 1 588 ? -29.225 2.565 30.765 1.00 96.50 588 THR A O 1
ATOM 4274 N N . LEU A 1 589 ? -27.505 1.141 30.996 1.00 95.81 589 LEU A N 1
ATOM 4275 C CA . LEU A 1 589 ? -28.223 -0.056 30.566 1.00 95.81 589 LEU A CA 1
ATOM 4276 C C . LEU A 1 589 ? -28.834 -0.742 31.792 1.00 95.81 589 LEU A C 1
ATOM 4278 O O . LEU A 1 589 ? -28.108 -1.239 32.658 1.00 95.81 589 LEU A O 1
ATOM 4282 N N . THR A 1 590 ? -30.165 -0.743 31.876 1.00 92.00 590 THR A N 1
ATOM 4283 C CA . THR A 1 590 ? -30.919 -1.390 32.966 1.00 92.00 590 THR A CA 1
ATOM 4284 C C . THR A 1 590 ? -31.705 -2.616 32.507 1.00 92.00 590 THR A C 1
ATOM 4286 O O . THR A 1 590 ? -32.106 -3.417 33.347 1.00 92.00 590 THR A O 1
ATOM 4289 N N . GLY A 1 591 ? -31.911 -2.774 31.195 1.00 90.44 591 GLY A N 1
ATOM 4290 C CA . GLY A 1 591 ? -32.494 -3.971 30.590 1.00 90.44 591 GLY A CA 1
ATOM 4291 C C . GLY A 1 591 ? -31.511 -5.143 30.473 1.00 90.44 591 GLY A C 1
ATOM 4292 O O . GLY A 1 591 ? -30.326 -5.038 30.800 1.00 90.44 591 GLY A O 1
ATOM 4293 N N . VAL A 1 592 ? -32.007 -6.279 29.973 1.00 91.06 592 VAL A N 1
ATOM 4294 C CA . VAL A 1 592 ? -31.185 -7.468 29.682 1.00 91.06 592 VAL A CA 1
ATOM 4295 C C . VAL A 1 592 ? -30.395 -7.242 28.387 1.00 91.06 592 VAL A C 1
ATOM 4297 O O . VAL A 1 592 ? -30.979 -6.897 27.363 1.00 91.06 592 VAL A O 1
ATOM 4300 N N . ASN A 1 593 ? -29.078 -7.468 28.420 1.00 92.75 593 ASN A N 1
ATOM 4301 C CA . ASN A 1 593 ? -28.175 -7.271 27.280 1.00 92.75 593 ASN A CA 1
ATOM 4302 C C . ASN A 1 593 ? -27.614 -8.626 26.817 1.00 92.75 593 ASN A C 1
ATOM 4304 O O . ASN A 1 593 ? -26.867 -9.269 27.549 1.00 92.75 593 ASN A O 1
ATOM 4308 N N . THR A 1 594 ? -27.999 -9.066 25.619 1.00 91.94 594 THR A N 1
ATOM 4309 C CA . THR A 1 594 ? -27.703 -10.395 25.042 1.00 91.94 594 THR A CA 1
ATOM 4310 C C . THR A 1 594 ? -27.050 -10.330 23.663 1.00 91.94 594 THR A C 1
ATOM 4312 O O . THR A 1 594 ? -26.910 -11.359 23.007 1.00 91.94 594 THR A O 1
ATOM 4315 N N . TYR A 1 595 ? -26.671 -9.139 23.198 1.00 91.75 595 TYR A N 1
ATOM 4316 C CA . TYR A 1 595 ? -26.000 -8.996 21.912 1.00 91.75 595 TYR A CA 1
ATOM 4317 C C . TYR A 1 595 ? -24.612 -9.657 21.923 1.00 91.75 595 TYR A C 1
ATOM 4319 O O . TYR A 1 595 ? -23.956 -9.725 22.965 1.00 91.75 595 TYR A O 1
ATOM 4327 N N . ALA A 1 596 ? -24.185 -10.170 20.768 1.00 87.50 596 ALA A N 1
ATOM 4328 C CA . ALA A 1 596 ? -22.971 -10.982 20.653 1.00 87.50 596 ALA A CA 1
ATOM 4329 C C . ALA A 1 596 ? -21.709 -10.179 20.290 1.00 87.50 596 ALA A C 1
ATOM 4331 O O . ALA A 1 596 ? -20.607 -10.598 20.644 1.00 87.50 596 ALA A O 1
ATOM 4332 N N . GLY A 1 597 ? -21.847 -9.045 19.596 1.00 86.31 597 GLY A N 1
ATOM 4333 C CA . GLY A 1 597 ? -20.711 -8.207 19.211 1.00 86.31 597 GLY A CA 1
ATOM 4334 C C . GLY A 1 597 ? -20.100 -7.442 20.389 1.00 86.31 597 GLY A C 1
ATOM 4335 O O . GLY A 1 597 ? -20.702 -7.316 21.458 1.00 86.31 597 GLY A O 1
ATOM 4336 N N . ASN A 1 598 ? -18.894 -6.909 20.192 1.00 88.94 598 ASN A N 1
ATOM 4337 C CA . ASN A 1 598 ? -18.152 -6.203 21.240 1.00 88.94 598 ASN A CA 1
ATOM 4338 C C . ASN A 1 598 ? -18.890 -4.957 21.756 1.00 88.94 598 ASN A C 1
ATOM 4340 O O . ASN A 1 598 ? -19.624 -4.291 21.023 1.00 88.94 598 ASN A O 1
ATOM 4344 N N . THR A 1 599 ? -18.642 -4.612 23.019 1.00 93.62 599 THR A N 1
ATOM 4345 C CA . THR A 1 599 ? -19.027 -3.320 23.594 1.00 93.62 599 THR A CA 1
ATOM 4346 C C . THR A 1 599 ? -17.837 -2.368 23.544 1.00 93.62 599 THR A C 1
ATOM 4348 O O . THR A 1 599 ? -16.852 -2.576 24.249 1.00 93.62 599 THR A O 1
ATOM 4351 N N . ASN A 1 600 ? -17.937 -1.292 22.771 1.00 92.88 600 ASN A N 1
ATOM 4352 C CA . ASN A 1 600 ? -16.913 -0.258 22.659 1.00 92.88 600 ASN A CA 1
ATOM 4353 C C . ASN A 1 600 ? -17.377 1.011 23.383 1.00 92.88 600 ASN A C 1
ATOM 4355 O O . ASN A 1 600 ? -18.443 1.543 23.084 1.00 92.88 600 ASN A O 1
ATOM 4359 N N . VAL A 1 601 ? -16.597 1.506 24.343 1.00 95.06 601 VAL A N 1
ATOM 4360 C CA . VAL A 1 601 ? -16.848 2.764 25.059 1.00 95.06 601 VAL A CA 1
ATOM 4361 C C . VAL A 1 601 ? -15.810 3.780 24.611 1.00 95.06 601 VAL A C 1
ATOM 4363 O O . VAL A 1 601 ? -14.705 3.825 25.150 1.00 95.06 601 VAL A O 1
ATOM 4366 N N . GLU A 1 602 ? -16.165 4.579 23.608 1.00 91.12 602 GLU A N 1
ATOM 4367 C CA . GLU A 1 602 ? -15.254 5.548 23.000 1.00 91.12 602 GLU A CA 1
ATOM 4368 C C . GLU A 1 602 ? -15.150 6.822 23.835 1.00 91.12 602 GLU A C 1
ATOM 4370 O O . GLU A 1 602 ? -14.057 7.290 24.160 1.00 91.12 602 GLU A O 1
ATOM 4375 N N . VAL A 1 603 ? -16.313 7.370 24.201 1.00 92.75 603 VAL A N 1
ATOM 4376 C CA . VAL A 1 603 ? -16.449 8.652 24.895 1.00 92.75 603 VAL A CA 1
ATOM 4377 C C . VAL A 1 603 ? -17.571 8.587 25.932 1.00 92.75 603 VAL A C 1
ATOM 4379 O O . VAL A 1 603 ? -18.610 7.935 25.751 1.00 92.75 603 VAL A O 1
ATOM 4382 N N . GLY A 1 604 ? -17.366 9.304 27.036 1.00 95.88 604 GLY A N 1
ATOM 4383 C CA . GLY A 1 604 ? -18.349 9.448 28.101 1.00 95.88 604 GLY A CA 1
ATOM 4384 C C . GLY A 1 604 ? -18.440 8.188 28.952 1.00 95.88 604 GLY A C 1
ATOM 4385 O O . GLY A 1 604 ? -17.473 7.439 29.087 1.00 95.88 604 GLY A O 1
ATOM 4386 N N . LYS A 1 605 ? -19.601 7.954 29.568 1.00 97.19 605 LYS A N 1
ATOM 4387 C CA . LYS A 1 605 ? -19.765 6.870 30.545 1.00 97.19 605 LYS A CA 1
ATOM 4388 C C . LYS A 1 605 ? -20.788 5.837 30.091 1.00 97.19 605 LYS A C 1
ATOM 4390 O O . LYS A 1 605 ? -21.924 6.194 29.793 1.00 97.19 605 LYS A O 1
ATOM 4395 N N . LEU A 1 606 ? -20.415 4.563 30.107 1.00 97.44 606 LEU A N 1
ATOM 4396 C CA . LEU A 1 606 ? -21.337 3.433 30.052 1.00 97.44 606 LEU A CA 1
ATOM 4397 C C . LEU A 1 606 ? -21.524 2.874 31.467 1.00 97.44 606 LEU A C 1
ATOM 4399 O O . LEU A 1 606 ? -20.554 2.528 32.140 1.00 97.44 606 LEU A O 1
ATOM 4403 N N . VAL A 1 607 ? -22.767 2.780 31.927 1.00 96.38 607 VAL A N 1
ATOM 4404 C CA . VAL A 1 607 ? -23.135 2.114 33.179 1.00 96.38 607 VAL A CA 1
ATOM 4405 C C . VAL A 1 607 ? -23.908 0.849 32.843 1.00 96.38 607 VAL A C 1
ATOM 4407 O O . VAL A 1 607 ? -24.946 0.924 32.189 1.00 96.38 607 VAL A O 1
ATOM 4410 N N . VAL A 1 608 ? -23.426 -0.301 33.313 1.00 94.25 608 VAL A N 1
ATOM 4411 C CA . VAL A 1 608 ? -24.108 -1.590 33.146 1.00 94.25 608 VAL A CA 1
ATOM 4412 C C . VAL A 1 608 ? -24.333 -2.224 34.511 1.00 94.25 608 VAL A C 1
ATOM 4414 O O . VAL A 1 608 ? -23.392 -2.422 35.278 1.00 94.25 608 VAL A O 1
ATOM 4417 N N . ASN A 1 609 ? -25.584 -2.569 34.801 1.00 86.88 609 ASN A N 1
ATOM 4418 C CA . ASN A 1 609 ? -25.963 -3.300 36.007 1.00 86.88 609 ASN A CA 1
ATOM 4419 C C . ASN A 1 609 ? -26.442 -4.699 35.597 1.00 86.88 609 ASN A C 1
ATOM 4421 O O . ASN A 1 609 ? -27.623 -4.894 35.328 1.00 86.88 609 ASN A O 1
ATOM 4425 N N . GLY A 1 610 ? -25.519 -5.660 35.487 1.00 85.81 610 GLY A N 1
ATOM 4426 C CA . GLY A 1 610 ? -25.813 -6.990 34.946 1.00 85.81 610 GLY A CA 1
ATOM 4427 C C . GLY A 1 610 ? -24.589 -7.673 34.336 1.00 85.81 610 GLY A C 1
ATOM 4428 O O . GLY A 1 610 ? -23.481 -7.552 34.854 1.00 85.81 610 GLY A O 1
ATOM 4429 N N . SER A 1 611 ? -24.777 -8.399 33.234 1.00 86.81 611 SER A N 1
ATOM 4430 C CA . SER A 1 611 ? -23.699 -9.083 32.511 1.00 86.81 611 SER A CA 1
ATOM 4431 C C . SER A 1 611 ? -23.599 -8.644 31.052 1.00 86.81 611 SER A C 1
ATOM 4433 O O . SER A 1 611 ? -24.620 -8.391 30.418 1.00 86.81 611 SER A O 1
ATOM 4435 N N . LEU A 1 612 ? -22.379 -8.624 30.518 1.00 89.69 612 LEU A N 1
ATOM 4436 C CA . LEU A 1 612 ? -22.079 -8.529 29.090 1.00 89.69 612 LEU A CA 1
ATOM 4437 C C . LEU A 1 612 ? -21.417 -9.835 28.646 1.00 89.69 612 LEU A C 1
ATOM 4439 O O . LEU A 1 612 ? -20.440 -10.277 29.256 1.00 89.69 612 LEU A O 1
ATOM 4443 N N . ALA A 1 613 ? -21.981 -10.469 27.619 1.00 84.44 613 ALA A N 1
ATOM 4444 C CA . ALA A 1 613 ? -21.506 -11.759 27.121 1.00 84.44 613 ALA A CA 1
ATOM 4445 C C . ALA A 1 613 ? -20.239 -11.636 26.255 1.00 84.44 613 ALA A C 1
ATOM 4447 O O . ALA A 1 613 ? -19.440 -12.567 26.209 1.00 84.44 613 ALA A O 1
ATOM 4448 N N . SER A 1 614 ? -20.053 -10.495 25.592 1.00 84.38 614 SER A N 1
ATOM 4449 C CA . SER A 1 614 ? -18.963 -10.230 24.654 1.00 84.38 614 SER A CA 1
ATOM 4450 C C . SER A 1 614 ? -17.777 -9.510 25.301 1.00 84.38 614 SER A C 1
ATOM 4452 O O . SER A 1 614 ? -17.788 -9.172 26.491 1.00 84.38 614 SER A O 1
ATOM 4454 N N . SER A 1 615 ? -16.719 -9.306 24.514 1.00 87.38 615 SER A N 1
ATOM 4455 C CA . SER A 1 615 ? -15.564 -8.512 24.928 1.00 87.38 615 SER A CA 1
ATOM 4456 C C . SER A 1 615 ? -15.928 -7.031 25.038 1.00 87.38 615 SER A C 1
ATOM 4458 O O . SER A 1 615 ? -16.745 -6.505 24.279 1.00 87.38 615 SER A O 1
ATOM 4460 N N . VAL A 1 616 ? -15.285 -6.344 25.979 1.00 90.62 616 VAL A N 1
ATOM 4461 C CA . VAL A 1 616 ? -15.479 -4.917 26.232 1.00 90.62 616 VAL A CA 1
ATOM 4462 C C . VAL A 1 616 ? -14.178 -4.175 25.976 1.00 90.62 616 VAL A C 1
ATOM 4464 O O . VAL A 1 616 ? -13.117 -4.557 26.470 1.00 90.62 616 VAL A O 1
ATOM 4467 N N . ARG A 1 617 ? -14.272 -3.068 25.249 1.00 90.62 617 ARG A N 1
ATOM 4468 C CA . ARG A 1 617 ? -13.169 -2.157 24.984 1.00 90.62 617 ARG A CA 1
ATOM 4469 C C . ARG A 1 617 ? -13.519 -0.766 25.487 1.00 90.62 617 ARG A C 1
ATOM 4471 O O . ARG A 1 617 ? -14.541 -0.203 25.114 1.00 90.62 617 ARG A O 1
ATOM 4478 N N . ILE A 1 618 ? -12.666 -0.203 26.331 1.00 92.88 618 ILE A N 1
ATOM 4479 C CA . ILE A 1 618 ? -12.808 1.152 26.869 1.00 92.88 618 ILE A CA 1
ATOM 4480 C C . ILE A 1 618 ? -11.654 1.975 26.310 1.00 92.88 618 ILE A C 1
ATOM 4482 O O . ILE A 1 618 ? -10.496 1.656 26.573 1.00 92.88 618 ILE A O 1
ATOM 4486 N N . LEU A 1 619 ? -11.964 3.006 25.530 1.00 91.62 619 LEU A N 1
ATOM 4487 C CA . LEU A 1 619 ? -10.970 3.910 24.951 1.00 91.62 619 LEU A CA 1
ATOM 4488 C C . LEU A 1 619 ? -10.610 5.019 25.941 1.00 91.62 619 LEU A C 1
ATOM 4490 O O . LEU A 1 619 ? -11.235 5.151 26.994 1.00 91.62 619 LEU A O 1
ATOM 4494 N N . LYS A 1 620 ? -9.600 5.829 25.606 1.00 90.56 620 LYS A N 1
ATOM 4495 C CA . LYS A 1 620 ? -8.999 6.813 26.522 1.00 90.56 620 LYS A CA 1
ATOM 4496 C C . LYS A 1 620 ? -10.010 7.757 27.182 1.00 90.56 620 LYS A C 1
ATOM 4498 O O . LYS A 1 620 ? -9.868 8.083 28.357 1.00 90.56 620 LYS A O 1
ATOM 4503 N N . ASN A 1 621 ? -11.041 8.165 26.441 1.00 91.75 621 ASN A N 1
ATOM 4504 C CA . ASN A 1 621 ? -12.080 9.092 26.906 1.00 91.75 621 ASN A CA 1
ATOM 4505 C C . ASN A 1 621 ? -13.359 8.384 27.393 1.00 91.75 621 ASN A C 1
ATOM 4507 O O . ASN A 1 621 ? -14.363 9.037 27.696 1.00 91.75 621 ASN A O 1
ATOM 4511 N N . GLY A 1 622 ? -13.330 7.054 27.460 1.00 95.19 622 GLY A N 1
ATOM 4512 C CA . GLY A 1 622 ? -14.417 6.210 27.918 1.00 95.19 622 GLY A CA 1
ATOM 4513 C C . GLY A 1 622 ? -14.327 5.895 29.409 1.00 95.19 622 GLY A C 1
ATOM 4514 O O . GLY A 1 622 ? -13.256 5.793 30.010 1.00 95.19 622 GLY A O 1
ATOM 4515 N N . THR A 1 623 ? -15.486 5.705 30.027 1.00 96.69 623 THR A N 1
ATOM 4516 C CA . THR A 1 623 ? -15.616 5.198 31.392 1.00 96.69 623 THR A CA 1
ATOM 4517 C C . THR A 1 623 ? -16.631 4.068 31.427 1.00 96.69 623 THR A C 1
ATOM 4519 O O . THR A 1 623 ? -17.775 4.260 31.020 1.00 96.69 623 THR A O 1
ATOM 4522 N N . LEU A 1 624 ? -16.260 2.918 31.983 1.00 95.94 624 LEU A N 1
ATOM 4523 C CA . LEU A 1 624 ? -17.212 1.862 32.333 1.00 95.94 624 LEU A CA 1
ATOM 4524 C C . LEU A 1 624 ? -17.485 1.901 33.839 1.00 95.94 624 LEU A C 1
ATOM 4526 O O . LEU A 1 624 ? -16.559 2.032 34.639 1.00 95.94 624 LEU A O 1
ATOM 4530 N N . GLY A 1 625 ? -18.749 1.786 34.237 1.00 93.69 625 GLY A N 1
ATOM 4531 C CA . GLY A 1 625 ? -19.147 1.676 35.640 1.00 93.69 625 GLY A CA 1
ATOM 4532 C C . GLY A 1 625 ? -20.395 0.821 35.853 1.00 93.69 625 GLY A C 1
ATOM 4533 O O . GLY A 1 625 ? -20.951 0.266 34.908 1.00 93.69 625 GLY A O 1
ATOM 4534 N N . GLY A 1 626 ? -20.854 0.750 37.104 1.00 89.62 626 GLY A N 1
ATOM 4535 C CA . GLY A 1 626 ? -21.997 -0.080 37.510 1.00 89.62 626 GLY A CA 1
ATOM 4536 C C . GLY A 1 626 ? -21.564 -1.431 38.077 1.00 89.62 626 GLY A C 1
ATOM 4537 O O . GLY A 1 626 ? -20.388 -1.648 38.354 1.00 89.62 626 GLY A O 1
ATOM 4538 N N . THR A 1 627 ? -22.505 -2.350 38.277 1.00 87.00 627 THR A N 1
ATOM 4539 C CA . THR A 1 627 ? -22.211 -3.714 38.752 1.00 87.00 627 THR A CA 1
ATOM 4540 C C . THR A 1 627 ? -22.200 -4.690 37.575 1.00 87.00 627 THR A C 1
ATOM 4542 O O . THR A 1 627 ? -23.166 -5.425 37.361 1.00 87.00 627 THR A O 1
ATOM 4545 N N . VAL A 1 628 ? -21.130 -4.654 36.774 1.00 87.31 628 VAL A N 1
ATOM 4546 C CA . VAL A 1 628 ? -21.009 -5.444 35.538 1.00 87.31 628 VAL A CA 1
ATOM 4547 C C . VAL A 1 628 ? -20.168 -6.713 35.714 1.00 87.31 628 VAL A C 1
ATOM 4549 O O . VAL A 1 628 ? -19.078 -6.697 36.286 1.00 87.31 628 VAL A O 1
ATOM 4552 N N . THR A 1 629 ? -20.665 -7.821 35.170 1.00 87.50 629 THR A N 1
ATOM 4553 C CA . THR A 1 629 ? -19.896 -9.044 34.903 1.00 87.50 629 THR A CA 1
ATOM 4554 C C . THR A 1 629 ? -19.586 -9.116 33.413 1.00 87.50 629 THR A C 1
ATOM 4556 O O . THR A 1 629 ? -20.505 -9.109 32.601 1.00 87.50 629 THR A O 1
ATOM 4559 N N . ILE A 1 630 ? -18.310 -9.188 33.045 1.00 88.38 630 ILE A N 1
ATOM 4560 C CA . ILE A 1 630 ? -17.877 -9.328 31.649 1.00 88.38 630 ILE A CA 1
ATOM 4561 C C . ILE A 1 630 ? -17.439 -10.776 31.455 1.00 88.38 630 ILE A C 1
ATOM 4563 O O . ILE A 1 630 ? -16.579 -11.253 32.198 1.00 88.38 630 ILE A O 1
ATOM 4567 N N . ALA A 1 631 ? -18.066 -11.478 30.512 1.00 86.88 631 ALA A N 1
ATOM 4568 C CA . ALA A 1 631 ? -17.699 -12.851 30.179 1.00 86.88 631 ALA A CA 1
ATOM 4569 C C . ALA A 1 631 ? -16.526 -12.916 29.184 1.00 86.88 631 ALA A C 1
ATOM 4571 O O . ALA A 1 631 ? -15.716 -13.834 29.282 1.00 86.88 631 ALA A O 1
ATOM 4572 N N . GLY A 1 632 ? -16.432 -11.949 28.261 1.00 82.38 632 GLY A N 1
ATOM 4573 C CA . GLY A 1 632 ? -15.327 -11.820 27.309 1.00 82.38 632 GLY A CA 1
ATOM 4574 C C . GLY A 1 632 ? -14.095 -11.095 27.865 1.00 82.38 632 GLY A C 1
ATOM 4575 O O . GLY A 1 632 ? -13.974 -10.834 29.065 1.00 82.38 632 GLY A O 1
ATOM 4576 N N . SER A 1 633 ? -13.172 -10.741 26.970 1.00 82.88 633 SER A N 1
ATOM 4577 C CA . SER A 1 633 ? -11.955 -9.997 27.314 1.00 82.88 633 SER A CA 1
ATOM 4578 C C . SER A 1 633 ? -12.256 -8.523 27.597 1.00 82.88 633 SER A C 1
ATOM 4580 O O . SER A 1 633 ? -13.181 -7.948 27.025 1.00 82.88 633 SER A O 1
ATOM 4582 N N . LEU A 1 634 ? -11.454 -7.893 28.461 1.00 86.62 634 LEU A N 1
ATOM 4583 C CA . LEU A 1 634 ? -11.529 -6.458 28.741 1.00 86.62 634 LEU A CA 1
ATOM 4584 C C . LEU A 1 634 ? -10.238 -5.763 28.303 1.00 86.62 634 LEU A C 1
ATOM 4586 O O . LEU A 1 634 ? -9.195 -5.951 28.928 1.00 86.62 634 LEU A O 1
ATOM 4590 N N . THR A 1 635 ? -10.342 -4.889 27.305 1.00 87.19 635 THR A N 1
ATOM 4591 C CA . THR A 1 635 ? -9.279 -3.951 26.925 1.00 87.19 635 THR A CA 1
ATOM 4592 C C . THR A 1 635 ? -9.608 -2.588 27.519 1.00 87.19 635 THR A C 1
ATOM 4594 O O . THR A 1 635 ? -10.580 -1.957 27.108 1.00 87.19 635 THR A O 1
ATOM 4597 N N . ASN A 1 636 ? -8.829 -2.121 28.497 1.00 90.25 636 ASN A N 1
ATOM 4598 C CA . ASN A 1 636 ? -9.082 -0.842 29.161 1.00 90.25 636 ASN A CA 1
ATOM 4599 C C . ASN A 1 636 ? -7.947 0.165 28.941 1.00 90.25 636 ASN A C 1
ATOM 4601 O O . ASN A 1 636 ? -6.882 0.034 29.536 1.00 90.25 636 ASN A O 1
ATOM 4605 N N . LEU A 1 637 ? -8.231 1.202 28.157 1.00 88.94 637 LEU A N 1
ATOM 4606 C CA . LEU A 1 637 ? -7.397 2.393 27.970 1.00 88.94 637 LEU A CA 1
ATOM 4607 C C . LEU A 1 637 ? -7.977 3.630 28.683 1.00 88.94 637 LEU A C 1
ATOM 4609 O O . LEU A 1 637 ? -7.345 4.683 28.689 1.00 88.94 637 LEU A O 1
ATOM 4613 N N . GLY A 1 638 ? -9.176 3.512 29.263 1.00 92.38 638 GLY A N 1
ATOM 4614 C CA . GLY A 1 638 ? -9.884 4.582 29.963 1.00 92.38 638 GLY A CA 1
ATOM 4615 C C . GLY A 1 638 ? -10.073 4.289 31.451 1.00 92.38 638 GLY A C 1
ATOM 4616 O O . GLY A 1 638 ? -9.189 3.761 32.135 1.00 92.38 638 GLY A O 1
ATOM 4617 N N . ILE A 1 639 ? -11.246 4.652 31.975 1.00 93.44 639 ILE A N 1
ATOM 4618 C CA . ILE A 1 639 ? -11.542 4.590 33.412 1.00 93.44 639 ILE A CA 1
ATOM 4619 C C . ILE A 1 639 ? -12.514 3.448 33.733 1.00 93.44 639 ILE A C 1
ATOM 4621 O O . ILE A 1 639 ? -13.597 3.336 33.161 1.00 93.44 639 ILE A O 1
ATOM 4625 N N . LEU A 1 640 ? -12.172 2.658 34.752 1.00 91.25 640 LEU A N 1
ATOM 4626 C CA . LEU A 1 640 ? -13.114 1.786 35.457 1.00 91.25 640 LEU A CA 1
ATOM 4627 C C . LEU A 1 640 ? -13.616 2.514 36.715 1.00 91.25 640 LEU A C 1
ATOM 4629 O O . LEU A 1 640 ? -12.916 2.586 37.725 1.00 91.25 640 LEU A O 1
ATOM 4633 N N . ALA A 1 641 ? -14.818 3.089 36.653 1.00 82.19 641 ALA A N 1
ATOM 4634 C CA . ALA A 1 641 ? -15.481 3.750 37.783 1.00 82.19 641 ALA A CA 1
ATOM 4635 C C . ALA A 1 641 ? -16.241 2.699 38.613 1.00 82.19 641 ALA A C 1
ATOM 4637 O O . ALA A 1 641 ? -16.753 1.759 38.015 1.00 82.19 641 ALA A O 1
ATOM 4638 N N . PRO A 1 642 ? -16.325 2.813 39.956 1.00 63.19 642 PRO A N 1
ATOM 4639 C CA . PRO A 1 642 ? -16.384 1.670 40.872 1.00 63.19 642 PRO A CA 1
ATOM 4640 C C . PRO A 1 642 ? -17.300 0.541 40.387 1.00 63.19 642 PRO A C 1
ATOM 4642 O O . PRO A 1 642 ? -18.517 0.704 40.301 1.00 63.19 642 PRO A O 1
ATOM 4645 N N . VAL A 1 643 ? -16.669 -0.593 40.071 1.00 53.78 643 VAL A N 1
ATOM 4646 C CA . VAL A 1 643 ? -17.303 -1.832 39.616 1.00 53.78 643 VAL A CA 1
ATOM 4647 C C . VAL A 1 643 ? -17.121 -2.885 40.703 1.00 53.78 643 VAL A C 1
ATOM 4649 O O . VAL A 1 643 ? -15.989 -3.182 41.088 1.00 53.78 643 VAL A O 1
ATOM 4652 N N . THR A 1 644 ? -18.196 -3.502 41.191 1.00 51.91 644 THR A N 1
ATOM 4653 C CA . THR A 1 644 ? -18.083 -4.765 41.937 1.00 51.91 644 THR A CA 1
ATOM 4654 C C . THR A 1 644 ? -17.858 -5.900 40.939 1.00 51.91 644 THR A C 1
ATOM 4656 O O . THR A 1 644 ? -18.789 -6.465 40.375 1.00 51.91 644 THR A O 1
ATOM 4659 N N . ARG A 1 645 ? -16.585 -6.213 40.679 1.00 46.19 645 ARG A N 1
ATOM 4660 C CA . ARG A 1 645 ? -16.156 -7.275 39.758 1.00 46.19 645 ARG A CA 1
ATOM 4661 C C . ARG A 1 645 ? -16.500 -8.664 40.324 1.00 46.19 645 ARG A C 1
ATOM 4663 O O . ARG A 1 645 ? -15.952 -9.055 41.351 1.00 46.19 645 ARG A O 1
ATOM 4670 N N . ARG A 1 646 ? -17.299 -9.465 39.609 1.00 47.34 646 ARG A N 1
ATOM 4671 C CA . ARG A 1 646 ? -17.252 -10.942 39.675 1.00 47.34 646 ARG A CA 1
ATOM 4672 C C . ARG A 1 646 ? -16.677 -11.451 38.356 1.00 47.34 646 ARG A C 1
ATOM 4674 O O . ARG A 1 646 ? -17.414 -11.654 37.406 1.00 47.34 646 ARG A O 1
ATOM 4681 N N . VAL A 1 647 ? -15.361 -11.628 38.272 1.00 45.12 647 VAL A N 1
ATOM 4682 C CA . VAL A 1 647 ? -14.739 -12.291 37.111 1.00 45.12 647 VAL A CA 1
ATOM 4683 C C . VAL A 1 647 ? -14.409 -13.726 37.482 1.00 45.12 647 VAL A C 1
ATOM 4685 O O . VAL A 1 647 ? -13.789 -13.966 38.516 1.00 45.12 647 VAL A O 1
ATOM 4688 N N . ARG A 1 648 ? -14.786 -14.675 36.622 1.00 44.03 648 ARG A N 1
ATOM 4689 C CA . ARG A 1 648 ? -14.107 -15.973 36.553 1.00 44.03 648 ARG A CA 1
ATOM 4690 C C . ARG A 1 648 ? -12.768 -15.732 35.850 1.00 44.03 648 ARG A C 1
ATOM 4692 O O . ARG A 1 648 ? -12.734 -15.643 34.633 1.00 44.03 648 ARG A O 1
ATOM 4699 N N . SER A 1 649 ? -11.695 -15.523 36.611 1.00 38.72 649 SER A N 1
ATOM 4700 C CA . SER A 1 649 ? -10.336 -15.383 36.059 1.00 38.72 649 SER A CA 1
ATOM 4701 C C . SER A 1 649 ? -9.684 -16.761 35.887 1.00 38.72 649 SER A C 1
ATOM 4703 O O . SER A 1 649 ? -10.005 -17.683 36.638 1.00 38.72 649 SER A O 1
ATOM 4705 N N . PRO A 1 650 ? -8.723 -16.869 34.957 1.00 38.09 650 PRO A N 1
ATOM 4706 C CA . PRO A 1 650 ? -7.316 -16.773 35.327 1.00 38.09 650 PRO A CA 1
ATOM 4707 C C . PRO A 1 650 ? -6.793 -15.339 35.110 1.00 38.09 650 PRO A C 1
ATOM 4709 O O . PRO A 1 650 ? -7.326 -14.580 34.309 1.00 38.09 650 PRO A O 1
ATOM 4712 N N . SER A 1 651 ? -5.873 -14.908 35.971 1.00 40.22 651 SER A N 1
ATOM 4713 C CA . SER A 1 651 ? -5.342 -13.539 36.170 1.00 40.22 651 SER A CA 1
ATOM 4714 C C . SER A 1 651 ? -4.532 -13.007 34.969 1.00 40.22 651 SER A C 1
ATOM 4716 O O . SER A 1 651 ? -4.022 -13.822 34.217 1.00 40.22 651 SER A O 1
ATOM 4718 N N . THR A 1 652 ? -4.336 -11.698 34.738 1.00 38.72 652 THR A N 1
ATOM 4719 C CA . THR A 1 652 ? -3.715 -10.678 35.621 1.00 38.72 652 THR A CA 1
ATOM 4720 C C . THR A 1 652 ? -4.148 -9.242 35.260 1.00 38.72 652 THR A C 1
ATOM 4722 O O . THR A 1 652 ? -4.321 -8.901 34.098 1.00 38.72 652 THR A O 1
ATOM 4725 N N . ALA A 1 653 ? -4.315 -8.376 36.270 1.00 32.91 653 ALA A N 1
ATOM 4726 C CA . ALA A 1 653 ? -4.492 -6.931 36.098 1.00 32.91 653 ALA A CA 1
ATOM 4727 C C . ALA A 1 653 ? -3.243 -6.216 36.632 1.00 32.91 653 ALA A C 1
ATOM 4729 O O . ALA A 1 653 ? -2.968 -6.282 37.830 1.00 32.91 653 ALA A O 1
ATOM 4730 N N . THR A 1 654 ? -2.489 -5.541 35.770 1.00 33.81 654 THR A N 1
ATOM 4731 C CA . THR A 1 654 ? -1.404 -4.630 36.155 1.00 33.81 654 THR A CA 1
ATOM 4732 C C . THR A 1 654 ? -1.990 -3.242 36.410 1.00 33.81 654 THR A C 1
ATOM 4734 O O . THR A 1 654 ? -2.327 -2.509 35.488 1.00 33.81 654 THR A O 1
ATOM 4737 N N . THR A 1 655 ? -2.148 -2.864 37.680 1.00 33.62 655 THR A N 1
ATOM 4738 C CA . THR A 1 655 ? -2.486 -1.484 38.063 1.00 33.62 655 THR A CA 1
ATOM 4739 C C . THR A 1 655 ? -1.221 -0.730 38.459 1.00 33.62 655 THR A C 1
ATOM 4741 O O . THR A 1 655 ? -0.640 -1.022 39.504 1.00 33.62 655 THR A O 1
ATOM 4744 N N . SER A 1 656 ? -0.828 0.286 37.694 1.00 31.12 656 SER A N 1
ATOM 4745 C CA . SER A 1 656 ? 0.063 1.343 38.180 1.00 31.12 656 SER A CA 1
ATOM 4746 C C . SER A 1 656 ? -0.770 2.392 38.930 1.00 31.12 656 SER A C 1
ATOM 4748 O O . SER A 1 656 ? -1.602 3.073 38.332 1.00 31.12 656 SER A O 1
ATOM 4750 N N . LYS A 1 657 ? -0.567 2.523 40.245 1.00 32.31 657 LYS A N 1
ATOM 4751 C CA . LYS A 1 657 ? -1.077 3.639 41.068 1.00 32.31 657 LYS A CA 1
ATOM 4752 C C . LYS A 1 657 ? 0.103 4.544 41.459 1.00 32.31 657 LYS A C 1
ATOM 4754 O O . LYS A 1 657 ? 1.222 4.047 41.555 1.00 32.31 657 LYS A O 1
ATOM 4759 N N . PRO A 1 658 ? -0.144 5.825 41.785 1.00 36.81 658 PRO A N 1
ATOM 4760 C CA . PRO A 1 658 ? -0.368 6.109 43.203 1.00 36.81 658 PRO A CA 1
ATOM 4761 C C . PRO A 1 658 ? -1.568 7.034 43.458 1.00 36.81 658 PRO A C 1
ATOM 4763 O O . PRO A 1 658 ? -1.860 7.951 42.699 1.00 36.81 658 PRO A O 1
ATOM 4766 N N . ALA A 1 659 ? -2.260 6.792 44.575 1.00 32.06 659 ALA A N 1
ATOM 4767 C CA . ALA A 1 659 ? -3.220 7.727 45.153 1.00 32.06 659 ALA A CA 1
ATOM 4768 C C . ALA A 1 659 ? -2.613 8.364 46.399 1.00 32.06 659 ALA A C 1
ATOM 4770 O O . ALA A 1 659 ? -2.089 7.659 47.259 1.00 32.06 659 ALA A O 1
ATOM 4771 N N . ARG A 1 660 ? -2.795 9.677 46.536 1.00 29.94 660 ARG A N 1
ATOM 4772 C CA . ARG A 1 660 ? -2.747 10.371 47.820 1.00 29.94 660 ARG A CA 1
ATOM 4773 C C . ARG A 1 660 ? -4.056 11.146 47.955 1.00 29.94 660 ARG A C 1
ATOM 4775 O O . ARG A 1 660 ? -4.240 12.158 47.294 1.00 29.94 660 ARG A O 1
ATOM 4782 N N . SER A 1 661 ? -4.972 10.650 48.782 1.00 30.53 661 SER A N 1
ATOM 4783 C CA . SER A 1 661 ? -6.144 11.407 49.232 1.00 30.53 661 SER A CA 1
ATOM 4784 C C . SER A 1 661 ? -6.125 11.470 50.753 1.00 30.53 661 SER A C 1
ATOM 4786 O O . SER A 1 661 ? -6.166 10.447 51.434 1.00 30.53 661 SER A O 1
ATOM 4788 N N . THR A 1 662 ? -6.017 12.688 51.262 1.00 31.98 662 THR A N 1
ATOM 4789 C CA . THR A 1 662 ? -6.087 13.079 52.666 1.00 31.98 662 THR A CA 1
ATOM 4790 C C . THR A 1 662 ? -7.496 12.861 53.222 1.00 31.98 662 THR A C 1
ATOM 4792 O O . THR A 1 662 ? -8.466 13.407 52.705 1.00 31.98 662 THR A O 1
ATOM 4795 N N . LEU A 1 663 ? -7.607 12.100 54.312 1.00 30.06 663 LEU A N 1
ATOM 4796 C CA . LEU A 1 663 ? -8.801 12.034 55.156 1.00 30.06 663 LEU A CA 1
ATOM 4797 C C . LEU A 1 663 ? -8.611 12.979 56.350 1.00 30.06 663 LEU A C 1
ATOM 4799 O O . LEU A 1 663 ? -7.692 12.805 57.147 1.00 30.06 663 LEU A O 1
ATOM 4803 N N . LYS A 1 664 ? -9.479 13.992 56.453 1.00 29.25 664 LYS A N 1
ATOM 4804 C CA . LYS A 1 664 ? -9.715 14.769 57.678 1.00 29.25 664 LYS A CA 1
ATOM 4805 C C . LYS A 1 664 ? -10.718 13.999 58.540 1.00 29.25 664 LYS A C 1
ATOM 4807 O O . LYS A 1 664 ? -11.803 13.689 58.056 1.00 29.25 664 LYS A O 1
ATOM 4812 N N . SER A 1 665 ? -10.380 13.744 59.800 1.00 30.66 665 SER A N 1
ATOM 4813 C CA . SER A 1 665 ? -11.321 13.301 60.829 1.00 30.66 665 SER A CA 1
ATOM 4814 C C . SER A 1 665 ? -11.982 14.507 61.511 1.00 30.66 665 SER A C 1
ATOM 4816 O O . SER A 1 665 ? -11.327 15.505 61.816 1.00 30.66 665 SER A O 1
ATOM 4818 N N . LYS A 1 666 ? -13.291 14.411 61.752 1.00 34.66 666 LYS A N 1
ATOM 4819 C CA . LYS A 1 666 ? -14.031 15.140 62.790 1.00 34.66 666 LYS A CA 1
ATOM 4820 C C . LYS A 1 666 ? -15.188 14.250 63.246 1.00 34.66 666 LYS A C 1
ATOM 4822 O O . LYS A 1 666 ? -15.911 13.758 62.382 1.00 34.66 666 LYS A O 1
ATOM 4827 N N . GLY A 1 667 ? -15.366 14.146 64.564 1.00 36.34 667 GLY A N 1
ATOM 4828 C CA . GLY A 1 667 ? -16.486 13.475 65.231 1.00 36.34 667 GLY A CA 1
ATOM 4829 C C . GLY A 1 667 ? -16.080 12.159 65.848 1.00 36.34 667 GLY A C 1
ATOM 4830 O O . GLY A 1 667 ? -16.237 11.147 65.138 1.00 36.34 667 GLY A O 1
#

Radius of gyration: 26.95 Å; chains: 1; bounding box: 95×58×96 Å